Protein AF-A0A958BH22-F1 (afdb_monomer_lite)

Secondary structure (DSSP, 8-state):
---------------PPPP-S---EEPP--BTTTBTTSS-------GGGEES-SS-EE--HHHHHHHHHHHHHHHHH-SS---TTS----S-SS--S-SSSS---TT-GGGHHHHHHHHHHHTTTT--TT-S-BS--HHHHHHHHHHHHHHTT-TTTS-EEEEES--HHHHHHHHHTT-EEEEEEEEEEEETTEEEEEEEEEEEEEEEETTEEEEE-SS--TTTTTSSEEEESS-GGG--TTT-TTGGGSTT-EEEEEEEEEE-TTSTT-PEEETTSS-TTTGGGGGGSBTBS--GGGGGGB----S--EEEEEEEEEEE---------PPP-PPPP----------------------PPPP-----------------------------------------

Radius of gyration: 30.07 Å; chains: 1; bounding box: 60×133×98 Å

Structure (mmCIF, N/CA/C/O backbone):
data_AF-A0A958BH22-F1
#
_entry.id   AF-A0A958BH22-F1
#
loop_
_atom_site.group_PDB
_atom_site.id
_atom_site.type_symbol
_atom_site.label_atom_id
_atom_site.label_alt_id
_atom_site.label_comp_id
_atom_site.label_asym_id
_atom_site.label_entity_id
_atom_site.label_seq_id
_atom_site.pdbx_PDB_ins_code
_atom_site.Cartn_x
_atom_site.Cartn_y
_atom_site.Cartn_z
_atom_site.occupancy
_atom_site.B_iso_or_equiv
_atom_site.auth_seq_id
_atom_site.auth_comp_id
_atom_site.auth_asym_id
_atom_site.auth_atom_id
_atom_site.pdbx_PDB_model_num
ATOM 1 N N . MET A 1 1 ? -14.453 -75.753 -13.504 1.00 43.22 1 MET A N 1
ATOM 2 C CA . MET A 1 1 ? -15.040 -74.906 -12.445 1.00 43.22 1 MET A CA 1
ATOM 3 C C . MET A 1 1 ? -14.023 -73.824 -12.138 1.00 43.22 1 MET A C 1
ATOM 5 O O . MET A 1 1 ? -12.905 -74.157 -11.769 1.00 43.22 1 MET A O 1
ATOM 9 N N . LEU A 1 2 ? -14.353 -72.583 -12.502 1.00 34.62 2 LEU A N 1
ATOM 10 C CA . LEU A 1 2 ? -13.425 -71.456 -12.595 1.00 34.62 2 LEU A CA 1
ATOM 11 C C . LEU A 1 2 ? -12.975 -70.961 -11.215 1.00 34.62 2 LEU A C 1
ATOM 13 O O . LEU A 1 2 ? -13.791 -70.761 -10.320 1.00 34.62 2 LEU A O 1
ATOM 17 N N . SER A 1 3 ? -11.670 -70.726 -11.115 1.00 36.88 3 SER A N 1
ATOM 18 C CA . SER A 1 3 ? -10.984 -70.019 -10.038 1.00 36.88 3 SER A CA 1
ATOM 19 C C . SER A 1 3 ? -11.121 -68.509 -10.263 1.00 36.88 3 SER A C 1
ATOM 21 O O . SER A 1 3 ? -10.808 -68.032 -11.354 1.00 36.88 3 SER A O 1
ATOM 23 N N . VAL A 1 4 ? -11.586 -67.763 -9.259 1.00 36.75 4 VAL A N 1
ATOM 24 C CA . VAL A 1 4 ? -11.560 -66.292 -9.248 1.00 36.75 4 VAL A CA 1
ATOM 25 C C . VAL A 1 4 ? -10.730 -65.861 -8.045 1.00 36.75 4 VAL A C 1
ATOM 27 O O . VAL A 1 4 ? -11.168 -65.954 -6.901 1.00 36.75 4 VAL A O 1
ATOM 30 N N . ALA A 1 5 ? -9.505 -65.425 -8.327 1.00 35.91 5 ALA A N 1
ATOM 31 C CA . ALA A 1 5 ? -8.635 -64.747 -7.382 1.00 35.91 5 ALA A CA 1
ATOM 32 C C . ALA A 1 5 ? -9.084 -63.284 -7.255 1.00 35.91 5 ALA A C 1
ATOM 34 O O . ALA A 1 5 ? -9.133 -62.554 -8.245 1.00 35.91 5 ALA A O 1
ATOM 35 N N . ALA A 1 6 ? -9.409 -62.859 -6.035 1.00 37.91 6 ALA A N 1
ATOM 36 C CA . ALA A 1 6 ? -9.609 -61.458 -5.701 1.00 37.91 6 ALA A CA 1
ATOM 37 C C . ALA A 1 6 ? -8.236 -60.780 -5.569 1.00 37.91 6 ALA A C 1
ATOM 39 O O . ALA A 1 6 ? -7.486 -61.049 -4.631 1.00 37.91 6 ALA A O 1
ATOM 40 N N . ALA A 1 7 ? -7.897 -59.917 -6.526 1.00 35.44 7 ALA A N 1
ATOM 41 C CA . ALA A 1 7 ? -6.764 -59.011 -6.421 1.00 35.44 7 ALA A CA 1
ATOM 42 C C . ALA A 1 7 ? -7.138 -57.860 -5.475 1.00 35.44 7 ALA A C 1
ATOM 44 O O . ALA A 1 7 ? -7.923 -56.980 -5.826 1.00 35.44 7 ALA A O 1
ATOM 45 N N . LEU A 1 8 ? -6.588 -57.882 -4.263 1.00 35.00 8 LEU A N 1
ATOM 46 C CA . LEU A 1 8 ? -6.628 -56.756 -3.338 1.00 35.00 8 LEU A CA 1
ATOM 47 C C . LEU A 1 8 ? -5.551 -55.754 -3.789 1.00 35.00 8 LEU A C 1
ATOM 49 O O . LEU A 1 8 ? -4.363 -55.954 -3.537 1.00 35.00 8 LEU A O 1
ATOM 53 N N . LEU A 1 9 ? -5.945 -54.703 -4.511 1.00 36.47 9 LEU A N 1
ATOM 54 C CA . LEU A 1 9 ? -5.068 -53.561 -4.769 1.00 36.47 9 LEU A CA 1
ATOM 55 C C . LEU A 1 9 ? -4.902 -52.763 -3.469 1.00 36.47 9 LEU A C 1
ATOM 57 O O . LEU A 1 9 ? -5.744 -51.938 -3.122 1.00 36.47 9 LEU A O 1
ATOM 61 N N . CYS A 1 10 ? -3.792 -52.978 -2.766 1.00 34.53 10 CYS A N 1
ATOM 62 C CA . CYS A 1 10 ? -3.263 -51.985 -1.838 1.00 34.53 10 CYS A CA 1
ATOM 63 C C . CYS A 1 10 ? -2.669 -50.841 -2.669 1.00 34.53 10 CYS A C 1
ATOM 65 O O . CYS A 1 10 ? -1.521 -50.910 -3.104 1.00 34.53 10 CYS A O 1
ATOM 67 N N . ALA A 1 11 ? -3.461 -49.798 -2.917 1.00 39.06 11 ALA A N 1
ATOM 68 C CA . ALA A 1 11 ? -2.930 -48.523 -3.372 1.00 39.06 11 ALA A CA 1
ATOM 69 C C . ALA A 1 11 ? -2.056 -47.958 -2.243 1.00 39.06 11 ALA A C 1
ATOM 71 O O . ALA A 1 11 ? -2.560 -47.524 -1.207 1.00 39.06 11 ALA A O 1
ATOM 72 N N . GLY A 1 12 ? -0.737 -48.035 -2.419 1.00 33.28 12 GLY A N 1
ATOM 73 C CA . GLY A 1 12 ? 0.215 -47.364 -1.549 1.00 33.28 12 GLY A CA 1
ATOM 74 C C . GLY A 1 12 ? -0.052 -45.868 -1.607 1.00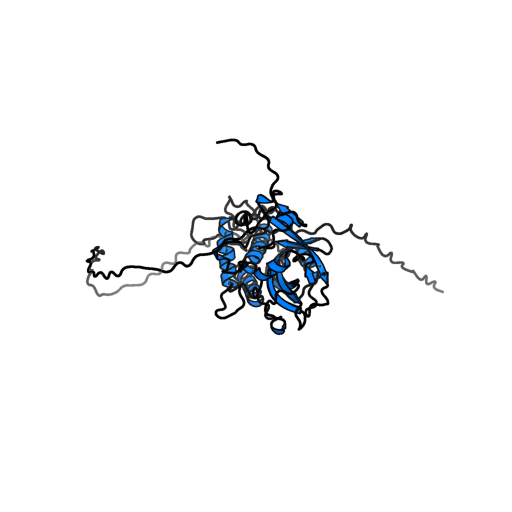 33.28 12 GLY A C 1
ATOM 75 O O . GLY A 1 12 ? 0.212 -45.236 -2.628 1.00 33.28 12 GLY A O 1
ATOM 76 N N . ALA A 1 13 ? -0.594 -45.314 -0.523 1.00 37.00 13 ALA A N 1
ATOM 77 C CA . ALA A 1 13 ? -0.604 -43.881 -0.309 1.00 37.00 13 ALA A CA 1
ATOM 78 C C . ALA A 1 13 ? 0.851 -43.418 -0.388 1.00 37.00 13 ALA A C 1
ATOM 80 O O . ALA A 1 13 ? 1.674 -43.742 0.471 1.00 37.00 13 ALA A O 1
ATOM 81 N N . THR A 1 14 ? 1.187 -42.727 -1.472 1.00 35.28 14 THR A N 1
ATOM 82 C CA . THR A 1 14 ? 2.455 -42.028 -1.575 1.00 35.28 14 THR A CA 1
ATOM 83 C C . THR A 1 14 ? 2.409 -40.971 -0.486 1.00 35.28 14 THR A C 1
ATOM 85 O O . THR A 1 14 ? 1.648 -40.010 -0.575 1.00 35.28 14 THR A O 1
ATOM 88 N N . VAL A 1 15 ? 3.163 -41.192 0.589 1.00 37.59 15 VAL A N 1
ATOM 89 C CA . VAL A 1 15 ? 3.476 -40.136 1.542 1.00 37.59 15 VAL A CA 1
ATOM 90 C C . VAL A 1 15 ? 4.281 -39.122 0.744 1.00 37.59 15 VAL A C 1
ATOM 92 O O . VAL A 1 15 ? 5.476 -39.300 0.518 1.00 37.59 15 VAL A O 1
ATOM 95 N N . VAL A 1 16 ? 3.591 -38.105 0.230 1.00 39.50 16 VAL A N 1
ATOM 96 C CA . VAL A 1 16 ? 4.231 -36.886 -0.252 1.00 39.50 16 VAL A CA 1
ATOM 97 C C . VAL A 1 16 ? 5.014 -36.364 0.950 1.00 39.50 16 VAL A C 1
ATOM 99 O O . VAL A 1 16 ? 4.402 -36.142 2.000 1.00 39.50 16 VAL A O 1
ATOM 102 N N . PRO A 1 17 ? 6.349 -36.246 0.875 1.00 36.44 17 PRO A N 1
ATOM 103 C CA . PRO A 1 17 ? 7.101 -35.694 1.984 1.00 36.44 17 PRO A CA 1
ATOM 104 C C . PRO A 1 17 ? 6.571 -34.283 2.228 1.00 36.44 17 PRO A C 1
ATOM 106 O O . PRO A 1 17 ? 6.526 -33.467 1.306 1.00 36.44 17 PRO A O 1
ATOM 109 N N . LEU A 1 18 ? 6.122 -34.022 3.459 1.00 40.19 18 LEU A N 1
ATOM 110 C CA . LEU A 1 18 ? 5.809 -32.677 3.918 1.00 40.19 18 LEU A CA 1
ATOM 111 C C . LEU A 1 18 ? 7.031 -31.812 3.584 1.00 40.19 18 LEU A C 1
ATOM 113 O O . LEU A 1 18 ? 8.136 -32.091 4.057 1.00 40.19 18 LEU A O 1
ATOM 117 N N . ARG A 1 19 ? 6.843 -30.825 2.705 1.00 41.19 19 ARG A N 1
ATOM 118 C CA . ARG A 1 19 ? 7.869 -29.836 2.366 1.00 41.19 19 ARG A CA 1
ATOM 119 C C . ARG A 1 19 ? 8.382 -29.237 3.684 1.00 41.19 19 ARG A C 1
ATOM 121 O O . ARG A 1 19 ? 7.592 -29.043 4.610 1.00 41.19 19 ARG A O 1
ATOM 128 N N . ALA A 1 20 ? 9.695 -29.017 3.772 1.00 41.31 20 ALA A N 1
ATOM 129 C CA . ALA A 1 20 ? 10.341 -28.344 4.897 1.00 41.31 20 ALA A CA 1
ATOM 130 C C . ALA A 1 20 ? 9.547 -27.084 5.302 1.00 41.31 20 ALA A C 1
ATOM 132 O O . ALA A 1 20 ? 8.911 -26.474 4.442 1.00 41.31 20 ALA A O 1
ATOM 133 N N . GLY A 1 21 ? 9.538 -26.747 6.600 1.00 45.78 21 GLY A N 1
ATOM 134 C CA . GLY A 1 21 ? 8.774 -25.620 7.162 1.00 45.78 21 GLY A CA 1
ATOM 135 C C . GLY A 1 21 ? 8.930 -24.327 6.349 1.00 45.78 21 GLY A C 1
ATOM 136 O O . GLY A 1 21 ? 9.928 -24.190 5.645 1.00 45.78 21 GLY A O 1
ATOM 137 N N . PRO A 1 22 ? 7.942 -23.417 6.387 1.00 52.38 22 PRO A N 1
ATOM 138 C CA . PRO A 1 22 ? 7.754 -22.440 5.325 1.00 52.38 22 PRO A CA 1
ATOM 139 C C . PRO A 1 22 ? 8.963 -21.512 5.229 1.00 52.38 22 PRO A C 1
ATOM 141 O O . PRO A 1 22 ? 9.192 -20.674 6.094 1.00 52.38 22 PRO A O 1
ATOM 144 N N . GLU A 1 23 ? 9.728 -21.696 4.161 1.00 72.94 23 GLU A N 1
ATOM 145 C CA . GLU A 1 23 ? 10.568 -20.661 3.584 1.00 72.94 23 GLU A CA 1
ATOM 146 C C . GLU A 1 23 ? 9.667 -19.449 3.321 1.00 72.94 23 GLU A C 1
ATOM 148 O O . GLU A 1 23 ? 8.554 -19.601 2.808 1.00 72.94 23 GLU A O 1
ATOM 153 N N . THR A 1 24 ? 10.100 -18.269 3.752 1.00 90.38 24 THR A N 1
ATOM 154 C CA . THR A 1 24 ? 9.379 -17.023 3.506 1.00 90.38 24 THR A CA 1
ATOM 155 C C . THR A 1 24 ? 9.150 -16.846 2.001 1.00 90.38 24 THR A C 1
ATOM 157 O O . THR A 1 24 ? 10.112 -16.821 1.233 1.00 90.38 24 THR A O 1
ATOM 160 N N . ASP A 1 25 ? 7.893 -16.716 1.573 1.00 94.94 25 ASP A N 1
ATOM 161 C CA . ASP A 1 25 ? 7.537 -16.506 0.167 1.00 94.94 25 ASP A CA 1
ATOM 162 C C . ASP A 1 25 ? 7.447 -15.007 -0.109 1.00 94.94 25 ASP A C 1
ATOM 164 O O . ASP A 1 25 ? 6.428 -14.360 0.143 1.00 94.94 25 ASP A O 1
ATOM 168 N N . TRP A 1 26 ? 8.561 -14.447 -0.566 1.00 96.19 26 TRP A N 1
ATOM 169 C CA . TRP A 1 26 ? 8.647 -13.065 -1.014 1.00 96.19 26 TRP A CA 1
ATOM 170 C C . TRP A 1 26 ? 8.121 -12.926 -2.441 1.00 96.19 26 TRP A C 1
ATOM 172 O O . TRP A 1 26 ? 8.377 -13.780 -3.298 1.00 96.19 26 TRP A O 1
ATOM 182 N N . LEU A 1 27 ? 7.485 -11.792 -2.738 1.00 96.75 27 LEU A N 1
ATOM 183 C CA . LEU A 1 27 ? 7.412 -11.331 -4.115 1.00 96.75 27 LEU A CA 1
ATOM 184 C C . LEU A 1 27 ? 8.850 -11.119 -4.627 1.00 96.75 27 LEU A C 1
ATOM 186 O O . LEU A 1 27 ? 9.642 -10.432 -3.972 1.00 96.75 27 LEU A O 1
ATOM 190 N N . PRO A 1 28 ? 9.227 -11.752 -5.752 1.00 95.06 28 PRO A N 1
ATOM 191 C CA . PRO A 1 28 ? 10.598 -11.749 -6.243 1.00 95.06 28 PRO A CA 1
ATOM 192 C C . PRO A 1 28 ? 11.061 -10.344 -6.623 1.00 95.06 28 PRO A C 1
ATOM 194 O O . PRO A 1 28 ? 10.256 -9.492 -6.994 1.00 95.06 28 PRO A O 1
ATOM 197 N N . GLY A 1 29 ? 12.371 -10.132 -6.533 1.00 95.12 29 GLY A N 1
ATOM 198 C CA . GLY A 1 29 ? 13.056 -8.936 -7.013 1.00 95.12 29 GLY A CA 1
ATOM 199 C C . GLY A 1 29 ? 13.974 -9.251 -8.186 1.00 95.12 29 GLY A C 1
ATOM 200 O O . GLY A 1 29 ? 13.658 -10.100 -9.016 1.00 95.12 29 GLY A O 1
ATOM 201 N N . ASP A 1 30 ? 15.129 -8.582 -8.211 1.00 95.38 30 ASP A N 1
ATOM 202 C CA . ASP A 1 30 ? 16.137 -8.679 -9.274 1.00 95.38 30 ASP A CA 1
ATOM 203 C C . ASP A 1 30 ? 15.609 -8.300 -10.672 1.00 95.38 30 ASP A C 1
ATOM 205 O O . ASP A 1 30 ? 16.191 -8.670 -11.694 1.00 95.38 30 ASP A O 1
ATOM 209 N N . TYR A 1 31 ? 14.523 -7.522 -10.728 1.00 96.12 31 TYR A N 1
ATOM 210 C CA . TYR A 1 31 ? 14.014 -6.968 -11.976 1.00 96.12 31 TYR A CA 1
ATOM 211 C C . TYR A 1 31 ? 14.853 -5.765 -12.399 1.00 96.12 31 TYR A C 1
ATOM 213 O O . TYR A 1 31 ? 14.969 -4.781 -11.664 1.00 96.12 31 TYR A O 1
ATOM 221 N N . VAL A 1 32 ? 15.454 -5.881 -13.587 1.00 93.50 32 VAL A N 1
ATOM 222 C CA . VAL A 1 32 ? 16.363 -4.882 -14.172 1.00 93.50 32 VAL A CA 1
ATOM 223 C C . VAL A 1 32 ? 15.641 -3.571 -14.469 1.00 93.50 32 VAL A C 1
ATOM 225 O O . VAL A 1 32 ? 16.226 -2.517 -14.245 1.00 93.50 32 VAL A O 1
ATOM 228 N N . ASP A 1 33 ? 14.364 -3.653 -14.841 1.00 89.94 33 ASP A N 1
ATOM 229 C CA . ASP A 1 33 ? 13.432 -2.535 -15.061 1.00 89.94 33 ASP A CA 1
ATOM 230 C C . ASP A 1 33 ? 12.992 -1.851 -13.744 1.00 89.94 33 ASP A C 1
ATOM 232 O O . ASP A 1 33 ? 11.924 -1.282 -13.602 1.00 89.94 33 ASP A O 1
ATOM 236 N N . TYR A 1 34 ? 13.860 -1.929 -12.735 1.00 94.75 34 TYR A N 1
ATOM 237 C CA . TYR A 1 34 ? 13.825 -1.219 -11.462 1.00 94.75 34 TYR A CA 1
ATOM 238 C C . TYR A 1 34 ? 12.831 -1.677 -10.391 1.00 94.75 34 TYR A C 1
ATOM 240 O O . TYR A 1 34 ? 12.213 -0.871 -9.695 1.00 94.75 34 TYR A O 1
ATOM 248 N N . ALA A 1 35 ? 12.829 -2.983 -10.129 1.00 96.75 35 ALA A N 1
ATOM 249 C CA . ALA A 1 35 ? 12.375 -3.546 -8.856 1.00 96.75 35 ALA A CA 1
ATOM 250 C C . ALA A 1 35 ? 13.427 -4.537 -8.306 1.00 96.75 35 ALA A C 1
ATOM 252 O O . ALA A 1 35 ? 13.198 -5.750 -8.220 1.00 96.75 35 ALA A O 1
ATOM 253 N N . PRO A 1 36 ? 14.636 -4.051 -7.953 1.00 96.62 36 PRO A N 1
ATOM 254 C CA . PRO A 1 36 ? 15.793 -4.911 -7.704 1.00 96.62 36 PRO A CA 1
ATOM 255 C C . PRO A 1 36 ? 15.714 -5.672 -6.375 1.00 96.62 36 PRO A C 1
ATOM 257 O O . PRO A 1 36 ? 16.446 -6.637 -6.177 1.00 96.62 36 PRO A O 1
ATOM 260 N N . ALA A 1 37 ? 14.862 -5.253 -5.436 1.00 95.62 37 ALA A N 1
ATOM 261 C CA . ALA A 1 37 ? 14.762 -5.860 -4.108 1.00 95.62 37 ALA A CA 1
ATOM 262 C C . ALA A 1 37 ? 13.437 -6.597 -3.849 1.00 95.62 37 ALA A C 1
ATOM 264 O O . ALA A 1 37 ? 13.294 -7.215 -2.793 1.00 95.62 37 ALA A O 1
ATOM 265 N N . GLY A 1 38 ? 12.515 -6.595 -4.811 1.00 96.62 38 GLY A N 1
ATOM 266 C CA . GLY A 1 38 ? 11.152 -7.092 -4.653 1.00 96.62 38 GLY A CA 1
ATOM 267 C C . GLY A 1 38 ? 10.155 -5.969 -4.880 1.00 96.62 38 GLY A C 1
ATOM 268 O O . GLY A 1 38 ? 10.449 -5.024 -5.611 1.00 96.62 38 GLY A O 1
ATOM 269 N N . LEU A 1 39 ? 8.993 -6.076 -4.241 1.00 98.31 39 LEU A N 1
ATOM 270 C CA . LEU A 1 39 ? 8.013 -4.998 -4.203 1.00 98.31 39 LEU A CA 1
ATOM 271 C C . LEU A 1 39 ? 8.665 -3.707 -3.650 1.00 98.31 39 LEU A C 1
ATOM 273 O O . LEU A 1 39 ? 9.314 -3.797 -2.605 1.00 98.31 39 LEU A O 1
ATOM 277 N N . PRO A 1 40 ? 8.527 -2.543 -4.310 1.00 98.31 40 PRO A N 1
ATOM 278 C CA . PRO A 1 40 ? 8.938 -1.259 -3.748 1.00 98.31 40 PRO A CA 1
ATOM 279 C C . PRO A 1 40 ? 8.221 -0.953 -2.429 1.00 98.31 40 PRO A C 1
ATOM 281 O O . PRO A 1 40 ? 7.252 -1.618 -2.064 1.00 98.31 40 PRO A O 1
ATOM 284 N N . ASP A 1 41 ? 8.734 0.034 -1.708 1.00 97.50 41 ASP A N 1
ATOM 285 C CA . ASP A 1 41 ? 8.186 0.484 -0.431 1.00 97.50 41 ASP A CA 1
ATOM 286 C C . ASP A 1 41 ? 8.157 2.011 -0.404 1.00 97.50 41 ASP A C 1
ATOM 288 O O . ASP A 1 41 ? 8.897 2.669 0.327 1.00 97.50 41 ASP A O 1
ATOM 292 N N . PHE A 1 42 ? 7.387 2.594 -1.317 1.00 97.62 42 PHE A N 1
ATOM 293 C CA . PHE A 1 42 ? 7.375 4.033 -1.499 1.00 97.62 42 PHE A CA 1
ATOM 294 C C . PHE A 1 42 ? 6.764 4.752 -0.290 1.00 97.62 42 PHE A C 1
ATOM 296 O O . PHE A 1 42 ? 5.748 4.342 0.268 1.00 97.62 42 PHE A O 1
ATOM 303 N N . SER A 1 43 ? 7.341 5.893 0.100 1.00 95.38 43 SER A N 1
ATOM 304 C CA . SER A 1 43 ? 6.869 6.630 1.278 1.00 95.38 43 SER A CA 1
ATOM 305 C C . SER A 1 43 ? 5.739 7.609 0.955 1.00 95.38 43 SER A C 1
ATOM 307 O O . SER A 1 43 ? 5.824 8.413 0.022 1.00 95.38 43 SER A O 1
ATOM 309 N N . GLN A 1 44 ? 4.707 7.648 1.806 1.00 95.12 44 GLN A N 1
ATOM 310 C CA . GLN A 1 44 ? 3.680 8.694 1.751 1.00 95.12 44 GLN A CA 1
ATOM 311 C C . GLN A 1 44 ? 4.082 10.004 2.457 1.00 95.12 44 GLN A C 1
ATOM 313 O O . GLN A 1 44 ? 3.314 10.973 2.420 1.00 95.12 44 GLN A O 1
ATOM 318 N N . CYS A 1 45 ? 5.244 10.069 3.116 1.00 92.56 45 CYS A N 1
ATOM 319 C CA . CYS A 1 45 ? 5.632 11.208 3.950 1.00 92.56 45 CYS A CA 1
ATOM 320 C C . CYS A 1 45 ? 6.178 12.409 3.163 1.00 92.56 45 CYS A C 1
ATOM 322 O O . CYS A 1 45 ? 7.326 12.829 3.314 1.00 92.56 45 CYS A O 1
ATOM 324 N N . ARG A 1 46 ? 5.323 13.032 2.347 1.00 88.88 46 ARG A N 1
ATOM 325 C CA . ARG A 1 46 ? 5.648 14.248 1.583 1.00 88.88 46 ARG A CA 1
ATOM 326 C C . ARG A 1 46 ? 4.742 15.404 1.964 1.00 88.88 46 ARG A C 1
ATOM 328 O O . ARG A 1 46 ? 3.536 15.222 2.052 1.00 88.88 46 ARG A O 1
ATOM 335 N N . GLY A 1 47 ? 5.291 16.605 2.155 1.00 83.00 47 GLY A N 1
ATOM 336 C CA . GLY A 1 47 ? 4.564 17.742 2.748 1.00 83.00 47 GLY A CA 1
ATOM 337 C C . GLY A 1 47 ? 3.137 17.958 2.215 1.00 83.00 47 GLY A C 1
ATOM 338 O O . GLY A 1 47 ? 2.202 18.081 3.006 1.00 83.00 47 GLY A O 1
ATOM 339 N N . GLU A 1 48 ? 2.951 17.910 0.894 1.00 87.94 48 GLU A N 1
ATOM 340 C CA . GLU A 1 48 ? 1.656 18.107 0.216 1.00 87.94 48 GLU A CA 1
ATOM 341 C C . GLU A 1 48 ? 0.668 16.933 0.367 1.00 87.94 48 GLU A C 1
ATOM 343 O O . GLU A 1 48 ? -0.526 17.081 0.113 1.00 87.94 48 GLU A O 1
ATOM 348 N N . TRP A 1 49 ? 1.142 15.765 0.800 1.00 92.75 49 TRP A N 1
ATOM 349 C CA . TRP A 1 49 ? 0.353 14.544 0.996 1.00 92.75 49 TRP A CA 1
ATOM 350 C C . TRP A 1 49 ? -0.176 14.396 2.427 1.00 92.75 49 TRP A C 1
ATOM 352 O O . TRP A 1 49 ? -0.946 13.473 2.734 1.00 92.75 49 TRP A O 1
ATOM 362 N N . SER A 1 50 ? 0.197 15.341 3.292 1.00 91.50 50 SER A N 1
ATOM 363 C CA . SER A 1 50 ? -0.295 15.464 4.658 1.00 91.50 50 SER A CA 1
ATOM 364 C C . SER A 1 50 ? -1.423 16.483 4.785 1.00 91.50 50 SER A C 1
ATOM 366 O O . SER A 1 50 ? -1.582 17.404 3.986 1.00 91.50 50 SER A O 1
ATOM 368 N N . GLN A 1 51 ? -2.206 16.329 5.844 1.00 85.62 51 GLN A N 1
ATOM 369 C CA . GLN A 1 51 ? -3.161 17.322 6.307 1.00 85.62 51 GLN A CA 1
ATOM 370 C C . GLN A 1 51 ? -2.777 17.784 7.718 1.00 85.62 51 GLN A C 1
ATOM 372 O O . GLN A 1 51 ? -2.271 16.976 8.510 1.00 85.62 51 GLN A O 1
ATOM 377 N N . PRO A 1 52 ? -3.038 19.060 8.068 1.00 81.69 52 PRO A N 1
ATOM 378 C CA . PRO A 1 52 ? -2.774 19.564 9.407 1.00 81.69 52 PRO A CA 1
ATOM 379 C C . PRO A 1 52 ? -3.476 18.720 10.475 1.00 81.69 52 PRO A C 1
ATOM 381 O O . PRO A 1 52 ? -4.665 18.419 10.375 1.00 81.69 52 PRO A O 1
ATOM 384 N N . GLY A 1 53 ? -2.744 18.372 11.528 1.00 75.06 53 GLY A N 1
ATOM 385 C CA . GLY A 1 53 ? -3.243 17.557 12.625 1.00 75.06 53 GLY A CA 1
ATOM 386 C C . GLY A 1 53 ? -2.180 17.357 13.696 1.00 75.06 53 GLY A C 1
ATOM 387 O O . GLY A 1 53 ? -1.005 17.649 13.488 1.00 75.06 53 GLY A O 1
ATOM 388 N N . GLN A 1 54 ? -2.606 16.869 14.858 1.00 78.06 54 GLN A N 1
ATOM 389 C CA . GLN A 1 54 ? -1.718 16.356 15.899 1.00 78.06 54 GLN A CA 1
ATOM 390 C C . GLN A 1 54 ? -2.148 14.913 16.223 1.00 78.06 54 GLN A C 1
ATOM 392 O O . GLN A 1 54 ? -3.245 14.727 16.769 1.00 78.06 54 GLN A O 1
ATOM 397 N N . PRO A 1 55 ? -1.368 13.891 15.825 1.00 84.88 55 PRO A N 1
ATOM 398 C CA . PRO A 1 55 ? -0.265 13.962 14.849 1.00 84.88 55 PRO A CA 1
ATOM 399 C C . PRO A 1 55 ? -0.755 14.376 13.437 1.00 84.88 55 PRO A C 1
ATOM 401 O O . PRO A 1 55 ? -1.970 14.353 13.192 1.00 84.88 55 PRO A O 1
ATOM 404 N N . PRO A 1 56 ? 0.148 14.788 12.521 1.00 86.88 56 PRO A N 1
ATOM 405 C CA . PRO A 1 56 ? -0.186 14.999 11.111 1.00 86.88 56 PRO A CA 1
ATOM 406 C C . PRO A 1 56 ? -0.860 13.767 10.505 1.00 86.88 56 PRO A C 1
ATOM 408 O O . PRO A 1 56 ? -0.548 12.639 10.883 1.00 86.88 56 PRO A O 1
ATOM 411 N N . GLN A 1 57 ? -1.783 13.984 9.568 1.00 91.81 57 GLN A N 1
ATOM 412 C CA . GLN A 1 57 ? -2.484 12.890 8.897 1.00 91.81 57 GLN A CA 1
ATOM 413 C C . GLN A 1 57 ? -1.983 12.751 7.468 1.00 91.81 57 GLN A C 1
ATOM 415 O O . GLN A 1 57 ? -2.220 13.633 6.642 1.00 91.81 57 GLN A O 1
ATOM 420 N N . TRP A 1 58 ? -1.312 11.646 7.172 1.00 94.69 58 TRP A N 1
ATOM 421 C CA . TRP A 1 58 ? -0.889 11.304 5.820 1.00 94.69 58 TRP A CA 1
ATOM 422 C C . TRP A 1 58 ? -2.043 10.644 5.076 1.00 94.69 58 TRP A C 1
ATOM 424 O O . TRP A 1 58 ? -2.652 9.700 5.567 1.00 94.69 58 TRP A O 1
ATOM 434 N N . THR A 1 59 ? -2.397 11.184 3.914 1.00 95.81 59 THR A N 1
ATOM 435 C CA . THR A 1 59 ? -3.660 10.836 3.234 1.00 95.81 59 THR A CA 1
ATOM 436 C C . THR A 1 59 ? -3.472 10.027 1.955 1.00 95.81 59 THR A C 1
ATOM 438 O O . THR A 1 59 ? -4.461 9.653 1.331 1.00 95.81 59 THR A O 1
ATOM 441 N N . HIS A 1 60 ? -2.225 9.756 1.563 1.00 97.44 60 HIS A N 1
ATOM 442 C CA . HIS A 1 60 ? -1.882 9.183 0.258 1.00 97.44 60 HIS A CA 1
ATOM 443 C C . HIS A 1 60 ? -1.501 7.697 0.309 1.00 97.44 60 HIS A C 1
ATOM 445 O O . HIS A 1 60 ? -1.100 7.152 -0.711 1.00 97.44 60 HIS A O 1
ATOM 451 N N . ALA A 1 61 ? -1.698 7.019 1.443 1.00 98.00 61 ALA A N 1
ATOM 452 C CA . ALA A 1 61 ? -1.379 5.601 1.607 1.00 98.00 61 ALA A CA 1
ATOM 453 C C . ALA A 1 61 ? -1.954 4.722 0.492 1.00 98.00 61 ALA A C 1
ATOM 455 O O . ALA A 1 61 ? -1.255 3.874 -0.040 1.00 98.00 61 ALA A O 1
ATOM 456 N N . GLY A 1 62 ? -3.217 4.956 0.109 1.00 98.38 62 GLY A N 1
ATOM 457 C CA . GLY A 1 62 ? -3.860 4.230 -0.988 1.00 98.38 62 GLY A CA 1
ATOM 458 C C . GLY A 1 62 ? -3.091 4.396 -2.301 1.00 98.38 62 GLY A C 1
ATOM 459 O O . GLY A 1 62 ? -2.542 3.417 -2.791 1.00 98.38 62 GLY A O 1
ATOM 460 N N . PRO A 1 63 ? -3.006 5.615 -2.859 1.00 98.62 63 PRO A N 1
ATOM 461 C CA . PRO A 1 63 ? -2.242 5.884 -4.077 1.00 98.62 63 PRO A CA 1
ATOM 462 C C . PRO A 1 63 ? -0.787 5.402 -4.062 1.00 98.62 63 PRO A C 1
ATOM 464 O O . PRO A 1 63 ? -0.308 4.933 -5.089 1.00 98.62 63 PRO A O 1
ATOM 467 N N . VAL A 1 64 ? -0.096 5.502 -2.925 1.00 98.62 64 VAL A N 1
ATOM 468 C CA . VAL A 1 64 ? 1.301 5.064 -2.799 1.00 98.62 64 VAL A CA 1
ATOM 469 C C . VAL A 1 64 ? 1.407 3.539 -2.834 1.00 98.62 64 VAL A C 1
ATOM 471 O O . VAL A 1 64 ? 2.095 3.017 -3.702 1.00 98.62 64 VAL A O 1
ATOM 474 N N . ALA A 1 65 ? 0.617 2.825 -2.028 1.00 98.81 65 ALA A N 1
ATOM 475 C CA . ALA A 1 65 ? 0.586 1.361 -2.058 1.00 98.81 65 ALA A CA 1
ATOM 476 C C . ALA A 1 65 ? 0.140 0.812 -3.427 1.00 98.81 65 ALA A C 1
ATOM 478 O O . ALA A 1 65 ? 0.571 -0.250 -3.861 1.00 98.81 65 ALA A O 1
ATOM 479 N N . MET A 1 66 ? -0.725 1.532 -4.150 1.00 98.88 66 MET A N 1
ATOM 480 C CA . MET A 1 66 ? -1.056 1.196 -5.538 1.00 98.88 66 MET A CA 1
ATOM 481 C C . MET A 1 66 ? 0.138 1.366 -6.481 1.00 98.88 66 MET A C 1
ATOM 483 O O . MET A 1 66 ? 0.309 0.544 -7.380 1.00 98.88 66 MET A O 1
ATOM 487 N N . ALA A 1 67 ? 0.935 2.421 -6.297 1.00 98.69 67 ALA A N 1
ATOM 488 C CA . ALA A 1 67 ? 2.131 2.665 -7.091 1.00 98.69 67 ALA A CA 1
ATOM 489 C C . ALA A 1 67 ? 3.172 1.557 -6.882 1.00 98.69 67 ALA A C 1
ATOM 491 O O . ALA A 1 67 ? 3.691 1.071 -7.880 1.00 98.69 67 ALA A O 1
ATOM 492 N N . ASP A 1 68 ? 3.390 1.087 -5.645 1.00 98.81 68 ASP A N 1
ATOM 493 C CA . ASP A 1 68 ? 4.287 -0.049 -5.360 1.00 98.81 68 ASP A CA 1
ATOM 494 C C . ASP A 1 68 ? 3.923 -1.278 -6.206 1.00 98.81 68 ASP A C 1
ATOM 496 O O . ASP A 1 68 ? 4.768 -1.879 -6.873 1.00 98.81 68 ASP A O 1
ATOM 500 N N . LEU A 1 69 ? 2.631 -1.630 -6.223 1.00 98.81 69 LEU A N 1
ATOM 501 C CA . LEU A 1 69 ? 2.128 -2.790 -6.961 1.00 98.81 69 LEU A CA 1
ATOM 502 C C . LEU A 1 69 ? 2.286 -2.634 -8.472 1.00 98.81 69 LEU A C 1
ATOM 504 O O . LEU A 1 69 ? 2.693 -3.579 -9.144 1.00 98.81 69 LEU A O 1
ATOM 508 N N . LEU A 1 70 ? 1.909 -1.472 -9.010 1.00 98.56 70 LEU A N 1
ATOM 509 C CA . LEU A 1 70 ? 1.954 -1.214 -10.448 1.00 98.56 70 LEU A CA 1
ATOM 510 C C . LEU A 1 70 ? 3.394 -1.197 -10.955 1.00 98.56 70 LEU A C 1
ATOM 512 O O . LEU A 1 70 ? 3.666 -1.835 -11.963 1.00 98.56 70 LEU A O 1
ATOM 516 N N . TRP A 1 71 ? 4.291 -0.542 -10.218 1.00 98.38 71 TRP A N 1
ATOM 517 C CA . TRP A 1 71 ? 5.724 -0.496 -10.495 1.00 98.38 71 TRP A CA 1
ATOM 518 C C . TRP A 1 71 ? 6.318 -1.901 -10.533 1.00 98.38 71 TRP A C 1
ATOM 520 O O . TRP A 1 71 ? 6.856 -2.326 -11.545 1.00 98.38 71 TRP A O 1
ATOM 530 N N . TRP A 1 72 ? 6.109 -2.695 -9.483 1.00 98.56 72 TRP A N 1
ATOM 531 C CA . TRP A 1 72 ? 6.631 -4.060 -9.432 1.00 98.56 72 TRP A CA 1
ATOM 532 C C . TRP A 1 72 ? 6.085 -4.979 -10.536 1.00 98.56 72 TRP A C 1
ATOM 534 O O . TRP A 1 72 ? 6.829 -5.772 -11.120 1.00 98.56 72 TRP A O 1
ATOM 544 N N . LEU A 1 73 ? 4.780 -4.900 -10.824 1.00 97.94 73 LEU A N 1
ATOM 545 C CA . LEU A 1 73 ? 4.153 -5.716 -11.867 1.00 97.94 73 LEU A CA 1
ATOM 546 C C . LEU A 1 73 ? 4.619 -5.333 -13.274 1.00 97.94 73 LEU A C 1
ATOM 548 O O . LEU A 1 73 ? 4.635 -6.213 -14.138 1.00 97.94 73 LEU A O 1
ATOM 552 N N . ASP A 1 74 ? 4.950 -4.061 -13.495 1.00 96.94 74 ASP A N 1
ATOM 553 C CA . ASP A 1 74 ? 5.498 -3.564 -14.754 1.00 96.94 74 ASP A CA 1
ATOM 554 C C . ASP A 1 74 ? 6.935 -4.042 -14.933 1.00 96.94 74 ASP A C 1
ATOM 556 O O . ASP A 1 74 ? 7.193 -4.794 -15.876 1.00 96.94 74 ASP A O 1
ATOM 560 N N . SER A 1 75 ? 7.802 -3.803 -13.937 1.00 96.56 75 SER A N 1
ATOM 561 C CA . SER A 1 75 ? 9.202 -4.237 -14.000 1.00 96.56 75 SER A CA 1
ATOM 562 C C . SER A 1 75 ? 9.354 -5.745 -14.212 1.00 96.56 75 SER A C 1
ATOM 564 O O . SER A 1 75 ? 10.280 -6.220 -14.871 1.00 96.56 75 SER A O 1
ATOM 566 N N . ARG A 1 76 ? 8.446 -6.538 -13.625 1.00 95.12 76 ARG A N 1
ATOM 567 C CA . ARG A 1 76 ? 8.419 -7.996 -13.797 1.00 95.12 76 ARG A CA 1
ATOM 568 C C . ARG A 1 76 ? 8.087 -8.415 -15.229 1.00 95.12 76 ARG A C 1
ATOM 570 O O . ARG A 1 76 ? 8.545 -9.468 -15.678 1.00 95.12 76 ARG A O 1
ATOM 577 N N . ALA A 1 77 ? 7.179 -7.695 -15.873 1.00 95.00 77 ALA A N 1
ATOM 578 C CA . ALA A 1 77 ? 6.590 -8.092 -17.143 1.00 95.00 77 ALA A CA 1
ATOM 579 C C . ALA A 1 77 ? 7.300 -7.469 -18.356 1.00 95.00 77 ALA A C 1
ATOM 581 O O . ALA A 1 77 ? 6.971 -7.823 -19.494 1.00 95.00 77 ALA A O 1
ATOM 582 N N . GLU A 1 78 ? 8.288 -6.610 -18.110 1.00 93.88 78 GLU A N 1
ATOM 583 C CA . GLU A 1 78 ? 9.100 -5.957 -19.125 1.00 93.88 78 GLU A CA 1
ATOM 584 C C . GLU A 1 78 ? 9.826 -6.975 -20.041 1.00 93.88 78 GLU A C 1
ATOM 586 O O . GLU A 1 78 ? 10.610 -7.806 -19.566 1.00 93.88 78 GLU A O 1
ATOM 591 N N . PRO A 1 79 ? 9.559 -6.976 -21.366 1.00 91.50 79 PRO A N 1
ATOM 592 C CA . PRO A 1 79 ? 10.078 -7.992 -22.286 1.00 91.50 79 PRO A CA 1
ATOM 593 C C . PRO A 1 79 ? 11.565 -7.862 -22.664 1.00 91.50 79 PRO A C 1
ATOM 595 O O . PRO A 1 79 ? 12.167 -8.881 -23.012 1.00 91.50 79 PRO A O 1
ATOM 598 N N . ASP A 1 80 ? 12.148 -6.658 -22.646 1.00 91.12 80 ASP A N 1
ATOM 599 C CA . ASP A 1 80 ? 13.588 -6.402 -22.876 1.00 91.12 80 ASP A CA 1
ATOM 600 C C . ASP A 1 80 ? 14.104 -5.457 -21.779 1.00 91.12 80 ASP A C 1
ATOM 602 O O . ASP A 1 80 ? 14.385 -4.292 -22.053 1.00 91.12 80 ASP A O 1
ATOM 606 N N . PRO A 1 81 ? 14.170 -5.926 -20.518 1.00 90.56 81 PRO A N 1
ATOM 607 C CA . PRO A 1 81 ? 14.304 -5.042 -19.373 1.00 90.56 81 PRO A CA 1
ATOM 608 C C . PRO A 1 81 ? 15.651 -4.329 -19.370 1.00 90.56 81 PRO A C 1
ATOM 610 O O . PRO A 1 81 ? 16.713 -4.951 -19.515 1.00 90.56 81 PRO A O 1
ATOM 613 N N . ARG A 1 82 ? 15.601 -3.010 -19.174 1.00 91.81 82 ARG A N 1
ATOM 614 C CA . ARG A 1 82 ? 16.772 -2.135 -19.112 1.00 91.81 82 ARG A CA 1
ATOM 615 C C . ARG A 1 82 ? 16.764 -1.352 -17.810 1.00 91.81 82 ARG A C 1
ATOM 617 O O . ARG A 1 82 ? 15.709 -1.124 -17.243 1.00 91.81 82 ARG A O 1
ATOM 624 N N . PRO A 1 83 ? 17.939 -0.979 -17.293 1.00 90.06 83 PRO A N 1
ATOM 625 C CA . PRO A 1 83 ? 17.975 -0.123 -16.123 1.00 90.06 83 PRO A CA 1
ATOM 626 C C . PRO A 1 83 ? 17.497 1.298 -16.499 1.00 90.06 83 PRO A C 1
ATOM 628 O O . PRO A 1 83 ? 17.724 1.709 -17.644 1.00 90.06 83 PRO A O 1
ATOM 631 N N . PRO A 1 84 ? 16.916 2.079 -15.564 1.00 86.50 84 PRO A N 1
ATOM 632 C CA . PRO A 1 84 ? 16.225 3.340 -15.878 1.00 86.50 84 PRO A CA 1
ATOM 633 C C . PRO A 1 84 ? 17.050 4.432 -16.568 1.00 86.50 84 PRO A C 1
ATOM 635 O O . PRO A 1 84 ? 16.506 5.394 -17.115 1.00 86.50 84 PRO A O 1
ATOM 638 N N . GLU A 1 85 ? 18.383 4.340 -16.557 1.00 86.38 85 GLU A N 1
ATOM 639 C CA . GLU A 1 85 ? 19.241 5.213 -17.363 1.00 86.38 85 GLU A CA 1
ATOM 640 C C . GLU A 1 85 ? 19.094 4.996 -18.883 1.00 86.38 85 GLU A C 1
ATOM 642 O O . GLU A 1 85 ? 19.560 5.824 -19.673 1.00 86.38 85 GLU A O 1
ATOM 647 N N . GLN A 1 86 ? 18.458 3.901 -19.305 1.00 86.06 86 GLN A N 1
ATOM 648 C CA . GLN A 1 86 ? 18.209 3.532 -20.694 1.00 86.06 86 GLN A CA 1
ATOM 649 C C . GLN A 1 86 ? 16.706 3.462 -20.965 1.00 86.06 86 GLN A C 1
ATOM 651 O O . GLN A 1 86 ? 16.121 2.401 -20.817 1.00 86.06 86 GLN A O 1
ATOM 656 N N . VAL A 1 87 ? 16.131 4.562 -21.460 1.00 86.06 87 VAL A N 1
ATOM 657 C CA . VAL A 1 87 ? 14.694 4.676 -21.781 1.00 86.06 87 VAL A CA 1
ATOM 658 C C . VAL A 1 87 ? 14.174 3.457 -22.555 1.00 86.06 87 VAL A C 1
ATOM 660 O O . VAL A 1 87 ? 14.521 3.295 -23.735 1.00 86.06 87 VAL 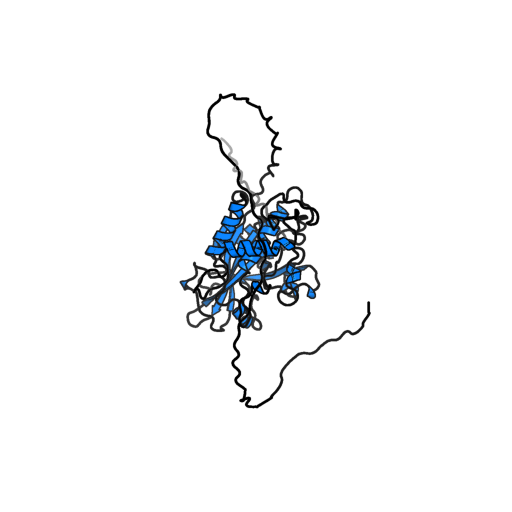A O 1
ATOM 663 N N . HIS A 1 88 ? 13.344 2.635 -21.905 1.00 85.31 88 HIS A N 1
ATOM 664 C CA . HIS A 1 88 ? 12.752 1.443 -22.504 1.00 85.31 88 HIS A CA 1
ATOM 665 C C . HIS A 1 88 ? 11.410 1.040 -21.856 1.00 85.31 88 HIS A C 1
ATOM 667 O O . HIS A 1 88 ? 11.376 0.256 -20.922 1.00 85.31 88 HIS A O 1
ATOM 673 N N . ASP A 1 89 ? 10.298 1.477 -22.453 1.00 85.75 89 ASP A N 1
ATOM 674 C CA . ASP A 1 89 ? 8.954 1.319 -21.870 1.00 85.75 89 ASP A CA 1
ATOM 675 C C . ASP A 1 89 ? 8.142 0.221 -22.611 1.00 85.75 89 ASP A C 1
ATOM 677 O O . ASP A 1 89 ? 7.369 0.512 -23.538 1.00 85.75 89 ASP A O 1
ATOM 681 N N . GLY A 1 90 ? 8.355 -1.063 -22.301 1.00 86.69 90 GLY A N 1
ATOM 682 C CA . GLY A 1 90 ? 7.856 -2.189 -23.106 1.00 86.69 90 GLY A CA 1
ATOM 683 C C . GLY A 1 90 ? 6.537 -2.822 -22.647 1.00 86.69 90 GLY A C 1
ATOM 684 O O . GLY A 1 90 ? 5.761 -3.283 -23.499 1.00 86.69 90 GLY A O 1
ATOM 685 N N . HIS A 1 91 ? 6.252 -2.868 -21.342 1.00 91.00 91 HIS A N 1
ATOM 686 C CA . HIS A 1 91 ? 5.036 -3.496 -20.800 1.00 91.00 91 HIS A CA 1
ATOM 687 C C . HIS A 1 91 ? 3.879 -2.513 -20.557 1.00 91.00 91 HIS A C 1
ATOM 689 O O . HIS A 1 91 ? 2.712 -2.848 -20.802 1.00 91.00 91 HIS A O 1
ATOM 695 N N . GLY A 1 92 ? 4.189 -1.264 -20.212 1.00 91.50 92 GLY A N 1
ATOM 696 C CA . GLY A 1 92 ? 3.253 -0.145 -20.244 1.00 91.50 92 GLY A CA 1
ATOM 697 C C . GLY A 1 92 ? 2.175 -0.176 -19.161 1.00 91.50 92 GLY A C 1
ATOM 698 O O . GLY A 1 92 ? 1.120 0.433 -19.355 1.00 91.50 92 GLY A O 1
ATOM 699 N N . LEU A 1 93 ? 2.384 -0.857 -18.036 1.00 94.12 93 LEU A N 1
ATOM 700 C CA . LEU A 1 93 ? 1.547 -0.725 -16.844 1.00 94.12 93 LEU A CA 1
ATOM 701 C C . LEU A 1 93 ? 1.914 0.546 -16.061 1.00 94.12 93 LEU A C 1
ATOM 703 O O . LEU A 1 93 ? 1.002 1.262 -15.634 1.00 94.12 93 LEU A O 1
ATOM 707 N N . VAL A 1 94 ? 3.197 0.896 -15.956 1.00 94.31 94 VAL A N 1
ATOM 708 C CA . VAL A 1 94 ? 3.656 2.247 -15.612 1.00 94.31 94 VAL A CA 1
ATOM 709 C C . VAL A 1 94 ? 3.841 3.041 -16.909 1.00 94.31 94 VAL A C 1
ATOM 711 O O . VAL A 1 94 ? 3.680 2.546 -18.027 1.00 94.31 94 VAL A O 1
ATOM 714 N N . THR A 1 95 ? 3.967 4.356 -16.782 1.00 87.69 95 THR A N 1
ATOM 715 C CA . THR A 1 95 ? 4.170 5.249 -17.917 1.00 87.69 95 THR A CA 1
ATOM 716 C C . THR A 1 95 ? 5.196 6.298 -17.547 1.00 87.69 95 THR A C 1
ATOM 718 O O . THR A 1 95 ? 5.211 6.796 -16.422 1.00 87.69 95 THR A O 1
ATOM 721 N N . ALA A 1 96 ? 5.992 6.709 -18.526 1.00 85.56 96 ALA A N 1
ATOM 722 C CA . ALA A 1 96 ? 6.863 7.856 -18.373 1.00 85.56 96 ALA A CA 1
ATOM 723 C C . ALA A 1 96 ? 6.060 9.151 -18.149 1.00 85.56 96 ALA A C 1
ATOM 725 O O . ALA A 1 96 ? 5.089 9.435 -18.863 1.00 85.56 96 ALA A O 1
ATOM 726 N N . TYR A 1 97 ? 6.493 9.970 -17.183 1.00 80.12 97 TYR A N 1
ATOM 727 C CA . TYR A 1 97 ? 5.938 11.298 -16.917 1.00 80.12 97 TYR A CA 1
ATOM 728 C C . TYR A 1 97 ? 7.007 12.395 -17.098 1.00 80.12 97 TYR A C 1
ATOM 730 O O . TYR A 1 97 ? 8.151 12.231 -16.665 1.00 80.12 97 TYR A O 1
ATOM 738 N N . PRO A 1 98 ? 6.651 13.581 -17.632 1.00 69.56 98 PRO A N 1
ATOM 739 C CA . PRO A 1 98 ? 5.394 13.926 -18.302 1.00 69.56 98 PRO A CA 1
ATOM 740 C C . PRO A 1 98 ? 5.301 13.319 -19.711 1.00 69.56 98 PRO A C 1
ATOM 742 O O . PRO A 1 98 ? 6.310 13.136 -20.380 1.00 69.56 98 PRO A O 1
ATOM 745 N N . VAL A 1 99 ? 4.074 13.149 -20.218 1.00 61.91 99 VAL A N 1
ATOM 746 C CA . VAL A 1 99 ? 3.800 12.733 -21.615 1.00 61.91 99 VAL A CA 1
ATOM 747 C C . VAL A 1 99 ? 4.463 13.670 -22.652 1.00 61.91 99 VAL A C 1
ATOM 749 O O . VAL A 1 99 ? 4.647 13.300 -23.808 1.00 61.91 99 VAL A O 1
ATOM 752 N N . PHE A 1 100 ? 4.845 14.887 -22.243 1.00 52.72 100 PHE A N 1
ATOM 753 C CA . PHE A 1 100 ? 5.522 15.885 -23.071 1.00 52.72 100 PHE A CA 1
ATOM 754 C C . PHE A 1 100 ? 6.869 16.288 -22.464 1.00 52.72 100 PHE A C 1
ATOM 756 O O . PHE A 1 100 ? 6.915 16.982 -21.451 1.00 52.72 100 PHE A O 1
ATOM 763 N N . GLY A 1 101 ? 7.969 15.915 -23.110 1.00 58.84 101 GLY A N 1
ATOM 764 C CA . GLY A 1 101 ? 9.321 16.219 -22.647 1.00 58.84 101 GLY A CA 1
ATOM 765 C C . GLY A 1 101 ? 10.363 15.350 -23.351 1.00 58.84 101 GLY A C 1
ATOM 766 O O . GLY A 1 101 ? 10.005 14.599 -24.261 1.00 58.84 101 GLY A O 1
ATOM 767 N N . PRO A 1 102 ? 11.653 15.457 -22.980 1.00 64.62 102 PRO A N 1
ATOM 768 C CA . PRO A 1 102 ? 12.635 14.465 -23.402 1.00 64.62 102 PRO A CA 1
ATOM 769 C C . PRO A 1 102 ? 12.181 13.067 -22.949 1.00 64.62 102 PRO A C 1
ATOM 771 O O . PRO A 1 102 ? 11.632 12.962 -21.847 1.00 64.62 102 PRO A O 1
ATOM 774 N N . PRO A 1 103 ? 12.399 12.018 -23.768 1.00 72.81 103 PRO A N 1
ATOM 775 C CA . PRO A 1 103 ? 12.083 10.651 -23.379 1.00 72.81 103 PRO A CA 1
ATOM 776 C C . PRO A 1 103 ? 12.719 10.331 -22.030 1.00 72.81 103 PRO A C 1
ATOM 778 O O . PRO A 1 103 ? 13.891 10.639 -21.796 1.00 72.81 103 PRO A O 1
ATOM 781 N N . ARG A 1 104 ? 11.919 9.753 -21.147 1.00 84.38 104 ARG A N 1
ATOM 782 C CA . ARG A 1 104 ? 12.322 9.285 -19.831 1.00 84.38 104 ARG A CA 1
ATOM 783 C C . ARG A 1 104 ? 11.782 7.876 -19.703 1.00 84.38 104 ARG A C 1
ATOM 785 O O . ARG A 1 104 ? 10.692 7.625 -20.188 1.00 84.38 104 ARG A O 1
ATOM 792 N N . ASP A 1 105 ? 12.559 7.028 -19.063 1.00 90.81 105 ASP A N 1
ATOM 793 C CA . ASP A 1 105 ? 12.157 5.682 -18.696 1.00 90.81 105 ASP A CA 1
ATOM 794 C C . ASP A 1 105 ? 10.943 5.706 -17.757 1.00 90.81 105 ASP A C 1
ATOM 796 O O . ASP A 1 105 ? 10.865 6.586 -16.888 1.00 90.81 105 ASP A O 1
ATOM 800 N N . ASP A 1 106 ? 9.983 4.803 -17.928 1.00 90.31 106 ASP A N 1
ATOM 801 C CA . ASP A 1 106 ? 8.784 4.716 -17.087 1.00 90.31 106 ASP A CA 1
ATOM 802 C C . ASP A 1 106 ? 9.088 4.381 -15.615 1.00 90.31 106 ASP A C 1
ATOM 804 O O . ASP A 1 106 ? 8.378 4.883 -14.733 1.00 90.31 106 ASP A O 1
ATOM 808 N N . HIS A 1 107 ? 10.228 3.747 -15.334 1.00 94.31 107 HIS A N 1
ATOM 809 C CA . HIS A 1 107 ? 10.733 3.456 -13.990 1.00 94.31 107 HIS A CA 1
ATOM 810 C C . HIS A 1 107 ? 11.813 4.432 -13.498 1.00 94.31 107 HIS A C 1
ATOM 812 O O . HIS A 1 107 ? 12.484 4.218 -12.482 1.00 94.31 107 HIS A O 1
ATOM 818 N N . ALA A 1 108 ? 11.960 5.588 -14.144 1.00 92.62 108 ALA A N 1
ATOM 819 C CA . ALA A 1 108 ? 12.748 6.671 -13.572 1.00 92.62 108 ALA A CA 1
ATOM 820 C C . ALA A 1 108 ? 12.108 7.183 -12.267 1.00 92.62 108 ALA A C 1
ATOM 822 O O . ALA A 1 108 ? 10.941 7.571 -12.249 1.00 92.62 108 ALA A O 1
ATOM 823 N N . GLN A 1 109 ? 12.901 7.324 -11.198 1.00 92.25 109 GLN A N 1
ATOM 824 C CA . GLN A 1 109 ? 12.473 7.820 -9.873 1.00 92.25 109 GLN A CA 1
ATOM 825 C C . GLN A 1 109 ? 11.582 9.080 -9.925 1.00 92.25 109 GLN A C 1
ATOM 827 O O . GLN A 1 109 ? 10.640 9.244 -9.151 1.00 92.25 109 GLN A O 1
ATOM 832 N N . ALA A 1 110 ? 11.837 9.980 -10.879 1.00 90.00 110 ALA A N 1
ATOM 833 C CA . ALA A 1 110 ? 11.061 11.206 -11.062 1.00 90.00 110 ALA A CA 1
ATOM 834 C C . ALA A 1 110 ? 9.589 10.982 -11.487 1.00 90.00 110 ALA A C 1
ATOM 836 O O . ALA A 1 110 ? 8.799 11.926 -11.420 1.00 90.00 110 ALA A O 1
ATOM 837 N N . ASN A 1 111 ? 9.213 9.775 -11.920 1.00 91.88 111 ASN A N 1
ATOM 838 C CA . ASN A 1 111 ? 7.845 9.408 -12.296 1.00 91.88 111 ASN A CA 1
ATOM 839 C C . ASN A 1 111 ? 6.974 9.021 -11.101 1.00 91.88 111 ASN A C 1
ATOM 841 O O . ASN A 1 111 ? 5.753 9.124 -11.200 1.00 91.88 111 ASN A O 1
ATOM 845 N N . LEU A 1 112 ? 7.576 8.652 -9.965 1.00 94.00 112 LEU A N 1
ATOM 846 C CA . LEU A 1 112 ? 6.841 8.217 -8.779 1.00 94.00 112 LEU A CA 1
ATOM 847 C C . LEU A 1 112 ? 5.833 9.270 -8.304 1.00 94.00 112 LEU A C 1
ATOM 849 O O . LEU A 1 112 ? 4.656 8.977 -8.120 1.00 94.00 112 LEU A O 1
ATOM 853 N N . GLY A 1 113 ? 6.276 10.521 -8.143 1.00 94.06 113 GLY A N 1
ATOM 854 C CA . GLY A 1 113 ? 5.395 11.617 -7.723 1.00 94.06 113 GLY A CA 1
ATOM 855 C C . GLY A 1 113 ? 4.181 11.787 -8.652 1.00 94.06 113 GLY A C 1
ATOM 856 O O . GLY A 1 113 ? 3.048 11.727 -8.176 1.00 94.06 113 GLY A O 1
ATOM 857 N N . PRO A 1 114 ? 4.385 11.972 -9.969 1.00 94.19 114 PRO A N 1
ATOM 858 C CA . PRO A 1 114 ? 3.302 12.015 -10.952 1.00 94.19 114 PRO A CA 1
ATOM 859 C C . PRO A 1 114 ? 2.376 10.789 -10.961 1.00 94.19 114 PRO A C 1
ATOM 861 O O . PRO A 1 114 ? 1.161 10.974 -11.029 1.00 94.19 114 PRO A O 1
ATOM 864 N N . LEU A 1 115 ? 2.916 9.570 -10.850 1.00 95.75 115 LEU A N 1
ATOM 865 C CA . LEU A 1 115 ? 2.128 8.335 -10.772 1.00 95.75 115 LEU A CA 1
ATOM 866 C C . LEU A 1 115 ? 1.212 8.342 -9.541 1.00 95.75 115 LEU A C 1
ATOM 868 O O . LEU A 1 115 ? 0.002 8.148 -9.663 1.00 95.75 115 LEU A O 1
ATOM 872 N N . VAL A 1 116 ? 1.765 8.647 -8.363 1.00 97.31 116 VAL A N 1
ATOM 873 C CA . VAL A 1 116 ? 0.997 8.747 -7.112 1.00 97.31 116 VAL A CA 1
ATOM 874 C C . VAL A 1 116 ? -0.085 9.821 -7.218 1.00 97.31 116 VAL A C 1
ATOM 876 O O . VAL A 1 116 ? -1.206 9.605 -6.760 1.00 97.31 116 VAL A O 1
ATOM 879 N N . LEU A 1 117 ? 0.199 10.963 -7.849 1.00 95.75 117 LEU A N 1
ATOM 880 C CA . LEU A 1 117 ? -0.791 12.027 -8.039 1.00 95.75 117 LEU A CA 1
ATOM 881 C C . LEU A 1 117 ? -1.914 11.630 -9.013 1.00 95.75 117 LEU A C 1
ATOM 883 O O . LEU A 1 117 ? -3.075 11.940 -8.744 1.00 95.75 117 LEU A O 1
ATOM 887 N N . ASP A 1 118 ? -1.612 10.923 -10.107 1.00 95.88 118 ASP A N 1
ATOM 888 C CA . ASP A 1 118 ? -2.640 10.383 -11.012 1.00 95.88 118 ASP A CA 1
ATOM 889 C C . ASP A 1 118 ? -3.543 9.382 -10.273 1.00 95.88 118 ASP A C 1
ATOM 891 O O . ASP A 1 118 ? -4.775 9.499 -10.276 1.00 95.88 118 ASP A O 1
ATOM 895 N N . LEU A 1 119 ? -2.939 8.452 -9.529 1.00 97.88 119 LEU A N 1
ATOM 896 C CA . LEU A 1 119 ? -3.666 7.493 -8.698 1.00 97.88 119 LEU A CA 1
ATOM 897 C C . LEU A 1 119 ? -4.487 8.194 -7.606 1.00 97.88 119 LEU A C 1
ATOM 899 O O . LEU A 1 119 ? -5.625 7.793 -7.357 1.00 97.88 119 LEU A O 1
ATOM 903 N N . ALA A 1 120 ? -3.986 9.274 -7.001 1.00 97.69 120 ALA A N 1
ATOM 904 C CA . ALA A 1 120 ? -4.709 10.088 -6.021 1.00 97.69 120 ALA A CA 1
ATOM 905 C C . ALA A 1 120 ? -5.951 10.761 -6.623 1.00 97.69 120 ALA A C 1
ATOM 907 O O . ALA A 1 120 ? -7.025 10.738 -6.014 1.00 97.69 120 ALA A O 1
ATOM 908 N N . VAL A 1 121 ? -5.847 11.301 -7.841 1.00 96.75 121 VAL A N 1
ATOM 909 C CA . VAL A 1 121 ? -6.990 11.877 -8.567 1.00 96.75 121 VAL A CA 1
ATOM 910 C C . VAL A 1 121 ? -8.026 10.798 -8.886 1.00 96.75 121 VAL A C 1
ATOM 912 O O . VAL A 1 121 ? -9.216 10.979 -8.612 1.00 96.75 121 VAL A O 1
ATOM 915 N N . ARG A 1 122 ? -7.588 9.648 -9.410 1.00 97.50 122 ARG A N 1
ATOM 916 C CA . ARG A 1 122 ? -8.465 8.521 -9.781 1.00 97.50 122 ARG A CA 1
ATOM 917 C C . ARG A 1 122 ? -9.180 7.914 -8.576 1.00 97.50 122 ARG A C 1
ATOM 919 O O . ARG A 1 122 ? -10.370 7.614 -8.662 1.00 97.50 122 ARG A O 1
ATOM 926 N N . SER A 1 123 ? -8.469 7.778 -7.458 1.00 97.88 123 SER A N 1
ATOM 927 C CA . SER A 1 123 ? -8.979 7.288 -6.166 1.00 97.88 123 SER A CA 1
ATOM 928 C C . SER A 1 123 ? -9.731 8.347 -5.368 1.00 97.88 123 SER A C 1
ATOM 930 O O . SER A 1 123 ? -10.211 8.066 -4.270 1.00 97.88 123 SER A O 1
ATOM 932 N N . ARG A 1 124 ? -9.871 9.562 -5.915 1.00 96.75 124 ARG A N 1
ATOM 933 C CA . ARG A 1 124 ? -10.583 10.670 -5.271 1.00 96.75 124 ARG A CA 1
ATOM 934 C C . ARG A 1 124 ? -10.040 10.966 -3.870 1.00 96.75 124 ARG A C 1
ATOM 936 O O . ARG A 1 124 ? -10.804 11.334 -2.976 1.00 96.75 124 ARG A O 1
ATOM 943 N N . THR A 1 125 ? -8.727 10.830 -3.691 1.00 96.31 125 THR A N 1
ATOM 944 C CA . THR A 1 125 ? -8.040 11.097 -2.425 1.00 96.31 125 THR A CA 1
ATOM 945 C C . THR A 1 125 ? -8.380 12.505 -1.934 1.00 96.31 125 THR A C 1
ATOM 947 O O . THR A 1 125 ? -8.115 13.492 -2.617 1.00 96.31 125 THR A O 1
ATOM 950 N N . ASN A 1 126 ? -8.998 12.602 -0.752 1.00 93.31 126 ASN A N 1
ATOM 951 C CA . ASN A 1 126 ? -9.477 13.855 -0.144 1.00 93.31 126 ASN A CA 1
ATOM 952 C C . ASN A 1 126 ? -10.518 14.651 -0.966 1.00 93.31 126 ASN A C 1
ATOM 954 O O . ASN A 1 126 ? -10.771 15.816 -0.658 1.00 93.31 126 ASN A O 1
ATOM 958 N N . ALA A 1 127 ? -11.134 14.073 -2.001 1.00 85.88 127 ALA A N 1
ATOM 959 C CA . ALA A 1 127 ? -12.012 14.824 -2.905 1.00 85.88 127 ALA A CA 1
ATOM 960 C C . ALA A 1 127 ? -13.458 14.986 -2.390 1.00 85.88 127 ALA A C 1
ATOM 962 O O . ALA A 1 127 ? -14.252 15.717 -2.989 1.00 85.88 127 ALA A O 1
ATOM 963 N N . GLU A 1 128 ? -13.837 14.300 -1.311 1.00 78.31 128 GLU A N 1
ATOM 964 C CA . GLU A 1 128 ? -15.190 14.354 -0.750 1.00 78.31 128 GLU A CA 1
ATOM 965 C C . GLU A 1 128 ? -15.368 15.571 0.164 1.00 78.31 128 GLU A C 1
ATOM 967 O O . GLU A 1 128 ? -15.169 15.524 1.378 1.00 78.31 128 GLU A O 1
ATOM 972 N N . SER A 1 129 ? -15.761 16.693 -0.443 1.00 67.69 129 SER A N 1
ATOM 973 C CA . SER A 1 129 ? -16.091 17.917 0.290 1.00 67.69 129 SER A CA 1
ATOM 974 C C . SER A 1 129 ? -17.191 17.668 1.330 1.00 67.69 129 SER A C 1
ATOM 976 O O . SER A 1 129 ? -18.214 17.054 1.033 1.00 67.69 129 SER A O 1
ATOM 978 N N . GLY A 1 130 ? -16.982 18.154 2.555 1.00 67.88 130 GLY A N 1
ATOM 979 C CA . GLY A 1 130 ? -17.928 18.002 3.664 1.00 67.88 130 GLY A CA 1
ATOM 980 C C . GLY A 1 130 ? -17.891 16.639 4.365 1.00 67.88 130 GLY A C 1
ATOM 981 O O . GLY A 1 130 ? -18.526 16.497 5.409 1.00 67.88 130 GLY A O 1
ATOM 982 N N . SER A 1 131 ? -17.129 15.666 3.854 1.00 76.75 131 SER A N 1
ATOM 983 C CA . SER A 1 131 ? -16.867 14.419 4.570 1.00 76.75 131 SER A CA 1
ATOM 984 C C . SER A 1 131 ? -15.906 14.670 5.730 1.00 76.75 131 SER A C 1
ATOM 986 O O . SER A 1 131 ? -14.919 15.399 5.607 1.00 76.75 131 SER A O 1
ATOM 988 N N . THR A 1 132 ? -16.175 14.051 6.879 1.00 82.50 132 THR A N 1
ATOM 989 C CA . THR A 1 132 ? -15.191 13.981 7.967 1.00 82.50 132 THR A CA 1
ATOM 990 C C . THR A 1 132 ? -14.096 12.961 7.674 1.00 82.50 132 THR A C 1
ATOM 992 O O . THR A 1 132 ? -13.080 12.965 8.367 1.00 82.50 132 THR A O 1
ATOM 995 N N . TRP A 1 133 ? -14.309 12.091 6.680 1.00 88.44 133 TRP A N 1
ATOM 996 C CA . TRP A 1 133 ? -13.336 11.105 6.242 1.00 88.44 133 TRP A CA 1
ATOM 997 C C . TRP A 1 133 ? -12.425 11.669 5.151 1.00 88.44 133 TRP A C 1
ATOM 999 O O . TRP A 1 133 ? -12.860 12.413 4.275 1.00 88.44 133 TRP A O 1
ATOM 1009 N N . ARG A 1 134 ? -11.145 11.312 5.223 1.00 93.44 134 ARG A N 1
ATOM 1010 C CA . ARG A 1 134 ? -10.080 11.751 4.312 1.00 93.44 134 ARG A CA 1
ATOM 1011 C C . ARG A 1 134 ? -9.344 10.545 3.724 1.00 93.44 134 ARG A C 1
ATOM 1013 O O . ARG A 1 134 ? -9.606 9.407 4.108 1.00 93.44 134 ARG A O 1
ATOM 1020 N N . GLY A 1 135 ? -8.414 10.787 2.807 1.00 95.75 135 GLY A N 1
ATOM 1021 C CA . GLY A 1 135 ? -7.735 9.731 2.056 1.00 95.75 135 GLY A CA 1
ATOM 1022 C C . GLY A 1 135 ? -8.619 9.134 0.960 1.00 95.75 135 GLY A C 1
ATOM 1023 O O . GLY A 1 135 ? -9.472 9.834 0.408 1.00 95.75 135 GLY A O 1
ATOM 1024 N N . SER A 1 136 ? -8.402 7.858 0.643 1.00 97.06 136 SER A N 1
ATOM 1025 C CA . SER A 1 136 ? -9.152 7.106 -0.373 1.00 97.06 136 SER A CA 1
ATOM 1026 C C . SER A 1 136 ? -10.126 6.128 0.276 1.00 97.06 136 SER A C 1
ATOM 1028 O O . SER A 1 136 ? -9.705 5.205 0.975 1.00 97.06 136 SER A O 1
ATOM 1030 N N . SER A 1 137 ? -11.431 6.275 0.034 1.00 97.00 137 SER A N 1
ATOM 1031 C CA . SER A 1 137 ? -12.376 5.223 0.432 1.00 97.00 137 SER A CA 1
ATOM 1032 C C . SER A 1 137 ? -12.107 3.926 -0.338 1.00 97.00 137 SER A C 1
ATOM 1034 O O . SER A 1 137 ? -11.588 3.964 -1.456 1.00 97.00 137 SER A O 1
ATOM 1036 N N . TRP A 1 138 ? -12.485 2.782 0.238 1.00 97.88 138 TRP A N 1
ATOM 1037 C CA . TRP A 1 138 ? -12.318 1.469 -0.396 1.00 97.88 138 TRP A CA 1
ATOM 1038 C C . TRP A 1 138 ? -12.920 1.416 -1.800 1.00 97.88 138 TRP A C 1
ATOM 1040 O O . TRP A 1 138 ? -12.256 1.010 -2.751 1.00 97.88 138 TRP A O 1
ATOM 1050 N N . ALA A 1 139 ? -14.169 1.871 -1.945 1.00 97.19 139 ALA A N 1
ATOM 1051 C CA . ALA A 1 139 ? -14.860 1.835 -3.226 1.00 97.19 139 ALA A CA 1
ATOM 1052 C C . ALA A 1 139 ? -14.150 2.695 -4.280 1.00 97.19 139 ALA A C 1
ATOM 1054 O O . ALA A 1 139 ? -14.020 2.279 -5.432 1.00 97.19 139 ALA A O 1
ATOM 1055 N N . ASN A 1 140 ? -13.650 3.875 -3.895 1.00 97.94 140 ASN A N 1
ATOM 1056 C CA . ASN A 1 140 ? -12.902 4.725 -4.814 1.00 97.94 140 ASN A CA 1
ATOM 1057 C C . ASN A 1 140 ? -11.539 4.113 -5.168 1.00 97.94 140 ASN A C 1
ATOM 1059 O O . ASN A 1 140 ? -11.141 4.173 -6.330 1.00 97.94 140 ASN A O 1
ATOM 1063 N N . ALA A 1 141 ? -10.848 3.492 -4.209 1.00 98.25 141 ALA A N 1
ATOM 1064 C CA . ALA A 1 141 ? -9.576 2.817 -4.438 1.00 98.25 141 ALA A CA 1
ATOM 1065 C C . ALA A 1 141 ? -9.714 1.634 -5.416 1.00 98.25 141 ALA A C 1
ATOM 1067 O O . ALA A 1 141 ? -8.960 1.528 -6.385 1.00 98.25 141 ALA A O 1
ATOM 1068 N N . GLU A 1 142 ? -10.729 0.791 -5.222 1.00 98.38 142 GLU A N 1
ATOM 1069 C CA . GLU A 1 142 ? -11.022 -0.336 -6.109 1.00 98.38 142 GLU A CA 1
ATOM 1070 C C . GLU A 1 142 ? -11.383 0.124 -7.530 1.00 98.38 142 GLU A C 1
ATOM 1072 O O . GLU A 1 142 ? -10.853 -0.398 -8.517 1.00 98.38 142 GLU A O 1
ATOM 1077 N N . VAL A 1 143 ? -12.248 1.136 -7.655 1.00 98.25 143 VAL A N 1
ATOM 1078 C CA . VAL A 1 143 ? -12.609 1.712 -8.958 1.00 98.25 143 VAL A CA 1
ATOM 1079 C C . VAL A 1 143 ? -11.392 2.331 -9.646 1.00 98.25 143 VAL A C 1
ATOM 1081 O O . VAL A 1 143 ? -11.238 2.166 -10.857 1.00 98.25 143 VAL A O 1
ATOM 1084 N N . ALA A 1 144 ? -10.530 3.025 -8.900 1.00 98.38 144 ALA A N 1
ATOM 1085 C CA . ALA A 1 144 ? -9.331 3.657 -9.435 1.00 98.38 144 ALA A CA 1
ATOM 1086 C C . ALA A 1 144 ? -8.368 2.635 -10.032 1.00 98.38 144 ALA A C 1
ATOM 1088 O O . ALA A 1 144 ? -7.982 2.794 -11.189 1.00 98.38 144 ALA A O 1
ATOM 1089 N N . MET A 1 145 ? -8.051 1.568 -9.294 1.00 98.44 145 MET A N 1
ATOM 1090 C CA . MET A 1 145 ? -7.130 0.534 -9.764 1.00 98.44 145 MET A CA 1
ATOM 1091 C C . MET A 1 145 ? -7.669 -0.176 -11.014 1.00 98.44 145 MET A C 1
ATOM 1093 O O . MET A 1 145 ? -6.969 -0.300 -12.019 1.00 98.44 145 MET A O 1
ATOM 1097 N N . ARG A 1 146 ? -8.954 -0.562 -11.010 1.00 98.56 146 ARG A N 1
ATOM 1098 C CA . ARG A 1 146 ? -9.604 -1.184 -12.180 1.00 98.56 146 ARG A CA 1
ATOM 1099 C C . ARG A 1 146 ? -9.586 -0.274 -13.405 1.00 98.56 146 ARG A C 1
ATOM 1101 O O . ARG A 1 146 ? -9.300 -0.741 -14.504 1.00 98.56 146 ARG A O 1
ATOM 1108 N N . ARG A 1 147 ? -9.886 1.017 -13.229 1.00 98.06 147 ARG A N 1
ATOM 1109 C CA . ARG A 1 147 ? -9.852 1.996 -14.325 1.00 98.06 147 ARG A CA 1
ATOM 1110 C C . ARG A 1 147 ? -8.441 2.247 -14.824 1.00 98.06 147 ARG A C 1
ATOM 1112 O O . ARG A 1 147 ? -8.258 2.285 -16.028 1.00 98.06 147 ARG A O 1
ATOM 1119 N N . TYR A 1 148 ? -7.465 2.380 -13.929 1.00 98.06 148 TYR A N 1
ATOM 1120 C CA . TYR A 1 148 ? -6.070 2.579 -14.308 1.00 98.06 148 TYR A CA 1
ATOM 1121 C C . TYR A 1 148 ? -5.592 1.437 -15.215 1.00 98.06 148 TYR A C 1
ATOM 1123 O O . TYR A 1 148 ? -5.225 1.677 -16.360 1.00 98.06 148 TYR A O 1
ATOM 1131 N N . VAL A 1 149 ? -5.727 0.183 -14.769 1.00 98.06 149 VAL A N 1
ATOM 1132 C CA . VAL A 1 149 ? -5.334 -0.998 -15.560 1.00 98.06 149 VAL A CA 1
ATOM 1133 C C . VAL A 1 149 ? -6.104 -1.087 -16.889 1.00 98.06 149 VAL A C 1
ATOM 1135 O O . VAL A 1 149 ? -5.535 -1.453 -17.921 1.00 98.06 149 VAL A O 1
ATOM 1138 N N . ALA A 1 150 ? -7.395 -0.738 -16.898 1.00 97.62 150 ALA A N 1
ATOM 1139 C CA . ALA A 1 150 ? -8.200 -0.714 -18.119 1.00 97.62 150 ALA A CA 1
ATOM 1140 C C . ALA A 1 150 ? -7.764 0.379 -19.108 1.00 97.62 150 ALA A C 1
ATOM 1142 O O . ALA A 1 150 ? -7.683 0.103 -20.304 1.00 97.62 150 ALA A O 1
ATOM 1143 N N . ASP A 1 151 ? -7.436 1.577 -18.626 1.00 96.38 151 ASP A N 1
ATOM 1144 C CA . ASP A 1 151 ? -6.959 2.697 -19.446 1.00 96.38 151 ASP A CA 1
ATOM 1145 C C . ASP A 1 151 ? -5.589 2.399 -20.074 1.00 96.38 151 ASP A C 1
ATOM 1147 O O . ASP A 1 151 ? -5.283 2.899 -21.156 1.00 96.38 151 ASP A O 1
ATOM 1151 N N . ARG A 1 152 ? -4.787 1.530 -19.443 1.00 94.62 152 ARG A N 1
ATOM 1152 C CA . ARG A 1 152 ? -3.552 0.976 -20.025 1.00 94.62 152 ARG A CA 1
ATOM 1153 C C . ARG A 1 152 ? -3.804 -0.139 -21.048 1.00 94.62 152 ARG A C 1
ATOM 1155 O O . ARG A 1 152 ? -2.869 -0.647 -21.651 1.00 94.62 152 ARG A O 1
ATOM 1162 N N . GLY A 1 153 ? -5.058 -0.542 -21.265 1.00 95.94 153 GLY A N 1
ATOM 1163 C CA . GLY A 1 153 ? -5.409 -1.644 -22.165 1.00 95.94 153 GLY A CA 1
ATOM 1164 C C . GLY A 1 153 ? -5.014 -3.025 -21.628 1.00 95.94 153 GLY A C 1
ATOM 1165 O O . GLY A 1 153 ? -4.958 -3.989 -22.391 1.00 95.94 153 GLY A O 1
ATOM 1166 N N . LEU A 1 154 ? -4.752 -3.136 -20.322 1.00 96.19 154 LEU A N 1
ATOM 1167 C CA . LEU A 1 154 ? -4.170 -4.322 -19.689 1.00 96.19 154 LEU A CA 1
ATOM 1168 C C . LEU A 1 154 ? -5.166 -5.114 -18.826 1.00 96.19 154 LEU A C 1
ATOM 1170 O O . LEU A 1 154 ? -4.786 -6.099 -18.197 1.00 96.19 154 LEU A O 1
ATOM 1174 N N . ALA A 1 155 ? -6.456 -4.760 -18.838 1.00 96.69 155 ALA A N 1
ATOM 1175 C CA . ALA A 1 155 ? -7.487 -5.422 -18.027 1.00 96.69 155 ALA A CA 1
ATOM 1176 C C . ALA A 1 155 ? -7.583 -6.944 -18.251 1.00 96.69 155 ALA A C 1
ATOM 1178 O O . ALA A 1 155 ? -7.892 -7.684 -17.323 1.00 96.69 155 ALA A O 1
ATOM 1179 N N . SER A 1 156 ? -7.298 -7.435 -19.464 1.00 95.50 156 SER A N 1
ATOM 1180 C CA . SER A 1 156 ? -7.282 -8.877 -19.748 1.00 95.50 156 SER A CA 1
ATOM 1181 C C . SER A 1 156 ? -5.982 -9.576 -19.344 1.00 95.50 156 SER A C 1
ATOM 1183 O O . SER A 1 156 ? -5.936 -10.799 -19.380 1.00 95.50 156 SER A O 1
ATOM 1185 N N . ARG A 1 157 ? -4.914 -8.827 -19.039 1.00 95.88 157 ARG A N 1
ATOM 1186 C CA . ARG A 1 157 ? -3.638 -9.363 -18.533 1.00 95.88 157 ARG A CA 1
ATOM 1187 C C . ARG A 1 157 ? -3.557 -9.324 -17.012 1.00 95.88 157 ARG A C 1
ATOM 1189 O O . ARG A 1 157 ? -2.854 -10.146 -16.441 1.00 95.88 157 ARG A O 1
ATOM 1196 N N . TYR A 1 158 ? -4.304 -8.415 -16.391 1.00 97.25 158 TYR A N 1
ATOM 1197 C CA . TYR A 1 158 ? -4.409 -8.275 -14.944 1.00 97.25 158 TYR A CA 1
ATOM 1198 C C . TYR A 1 158 ? -5.874 -8.272 -14.503 1.00 97.25 158 TYR A C 1
ATOM 1200 O O . TYR A 1 158 ? -6.406 -7.214 -14.151 1.00 97.25 158 TYR A O 1
ATOM 1208 N N . PRO A 1 159 ? -6.569 -9.426 -14.531 1.00 97.06 159 PRO A N 1
ATOM 1209 C CA . PRO A 1 159 ? -7.804 -9.580 -13.782 1.00 97.06 159 PRO A CA 1
ATOM 1210 C C . PRO A 1 159 ? -7.636 -9.085 -12.348 1.00 97.06 159 PRO A C 1
ATOM 1212 O O . PRO A 1 159 ? -6.630 -9.357 -11.695 1.00 97.06 159 PRO A O 1
ATOM 1215 N N . ILE A 1 160 ? -8.636 -8.349 -11.871 1.00 98.00 160 ILE A N 1
ATOM 1216 C CA . ILE A 1 160 ? -8.628 -7.795 -10.523 1.00 98.00 160 ILE A CA 1
ATOM 1217 C C . ILE A 1 160 ? -9.741 -8.441 -9.712 1.00 98.00 160 ILE A C 1
ATOM 1219 O O . ILE A 1 160 ? -10.920 -8.329 -10.066 1.00 98.00 160 ILE A O 1
ATOM 1223 N N . GLU A 1 161 ? -9.376 -9.052 -8.596 1.00 97.81 161 GLU A N 1
ATOM 1224 C CA . GLU A 1 161 ? -10.306 -9.641 -7.637 1.00 97.81 161 GLU A CA 1
ATOM 1225 C C . GLU A 1 161 ? -10.268 -8.863 -6.326 1.00 97.81 161 GLU A C 1
ATOM 1227 O O . GLU A 1 161 ? -9.210 -8.408 -5.900 1.00 97.81 161 GLU A O 1
ATOM 1232 N N . SER A 1 162 ? -11.422 -8.688 -5.687 1.00 97.56 162 SER A N 1
ATOM 1233 C CA . SER A 1 162 ? -11.524 -8.057 -4.373 1.00 97.56 162 SER A CA 1
ATOM 1234 C C . SER A 1 162 ? -12.169 -9.009 -3.377 1.00 97.56 162 SER A C 1
ATOM 1236 O O . SER A 1 162 ? -13.056 -9.796 -3.718 1.00 97.56 162 SER A O 1
ATOM 1238 N N . ARG A 1 163 ? -11.709 -8.949 -2.127 1.00 97.31 163 ARG A N 1
ATOM 1239 C CA . ARG A 1 163 ? -12.210 -9.788 -1.042 1.00 97.31 163 ARG A CA 1
ATOM 1240 C C . ARG A 1 163 ? -12.319 -8.978 0.239 1.00 97.31 163 ARG A C 1
ATOM 1242 O O . ARG A 1 163 ? -11.363 -8.331 0.652 1.00 97.31 163 ARG A O 1
ATOM 1249 N N . ILE A 1 164 ? -13.489 -9.021 0.865 1.00 96.50 164 ILE A N 1
ATOM 1250 C CA . ILE A 1 164 ? -13.705 -8.466 2.204 1.00 96.50 164 ILE A CA 1
ATOM 1251 C C . ILE A 1 164 ? -13.249 -9.499 3.229 1.00 96.50 164 ILE A C 1
ATOM 1253 O O . ILE A 1 164 ? -13.562 -10.678 3.065 1.00 96.50 164 ILE A O 1
ATOM 1257 N N . ALA A 1 165 ? -12.529 -9.047 4.257 1.00 94.62 165 ALA A N 1
ATOM 1258 C CA . ALA A 1 165 ? -11.940 -9.877 5.307 1.00 94.62 165 ALA A CA 1
ATOM 1259 C C . ALA A 1 165 ? -11.244 -11.137 4.739 1.00 94.62 165 ALA A C 1
ATOM 1261 O O . ALA A 1 165 ? -11.660 -12.259 5.040 1.00 94.62 165 ALA A O 1
ATOM 1262 N N . PRO A 1 166 ? -10.234 -10.975 3.859 1.00 96.31 166 PRO A N 1
ATOM 1263 C CA . PRO A 1 166 ? -9.497 -12.112 3.321 1.00 96.31 166 PRO A CA 1
ATOM 1264 C C . PRO A 1 166 ? -8.812 -12.890 4.449 1.00 96.31 166 PRO A C 1
ATOM 1266 O O . PRO A 1 166 ? -8.329 -12.313 5.425 1.00 96.31 166 PRO A O 1
ATOM 1269 N N . ASP A 1 167 ? -8.751 -14.208 4.292 1.00 93.75 167 ASP A N 1
ATOM 1270 C CA . ASP A 1 167 ? -7.956 -15.065 5.162 1.00 93.75 167 ASP A CA 1
ATOM 1271 C C . ASP A 1 167 ? -6.504 -15.170 4.664 1.00 93.75 167 ASP A C 1
ATOM 1273 O O . ASP A 1 167 ? -6.139 -14.721 3.572 1.00 93.75 167 ASP A O 1
ATOM 1277 N N . ARG A 1 168 ? -5.657 -15.776 5.498 1.00 94.50 168 ARG A N 1
ATOM 1278 C CA . ARG A 1 168 ? -4.239 -15.993 5.201 1.00 94.50 168 ARG A CA 1
ATOM 1279 C C . ARG A 1 168 ? -4.027 -16.844 3.950 1.00 94.50 168 ARG A C 1
ATOM 1281 O O . ARG A 1 168 ? -3.045 -16.633 3.244 1.00 94.50 168 ARG A O 1
ATOM 1288 N N . ASP A 1 169 ? -4.899 -17.813 3.695 1.00 94.88 169 ASP A N 1
ATOM 1289 C CA . ASP A 1 169 ? -4.717 -18.756 2.593 1.00 94.88 169 ASP A CA 1
ATOM 1290 C C . ASP A 1 169 ? -4.968 -18.083 1.247 1.00 94.88 169 ASP A C 1
ATOM 1292 O O . ASP A 1 169 ? -4.169 -18.259 0.333 1.00 94.88 169 ASP A O 1
ATOM 1296 N N . TRP A 1 170 ? -5.982 -17.221 1.152 1.00 96.69 170 TRP A N 1
ATOM 1297 C CA . TRP A 1 170 ? -6.212 -16.403 -0.037 1.00 96.69 170 TRP A CA 1
ATOM 1298 C C . TRP A 1 170 ? -5.051 -15.441 -0.317 1.00 96.69 170 TRP A C 1
ATOM 1300 O O . TRP A 1 170 ? -4.632 -15.290 -1.462 1.00 96.69 170 TRP A O 1
ATOM 1310 N N . LEU A 1 171 ? -4.492 -14.817 0.727 1.00 97.94 171 LEU A N 1
ATOM 1311 C CA . LEU A 1 171 ? -3.328 -13.936 0.585 1.00 97.94 171 LEU A CA 1
ATOM 1312 C C . LEU A 1 171 ? -2.090 -14.713 0.118 1.00 97.94 171 LEU A C 1
ATOM 1314 O O . LEU A 1 171 ? -1.384 -14.269 -0.785 1.00 97.94 171 LEU A O 1
ATOM 1318 N N . ALA A 1 172 ? -1.848 -15.892 0.694 1.00 96.88 172 ALA A N 1
ATOM 1319 C CA . ALA A 1 172 ? -0.730 -16.748 0.312 1.00 96.88 172 ALA A CA 1
ATOM 1320 C C . ALA A 1 172 ? -0.869 -17.319 -1.099 1.00 96.88 172 ALA A C 1
ATOM 1322 O O . ALA A 1 172 ? 0.120 -17.382 -1.821 1.00 96.88 172 ALA A O 1
ATOM 1323 N N . GLU A 1 173 ? -2.079 -17.690 -1.515 1.00 96.25 173 GLU A N 1
ATOM 1324 C CA . GLU A 1 173 ? -2.353 -18.080 -2.896 1.00 96.25 173 GLU A CA 1
ATOM 1325 C C . GLU A 1 173 ? -2.068 -16.922 -3.861 1.00 96.25 173 GLU A C 1
ATOM 1327 O O . GLU A 1 173 ? -1.426 -17.124 -4.891 1.00 96.25 173 GLU A O 1
ATOM 1332 N N . GLY A 1 174 ? -2.469 -15.696 -3.512 1.00 96.69 174 GLY A N 1
ATOM 1333 C CA . GLY A 1 174 ? -2.152 -14.507 -4.300 1.00 96.69 174 GLY A CA 1
ATOM 1334 C C . GLY A 1 174 ? -0.643 -14.279 -4.450 1.00 96.69 174 GLY A C 1
ATOM 1335 O O . GLY A 1 174 ? -0.164 -14.110 -5.571 1.00 96.69 174 GLY A O 1
ATOM 1336 N N . VAL A 1 175 ? 0.121 -14.344 -3.353 1.00 97.56 175 VAL A N 1
ATOM 1337 C CA . VAL A 1 175 ? 1.592 -14.201 -3.382 1.00 97.56 175 VAL A CA 1
ATOM 1338 C C . VAL A 1 175 ? 2.252 -15.319 -4.197 1.00 97.56 175 VAL A C 1
ATOM 1340 O O . VAL A 1 175 ? 3.105 -15.035 -5.043 1.00 97.56 175 VAL A O 1
ATOM 1343 N N . ALA A 1 176 ? 1.805 -16.567 -4.030 1.00 95.44 176 ALA A N 1
ATOM 1344 C CA . ALA A 1 176 ? 2.297 -17.708 -4.802 1.00 95.44 176 ALA A CA 1
ATOM 1345 C C . ALA A 1 176 ? 2.018 -17.553 -6.310 1.00 95.44 176 ALA A C 1
ATOM 1347 O O . ALA A 1 176 ? 2.854 -17.914 -7.139 1.00 95.44 176 ALA A O 1
ATOM 1348 N N . ASN A 1 177 ? 0.880 -16.948 -6.665 1.00 94.44 177 ASN A N 1
ATOM 1349 C CA . ASN A 1 177 ? 0.505 -16.596 -8.037 1.00 94.44 177 ASN A CA 1
ATOM 1350 C C . ASN A 1 177 ? 1.114 -15.270 -8.519 1.00 94.44 177 ASN A C 1
ATOM 1352 O O . ASN A 1 177 ? 0.768 -14.782 -9.596 1.00 94.44 177 ASN A O 1
ATOM 1356 N N . ARG A 1 178 ? 2.032 -14.679 -7.742 1.00 96.50 178 ARG A N 1
ATOM 1357 C CA . ARG A 1 178 ? 2.722 -13.426 -8.074 1.00 96.50 178 ARG A CA 1
ATOM 1358 C C . ARG A 1 178 ? 1.749 -12.270 -8.337 1.00 96.50 178 ARG A C 1
ATOM 1360 O O . ARG A 1 178 ? 2.018 -11.424 -9.188 1.00 96.50 178 ARG A O 1
ATOM 1367 N N . ALA A 1 179 ? 0.616 -12.257 -7.638 1.00 97.88 179 ALA A N 1
ATOM 1368 C CA . ALA A 1 179 ? -0.353 -11.176 -7.695 1.00 97.88 179 ALA A CA 1
ATOM 1369 C C . ALA A 1 179 ? 0.148 -9.951 -6.923 1.00 97.88 179 ALA A C 1
ATOM 1371 O O . ALA A 1 179 ? 0.743 -10.082 -5.854 1.00 97.88 179 ALA A O 1
ATOM 1372 N N . GLY A 1 180 ? -0.145 -8.757 -7.438 1.00 98.44 180 GLY A N 1
ATOM 1373 C CA . GLY A 1 180 ? 0.004 -7.530 -6.662 1.00 98.44 180 GLY A CA 1
ATOM 1374 C C . GLY A 1 180 ? -1.202 -7.362 -5.741 1.00 98.44 180 GLY A C 1
ATOM 1375 O O . GLY A 1 180 ? -2.319 -7.241 -6.240 1.00 98.44 180 GLY A O 1
ATOM 1376 N N . ILE A 1 181 ? -1.012 -7.375 -4.420 1.00 98.88 181 ILE A N 1
ATOM 1377 C CA . ILE A 1 181 ? -2.119 -7.339 -3.450 1.00 98.88 181 ILE A CA 1
ATOM 1378 C C . ILE A 1 181 ? -2.092 -6.030 -2.660 1.00 98.88 181 ILE A C 1
ATOM 1380 O O . ILE A 1 181 ? -1.176 -5.784 -1.879 1.00 98.88 181 ILE A O 1
ATOM 1384 N N . LEU A 1 182 ? -3.139 -5.225 -2.831 1.00 98.94 182 LEU A N 1
ATOM 1385 C CA . LEU A 1 182 ? -3.421 -4.034 -2.035 1.00 98.94 182 LEU A CA 1
ATOM 1386 C C . LEU A 1 182 ? -4.294 -4.426 -0.845 1.00 98.94 182 LEU A C 1
ATOM 1388 O O . LEU A 1 182 ? -5.338 -5.052 -1.035 1.00 98.94 182 LEU A O 1
ATOM 1392 N N . LEU A 1 183 ? -3.924 -4.008 0.362 1.00 98.88 183 LEU A N 1
ATOM 1393 C CA . LEU A 1 183 ? -4.732 -4.187 1.564 1.00 98.88 183 LEU A CA 1
ATOM 1394 C C . LEU A 1 183 ? -5.368 -2.873 1.991 1.00 98.88 183 LEU A C 1
ATOM 1396 O O . LEU A 1 183 ? -4.692 -1.851 2.073 1.00 98.88 183 LEU A O 1
ATOM 1400 N N . LEU A 1 184 ? -6.649 -2.926 2.352 1.00 98.81 184 LEU A N 1
ATOM 1401 C CA . LEU A 1 184 ? -7.244 -1.943 3.243 1.00 98.81 184 LEU A CA 1
ATOM 1402 C C . LEU A 1 184 ? -7.088 -2.433 4.676 1.00 98.81 184 LEU A C 1
ATOM 1404 O O . LEU A 1 184 ? -7.670 -3.448 5.069 1.00 98.81 184 LEU A O 1
ATOM 1408 N N . LEU A 1 185 ? -6.343 -1.668 5.459 1.00 98.69 185 LEU A N 1
ATOM 1409 C CA . LEU A 1 185 ? -6.163 -1.902 6.877 1.00 98.69 185 LEU A CA 1
ATOM 1410 C C . LEU A 1 185 ? -7.124 -1.008 7.671 1.00 98.69 185 LEU A C 1
ATOM 1412 O O . LEU A 1 185 ? -7.268 0.185 7.396 1.00 98.69 185 LEU A O 1
ATOM 1416 N N . GLY A 1 186 ? -7.808 -1.588 8.647 1.00 98.00 186 GLY A N 1
ATOM 1417 C CA . GLY A 1 186 ? -8.727 -0.915 9.550 1.00 98.00 186 GLY A CA 1
ATOM 1418 C C . GLY A 1 186 ? -8.095 -0.676 10.906 1.00 98.00 186 GLY A C 1
ATOM 1419 O O . GLY A 1 186 ? -7.569 -1.603 11.522 1.00 98.00 186 GLY A O 1
ATOM 1420 N N . VAL A 1 187 ? -8.229 0.549 11.411 1.00 97.62 187 VAL A N 1
ATOM 1421 C CA . VAL A 1 187 ? -7.943 0.852 12.815 1.00 97.62 187 VAL A CA 1
ATOM 1422 C C . VAL A 1 187 ? -9.225 0.634 13.605 1.00 97.62 187 VAL A C 1
ATOM 1424 O O . VAL A 1 187 ? -10.179 1.413 13.494 1.00 97.62 187 VAL A O 1
ATOM 1427 N N . TRP A 1 188 ? -9.251 -0.443 14.384 1.00 97.44 188 TRP A N 1
ATOM 1428 C CA . TRP A 1 188 ? -10.381 -0.829 15.221 1.00 97.44 188 TRP A CA 1
ATOM 1429 C C . TRP A 1 188 ? -10.103 -0.445 16.666 1.00 97.44 188 TRP A C 1
ATOM 1431 O O . TRP A 1 188 ? -9.077 -0.825 17.213 1.00 97.44 188 TRP A O 1
ATOM 1441 N N . GLU A 1 189 ? -11.015 0.295 17.289 1.00 96.31 189 GLU A N 1
ATOM 1442 C CA . GLU A 1 189 ? -10.925 0.754 18.674 1.00 96.31 189 GLU A CA 1
ATOM 1443 C C . GLU A 1 189 ? -11.976 0.053 19.536 1.00 96.31 189 GLU A C 1
ATOM 1445 O O . GLU A 1 189 ? -13.149 -0.038 19.162 1.00 96.31 189 GLU A O 1
ATOM 1450 N N . SER A 1 190 ? -11.562 -0.424 20.706 1.00 95.31 190 SER A N 1
ATOM 1451 C CA . SER A 1 190 ? -12.473 -0.965 21.708 1.00 95.31 190 SER A CA 1
ATOM 1452 C C . SER A 1 190 ? -13.214 0.183 22.393 1.00 95.31 190 SER A C 1
ATOM 1454 O O . SER A 1 190 ? -12.610 0.990 23.103 1.00 95.31 190 SER A O 1
ATOM 1456 N N . GLN A 1 191 ? -14.526 0.271 22.162 1.00 95.88 191 GLN A N 1
ATOM 1457 C CA . GLN A 1 191 ? -15.400 1.294 22.735 1.00 95.88 191 GLN A CA 1
ATOM 1458 C C . GLN A 1 191 ? -16.492 0.662 23.607 1.00 95.88 191 GLN A C 1
ATOM 1460 O O . GLN A 1 191 ? -16.733 -0.546 23.574 1.00 95.88 191 GLN A O 1
ATOM 1465 N N . ALA A 1 192 ? -17.216 1.488 24.370 1.00 94.69 192 ALA A N 1
ATOM 1466 C CA . ALA A 1 192 ? -18.308 1.022 25.232 1.00 94.69 192 ALA A CA 1
ATOM 1467 C C . ALA A 1 192 ? -19.415 0.275 24.458 1.00 94.69 192 ALA A C 1
ATOM 1469 O O . ALA A 1 192 ? -20.087 -0.591 25.010 1.00 94.69 192 ALA A O 1
ATOM 1470 N N . GLN A 1 193 ? -19.601 0.600 23.175 1.00 92.19 193 GLN A N 1
ATOM 1471 C CA . GLN A 1 193 ? -20.575 -0.024 22.276 1.00 92.19 193 GLN A CA 1
ATOM 1472 C C . GLN A 1 193 ? -19.996 -1.220 21.496 1.00 92.19 193 GLN A C 1
ATOM 1474 O O . GLN A 1 193 ? -20.602 -1.639 20.507 1.00 92.19 193 GLN A O 1
ATOM 1479 N N . GLY A 1 194 ? -18.829 -1.729 21.901 1.00 95.00 194 GLY A N 1
ATOM 1480 C CA . GLY A 1 194 ? -18.055 -2.747 21.191 1.00 95.00 194 GLY A CA 1
ATOM 1481 C C . GLY A 1 194 ? -16.976 -2.150 20.285 1.00 95.00 194 GLY A C 1
ATOM 1482 O O . GLY A 1 194 ? -16.719 -0.946 20.302 1.00 95.00 194 GLY A O 1
ATOM 1483 N N . TRP A 1 195 ? -16.340 -3.006 19.486 1.00 97.12 195 TRP A N 1
ATOM 1484 C CA . TRP A 1 195 ? -15.312 -2.593 18.533 1.00 97.12 195 TRP A CA 1
ATOM 1485 C C . TRP A 1 195 ? -15.884 -1.693 17.438 1.00 97.12 195 TRP A C 1
ATOM 1487 O O . TRP A 1 195 ? -16.886 -2.027 16.799 1.00 97.12 195 TRP A O 1
ATOM 1497 N N . ARG A 1 196 ? -15.224 -0.557 17.207 1.00 97.19 196 ARG A N 1
ATOM 1498 C CA . ARG A 1 196 ? -15.577 0.405 16.161 1.00 97.19 196 ARG A CA 1
ATOM 1499 C C . ARG A 1 196 ? -14.395 0.689 15.262 1.00 97.19 196 ARG A C 1
ATOM 1501 O O . ARG A 1 196 ? -13.278 0.868 15.735 1.00 97.19 196 ARG A O 1
ATOM 1508 N N . ARG A 1 197 ? -14.655 0.795 13.965 1.00 97.06 197 ARG A N 1
ATOM 1509 C CA . ARG A 1 197 ? -13.651 1.221 12.996 1.00 97.06 197 ARG A CA 1
ATOM 1510 C C . ARG A 1 197 ? -13.535 2.740 13.029 1.00 97.06 197 ARG A C 1
ATOM 1512 O O . ARG A 1 197 ? -14.460 3.444 12.628 1.00 97.06 197 ARG A O 1
ATOM 1519 N N . VAL A 1 198 ? -12.408 3.246 13.508 1.00 96.69 198 VAL A N 1
ATOM 1520 C CA . VAL A 1 198 ? -12.182 4.684 13.747 1.00 96.69 198 VAL A CA 1
ATOM 1521 C C . VAL A 1 198 ? -11.272 5.331 12.708 1.00 96.69 198 VAL A C 1
ATOM 1523 O O . VAL A 1 198 ? -11.120 6.550 12.694 1.00 96.69 198 VAL A O 1
ATOM 1526 N N . GLY A 1 199 ? -10.671 4.529 11.833 1.00 96.94 199 GLY A N 1
ATOM 1527 C CA . GLY A 1 199 ? -9.717 4.969 10.827 1.00 96.94 199 GLY A CA 1
ATOM 1528 C C . GLY A 1 199 ? -9.281 3.823 9.928 1.00 96.94 199 GLY A C 1
ATOM 1529 O O . GLY A 1 199 ? -9.789 2.704 10.045 1.00 96.94 199 GLY A O 1
ATOM 1530 N N . GLY A 1 200 ? -8.327 4.097 9.050 1.00 97.31 200 GLY A N 1
ATOM 1531 C CA . GLY A 1 200 ? -7.791 3.093 8.148 1.00 97.31 200 GLY A CA 1
ATOM 1532 C C . GLY A 1 200 ? -6.536 3.546 7.422 1.00 97.31 200 GLY A C 1
ATOM 1533 O O . GLY A 1 200 ? -6.184 4.726 7.410 1.00 97.31 200 GLY A O 1
ATOM 1534 N N . HIS A 1 201 ? -5.884 2.585 6.789 1.00 97.94 201 HIS A N 1
ATOM 1535 C CA . HIS A 1 201 ? -4.615 2.719 6.087 1.00 97.94 201 HIS A CA 1
ATOM 1536 C C . HIS A 1 201 ? -4.592 1.789 4.873 1.00 97.94 201 HIS A C 1
ATOM 1538 O O . HIS A 1 201 ? -5.452 0.916 4.754 1.00 97.94 201 HIS A O 1
ATOM 1544 N N . TYR A 1 202 ? -3.626 1.969 3.982 1.00 98.81 202 TYR A N 1
ATOM 1545 C CA . TYR A 1 202 ? -3.354 1.009 2.918 1.00 98.81 202 TYR A CA 1
ATOM 1546 C C . TYR A 1 202 ? -1.895 0.594 2.965 1.00 98.81 202 TYR A C 1
ATOM 1548 O O . TYR A 1 202 ? -1.032 1.418 3.244 1.00 98.81 202 TYR A O 1
ATOM 1556 N N . ALA A 1 203 ? -1.654 -0.669 2.650 1.00 98.81 203 ALA A N 1
ATOM 1557 C CA . ALA A 1 203 ? -0.327 -1.235 2.474 1.00 98.81 203 ALA A CA 1
ATOM 1558 C C . ALA A 1 203 ? -0.377 -2.259 1.339 1.00 98.81 203 ALA A C 1
ATOM 1560 O O . ALA A 1 203 ? -1.456 -2.757 0.988 1.00 98.81 203 ALA A O 1
ATOM 1561 N N . ALA A 1 204 ? 0.777 -2.582 0.774 1.00 98.88 204 ALA A N 1
ATOM 1562 C CA . ALA A 1 204 ? 0.913 -3.608 -0.245 1.00 98.88 204 ALA A CA 1
ATOM 1563 C C . ALA A 1 204 ? 1.591 -4.858 0.338 1.00 98.88 204 ALA A C 1
ATOM 1565 O O . ALA A 1 204 ? 2.429 -4.772 1.234 1.00 98.88 204 ALA A O 1
ATOM 1566 N N . VAL A 1 205 ? 1.205 -6.047 -0.131 1.00 98.81 205 VAL A N 1
ATOM 1567 C CA . VAL A 1 205 ? 1.768 -7.311 0.376 1.00 98.81 205 VAL A CA 1
ATOM 1568 C C . VAL A 1 205 ? 3.071 -7.630 -0.345 1.00 98.81 205 VAL A C 1
ATOM 1570 O O . VAL A 1 205 ? 3.055 -7.960 -1.527 1.00 98.81 205 VAL A O 1
ATOM 1573 N N . ALA A 1 206 ? 4.185 -7.597 0.382 1.00 98.69 206 ALA A N 1
ATOM 1574 C CA . ALA A 1 206 ? 5.506 -7.966 -0.119 1.00 98.69 206 ALA A CA 1
ATOM 1575 C C . ALA A 1 206 ? 5.780 -9.479 -0.041 1.00 98.69 206 ALA A C 1
ATOM 1577 O O . ALA A 1 206 ? 6.665 -9.985 -0.731 1.00 98.69 206 ALA A O 1
ATOM 1578 N N . GLY A 1 207 ? 5.041 -10.216 0.792 1.00 98.19 207 GLY A N 1
ATOM 1579 C CA . GLY A 1 207 ? 5.204 -11.660 0.933 1.00 98.19 207 GLY A CA 1
ATOM 1580 C C . GLY A 1 207 ? 4.458 -12.269 2.118 1.00 98.19 207 GLY A C 1
ATOM 1581 O O . GLY A 1 207 ? 3.756 -11.583 2.865 1.00 98.19 207 GLY A O 1
ATOM 1582 N N . ILE A 1 208 ? 4.631 -13.580 2.294 1.00 97.62 208 ILE A N 1
ATOM 1583 C CA . ILE A 1 208 ? 4.064 -14.360 3.400 1.00 97.62 208 ILE A CA 1
ATOM 1584 C C . ILE A 1 208 ? 5.163 -15.164 4.091 1.00 97.62 208 ILE A C 1
ATOM 1586 O O . ILE A 1 208 ? 5.909 -15.902 3.452 1.00 97.62 208 ILE A O 1
ATOM 1590 N N . ASP A 1 209 ? 5.214 -15.079 5.419 1.00 95.81 209 ASP A N 1
ATOM 1591 C CA . ASP A 1 209 ? 6.178 -15.800 6.248 1.00 95.81 209 ASP A CA 1
ATOM 1592 C C . ASP A 1 209 ? 5.468 -16.703 7.262 1.00 95.81 209 ASP A C 1
ATOM 1594 O O . ASP A 1 209 ? 5.130 -16.294 8.375 1.00 95.81 209 ASP A O 1
ATOM 1598 N N . GLY A 1 210 ? 5.175 -17.944 6.869 1.00 93.38 210 GLY A N 1
ATOM 1599 C CA . GLY A 1 210 ? 4.379 -18.854 7.692 1.00 93.38 210 GLY A CA 1
ATOM 1600 C C . GLY A 1 210 ? 3.003 -18.260 8.021 1.00 93.38 210 GLY A C 1
ATOM 1601 O O . GLY A 1 210 ? 2.159 -18.127 7.131 1.00 93.38 210 GLY A O 1
ATOM 1602 N N . SER A 1 211 ? 2.770 -17.924 9.293 1.00 93.94 211 SER A N 1
ATOM 1603 C CA . SER A 1 211 ? 1.548 -17.259 9.774 1.00 93.94 211 SER A CA 1
ATOM 1604 C C . SER A 1 211 ? 1.656 -15.731 9.835 1.00 93.94 211 SER A C 1
ATOM 1606 O O . SER A 1 211 ? 0.771 -15.091 10.391 1.00 93.94 211 SER A O 1
ATOM 1608 N N . ALA A 1 212 ? 2.738 -15.138 9.340 1.00 97.12 212 ALA A N 1
ATOM 1609 C CA . ALA A 1 212 ? 2.926 -13.696 9.269 1.00 97.12 212 ALA A CA 1
ATOM 1610 C C . ALA A 1 212 ? 2.776 -13.185 7.834 1.00 97.12 212 ALA A C 1
ATOM 1612 O O . ALA A 1 212 ? 2.945 -13.928 6.864 1.00 97.12 212 ALA A O 1
ATOM 1613 N N . ILE A 1 213 ? 2.446 -11.905 7.722 1.00 98.44 213 ILE A N 1
ATOM 1614 C CA . ILE A 1 213 ? 2.425 -11.152 6.472 1.00 98.44 213 ILE A CA 1
ATOM 1615 C C . ILE A 1 213 ? 3.591 -10.171 6.450 1.00 98.44 213 ILE A C 1
ATOM 1617 O O . ILE A 1 213 ? 4.022 -9.697 7.503 1.00 98.44 213 ILE A O 1
ATOM 1621 N N . LEU A 1 214 ? 4.099 -9.897 5.254 1.00 98.50 214 LEU A N 1
ATOM 1622 C CA . LEU A 1 214 ? 5.166 -8.939 4.999 1.00 98.50 214 LEU A CA 1
ATOM 1623 C C . LEU A 1 214 ? 4.561 -7.790 4.196 1.00 98.50 214 LEU A C 1
ATOM 1625 O O . LEU A 1 214 ? 3.949 -8.040 3.153 1.00 98.50 214 LEU A O 1
ATOM 1629 N N . LEU A 1 215 ? 4.689 -6.561 4.683 1.00 98.75 215 LEU A N 1
ATOM 1630 C CA . LEU A 1 215 ? 4.043 -5.385 4.105 1.00 98.75 215 LEU A CA 1
ATOM 1631 C C . LEU A 1 215 ? 5.075 -4.370 3.628 1.00 98.75 215 LEU A C 1
ATOM 1633 O O . LEU A 1 215 ? 5.982 -4.045 4.380 1.00 98.75 215 LEU A O 1
ATOM 1637 N N . ALA A 1 216 ? 4.891 -3.855 2.416 1.00 98.44 216 ALA A N 1
ATOM 1638 C CA . ALA A 1 216 ? 5.373 -2.528 2.051 1.00 98.44 216 ALA A CA 1
ATOM 1639 C C . ALA A 1 216 ? 4.320 -1.529 2.550 1.00 98.44 216 ALA A C 1
ATOM 1641 O O . ALA A 1 216 ? 3.182 -1.511 2.054 1.00 98.44 216 ALA A O 1
ATOM 1642 N N . ASP A 1 217 ? 4.640 -0.812 3.622 1.00 97.50 217 ASP A N 1
ATOM 1643 C CA . ASP A 1 217 ? 3.724 0.096 4.301 1.00 97.50 217 ASP A CA 1
ATOM 1644 C C . ASP A 1 217 ? 4.205 1.532 4.064 1.00 97.50 217 ASP A C 1
ATOM 1646 O O . ASP A 1 217 ? 5.220 1.932 4.620 1.00 97.50 217 ASP A O 1
ATOM 1650 N N . PRO A 1 218 ? 3.442 2.368 3.334 1.00 96.44 218 PRO A N 1
ATOM 1651 C CA . PRO A 1 218 ? 3.886 3.717 2.990 1.00 96.44 218 PRO A CA 1
ATOM 1652 C C . PRO A 1 218 ? 4.249 4.628 4.173 1.00 96.44 218 PRO A C 1
ATOM 1654 O O . PRO A 1 218 ? 4.778 5.725 3.963 1.00 96.44 218 PRO A O 1
ATOM 1657 N N . LEU A 1 219 ? 3.856 4.258 5.398 1.00 94.25 219 LEU A N 1
ATOM 1658 C CA . LEU A 1 219 ? 4.116 4.995 6.630 1.00 94.25 219 LEU A CA 1
ATOM 1659 C C . LEU A 1 219 ? 5.071 4.283 7.586 1.00 94.25 219 LEU A C 1
ATOM 1661 O O . LEU A 1 219 ? 5.844 4.960 8.268 1.00 94.25 219 LEU A O 1
ATOM 1665 N N . ALA A 1 220 ? 4.903 2.972 7.741 1.00 92.50 220 ALA A N 1
ATOM 1666 C CA . ALA A 1 220 ? 5.617 2.187 8.731 1.00 92.50 220 ALA A CA 1
ATOM 1667 C C . ALA A 1 220 ? 6.871 1.568 8.106 1.00 92.50 220 ALA A C 1
ATOM 1669 O O . ALA A 1 220 ? 6.778 0.761 7.196 1.00 92.50 220 ALA A O 1
ATOM 1670 N N . ASP A 1 221 ? 8.033 1.933 8.651 1.00 92.88 221 ASP A N 1
ATOM 1671 C CA . ASP A 1 221 ? 9.334 1.372 8.264 1.00 92.88 221 ASP A CA 1
ATOM 1672 C C . ASP A 1 221 ? 9.921 0.544 9.415 1.00 92.88 221 ASP A C 1
ATOM 1674 O O . ASP A 1 221 ? 11.087 0.698 9.803 1.00 92.88 221 ASP A O 1
ATOM 1678 N N . ARG A 1 222 ? 9.091 -0.272 10.076 1.00 92.56 222 ARG A N 1
ATOM 1679 C CA . ARG A 1 222 ? 9.466 -0.972 11.310 1.00 92.56 222 ARG A CA 1
ATOM 1680 C C . ARG A 1 222 ? 10.703 -1.845 11.108 1.00 92.56 222 ARG A C 1
ATOM 1682 O O . ARG A 1 222 ? 11.597 -1.818 11.958 1.00 92.56 222 ARG A O 1
ATOM 1689 N N . ALA A 1 223 ? 10.771 -2.617 10.027 1.00 94.62 223 ALA A N 1
ATOM 1690 C CA . ALA A 1 223 ? 11.930 -3.432 9.680 1.00 94.62 223 ALA A CA 1
ATOM 1691 C C . ALA A 1 223 ? 13.161 -2.543 9.458 1.00 94.62 223 ALA A C 1
ATOM 1693 O O . ALA A 1 223 ? 14.240 -2.824 9.990 1.00 94.62 223 ALA A O 1
ATOM 1694 N N . GLY A 1 224 ? 12.970 -1.426 8.759 1.00 91.50 224 GLY A N 1
ATOM 1695 C CA . GLY A 1 224 ? 13.911 -0.335 8.544 1.00 91.50 224 GLY A CA 1
ATOM 1696 C C . GLY A 1 224 ? 14.628 0.143 9.807 1.00 91.50 224 GLY A C 1
ATOM 1697 O O . GLY A 1 224 ? 15.857 0.238 9.839 1.00 91.50 224 GLY A O 1
ATOM 1698 N N . ILE A 1 225 ? 13.872 0.329 10.890 1.00 89.44 225 ILE A N 1
ATOM 1699 C CA . ILE A 1 225 ? 14.373 0.839 12.177 1.00 89.44 225 ILE A CA 1
ATOM 1700 C C . ILE A 1 225 ? 14.684 -0.250 13.220 1.00 89.44 225 ILE A C 1
ATOM 1702 O O . ILE A 1 225 ? 14.906 0.056 14.392 1.00 89.44 225 ILE A O 1
ATOM 1706 N N . GLY A 1 226 ? 14.759 -1.524 12.814 1.00 88.94 226 GLY A N 1
ATOM 1707 C CA . GLY A 1 226 ? 15.246 -2.623 13.664 1.00 88.94 226 GLY A CA 1
ATOM 1708 C C . GLY A 1 226 ? 14.203 -3.630 14.142 1.00 88.94 226 GLY A C 1
ATOM 1709 O O . GLY A 1 226 ? 14.556 -4.531 14.900 1.00 88.94 226 GLY A O 1
ATOM 1710 N N . GLY A 1 227 ? 12.947 -3.507 13.718 1.00 92.00 227 GLY A N 1
ATOM 1711 C CA . GLY A 1 227 ? 11.938 -4.537 13.937 1.00 92.00 227 GLY A CA 1
ATOM 1712 C C . GLY A 1 227 ? 12.052 -5.721 12.973 1.00 92.00 227 GLY A C 1
ATOM 1713 O O . GLY A 1 227 ? 12.991 -5.826 12.185 1.00 92.00 227 GLY A O 1
ATOM 1714 N N . GLU A 1 228 ? 11.097 -6.647 13.067 1.00 94.56 228 GLU A N 1
ATOM 1715 C CA . GLU A 1 228 ? 11.075 -7.845 12.227 1.00 94.56 228 GLU A CA 1
ATOM 1716 C C . GLU A 1 228 ? 10.692 -7.524 10.779 1.00 94.56 228 GLU A C 1
ATOM 1718 O O . GLU A 1 228 ? 9.807 -6.706 10.527 1.00 94.56 228 GLU A O 1
ATOM 1723 N N . GLY A 1 229 ? 11.310 -8.235 9.836 1.00 95.44 229 GLY A N 1
ATOM 1724 C CA . GLY A 1 229 ? 11.052 -8.082 8.410 1.00 95.44 229 GLY A CA 1
ATOM 1725 C C . GLY A 1 229 ? 12.337 -8.052 7.597 1.00 95.44 229 GLY A C 1
ATOM 1726 O O . GLY A 1 229 ? 13.354 -8.627 7.995 1.00 95.44 229 GLY A O 1
ATOM 1727 N N . ARG A 1 230 ? 12.284 -7.385 6.446 1.00 95.19 230 ARG A N 1
ATOM 1728 C CA . ARG A 1 230 ? 13.420 -7.217 5.536 1.00 95.19 230 ARG A CA 1
ATOM 1729 C C . ARG A 1 230 ? 13.610 -5.742 5.238 1.00 95.19 230 ARG A C 1
ATOM 1731 O O . ARG A 1 230 ? 12.647 -5.057 4.941 1.00 95.19 230 ARG A O 1
ATOM 1738 N N . ARG A 1 231 ? 14.857 -5.278 5.229 1.00 95.19 231 ARG A N 1
ATOM 1739 C CA . ARG A 1 231 ? 15.191 -3.933 4.761 1.00 95.19 231 ARG A CA 1
ATOM 1740 C C . ARG A 1 231 ? 16.379 -3.931 3.816 1.00 95.19 231 ARG A C 1
ATOM 1742 O O . ARG A 1 231 ? 17.240 -4.811 3.895 1.00 95.19 231 ARG A O 1
ATOM 1749 N N . ARG A 1 232 ? 16.436 -2.936 2.941 1.00 95.62 232 ARG A N 1
ATOM 1750 C CA . ARG A 1 232 ? 17.585 -2.653 2.078 1.00 95.62 232 ARG A CA 1
ATOM 1751 C C . ARG A 1 232 ? 17.630 -1.150 1.802 1.00 95.62 232 ARG A C 1
ATOM 1753 O O . ARG A 1 232 ? 16.598 -0.630 1.417 1.00 95.62 232 ARG A O 1
ATOM 1760 N N . PRO A 1 233 ? 18.773 -0.458 1.953 1.00 95.31 233 PRO A N 1
ATOM 1761 C CA . PRO A 1 233 ? 20.034 -0.931 2.540 1.00 95.31 233 PRO A CA 1
ATOM 1762 C C . PRO A 1 233 ? 19.884 -1.327 4.022 1.00 95.31 233 PRO A C 1
ATOM 1764 O O . PRO A 1 233 ? 18.835 -1.139 4.617 1.00 95.31 233 PRO A O 1
ATOM 1767 N N . GLU A 1 234 ? 20.908 -1.913 4.645 1.00 91.69 234 GLU A N 1
ATOM 1768 C CA . GLU A 1 234 ? 20.816 -2.321 6.063 1.00 91.69 234 GLU A CA 1
ATOM 1769 C C . GLU A 1 234 ? 20.879 -1.150 7.054 1.00 91.69 234 GLU A C 1
ATOM 1771 O O . GLU A 1 234 ? 20.488 -1.310 8.214 1.00 91.69 234 GLU A O 1
ATOM 1776 N N . ASP A 1 235 ? 21.393 0.000 6.620 1.00 92.06 235 ASP A N 1
ATOM 1777 C CA . ASP A 1 235 ? 21.565 1.192 7.446 1.00 92.06 235 ASP A CA 1
ATOM 1778 C C . ASP A 1 235 ? 20.201 1.850 7.752 1.00 92.06 235 ASP A C 1
ATOM 1780 O O . ASP A 1 235 ? 19.534 2.299 6.818 1.00 92.06 235 ASP A O 1
ATOM 1784 N N . PRO A 1 236 ? 19.789 1.946 9.035 1.00 89.44 236 PRO A N 1
ATOM 1785 C CA . PRO A 1 236 ? 18.527 2.570 9.436 1.00 89.44 236 PRO A CA 1
ATOM 1786 C C . PRO A 1 236 ? 18.382 4.038 9.024 1.00 89.44 236 PRO A C 1
ATOM 1788 O O . PRO A 1 236 ? 17.263 4.525 8.943 1.00 89.44 236 PRO A O 1
ATOM 1791 N N . GLY A 1 237 ? 19.478 4.753 8.738 1.00 90.50 237 GLY A N 1
ATOM 1792 C CA . GLY A 1 237 ? 19.425 6.156 8.307 1.00 90.50 237 GLY A CA 1
ATOM 1793 C C . GLY A 1 237 ? 18.720 6.383 6.964 1.00 90.50 237 GLY A C 1
ATOM 1794 O O . GLY A 1 237 ? 18.393 7.521 6.634 1.00 90.50 237 GLY A O 1
ATOM 1795 N N . TRP A 1 238 ? 18.477 5.313 6.203 1.00 91.94 238 TRP A N 1
ATOM 1796 C CA . TRP A 1 238 ? 17.704 5.337 4.958 1.00 91.94 238 TRP A CA 1
ATOM 1797 C C . TRP A 1 238 ? 16.222 5.051 5.167 1.00 91.94 238 TRP A C 1
ATOM 1799 O O . TRP A 1 238 ? 15.433 5.304 4.264 1.00 91.94 238 TRP A O 1
ATOM 1809 N N . HIS A 1 239 ? 15.862 4.541 6.345 1.00 91.50 239 HIS A N 1
ATOM 1810 C CA . HIS A 1 239 ? 14.539 4.013 6.632 1.00 91.50 239 HIS A CA 1
ATOM 1811 C C . HIS A 1 239 ? 13.857 4.878 7.663 1.00 91.50 239 HIS A C 1
ATOM 1813 O O . HIS A 1 239 ? 14.082 4.744 8.866 1.00 91.50 239 HIS A O 1
ATOM 1819 N N . SER A 1 240 ? 13.055 5.811 7.177 1.00 86.62 240 SER A N 1
ATOM 1820 C CA . SER A 1 240 ? 12.121 6.545 8.011 1.00 86.62 240 SER A CA 1
ATOM 1821 C C . SER A 1 240 ? 11.278 7.457 7.143 1.00 86.62 240 SER A C 1
ATOM 1823 O O . SER A 1 240 ? 11.777 8.424 6.566 1.00 86.62 240 SER A O 1
ATOM 1825 N N . CYS A 1 241 ? 9.971 7.277 7.211 1.00 84.50 241 CYS A N 1
ATOM 1826 C CA . CYS A 1 241 ? 8.991 8.212 6.692 1.00 84.50 241 CYS A CA 1
ATOM 1827 C C . CYS A 1 241 ? 9.203 9.622 7.291 1.00 84.50 241 CYS A C 1
ATOM 1829 O O . CYS A 1 241 ? 8.938 10.642 6.661 1.00 84.50 241 CYS A O 1
ATOM 1831 N N . ARG A 1 242 ? 9.743 9.732 8.512 1.00 79.50 242 ARG A N 1
ATOM 1832 C CA . ARG A 1 242 ? 9.975 11.028 9.164 1.00 79.50 242 ARG A CA 1
ATOM 1833 C C . ARG A 1 242 ? 11.344 11.634 8.865 1.00 79.50 242 ARG A C 1
ATOM 1835 O O . ARG A 1 242 ? 11.437 12.852 8.719 1.00 79.50 242 ARG A O 1
ATOM 1842 N N . GLU A 1 243 ? 12.389 10.817 8.855 1.00 85.44 243 GLU A N 1
ATOM 1843 C CA . GLU A 1 243 ? 13.779 11.288 8.798 1.00 85.44 243 GLU A CA 1
ATOM 1844 C C . GLU A 1 243 ? 14.375 11.209 7.388 1.00 85.44 243 GLU A C 1
ATOM 1846 O O . GLU A 1 243 ? 15.196 12.054 7.032 1.00 85.44 243 GLU A O 1
ATOM 1851 N N . ALA A 1 244 ? 13.917 10.262 6.567 1.00 87.62 244 ALA A N 1
ATOM 1852 C CA . ALA A 1 244 ? 14.430 9.994 5.228 1.00 87.62 244 ALA A CA 1
ATOM 1853 C C . ALA A 1 244 ? 13.326 9.681 4.185 1.00 87.62 244 ALA A C 1
ATOM 1855 O O . ALA A 1 244 ? 13.518 8.795 3.357 1.00 87.62 244 ALA A O 1
ATOM 1856 N N . PRO A 1 245 ? 12.190 10.411 4.129 1.00 85.50 245 PRO A N 1
ATOM 1857 C CA . PRO A 1 245 ? 11.081 10.047 3.238 1.00 85.50 245 PRO A CA 1
ATOM 1858 C C . PRO A 1 245 ? 11.454 10.007 1.752 1.00 85.50 245 PRO A C 1
ATOM 1860 O O . PRO A 1 245 ? 10.902 9.213 1.004 1.00 85.50 245 PRO A O 1
ATOM 1863 N N . ALA A 1 246 ? 12.402 10.846 1.321 1.00 90.75 246 ALA A N 1
ATOM 1864 C CA . ALA A 1 246 ? 12.864 10.882 -0.067 1.00 90.75 246 ALA A CA 1
ATOM 1865 C C . ALA A 1 246 ? 13.796 9.714 -0.436 1.00 90.75 246 ALA A C 1
ATOM 1867 O O . ALA A 1 246 ? 14.073 9.517 -1.616 1.00 90.75 246 ALA A O 1
ATOM 1868 N N . ALA A 1 247 ? 14.311 8.960 0.544 1.00 92.38 247 ALA A N 1
ATOM 1869 C CA . ALA A 1 247 ? 15.080 7.747 0.270 1.00 92.38 247 ALA A CA 1
ATOM 1870 C C . ALA A 1 247 ? 14.174 6.688 -0.368 1.00 92.38 247 ALA A C 1
ATOM 1872 O O . ALA A 1 247 ? 14.497 6.148 -1.418 1.00 92.38 247 ALA A O 1
ATOM 1873 N N . HIS A 1 248 ? 12.977 6.514 0.184 1.00 93.69 248 HIS A N 1
ATOM 1874 C CA . HIS A 1 248 ? 11.927 5.641 -0.336 1.00 93.69 248 HIS A CA 1
ATOM 1875 C C . HIS A 1 248 ? 11.255 6.187 -1.609 1.00 93.69 248 HIS A C 1
ATOM 1877 O O . HIS A 1 248 ? 10.143 5.802 -1.935 1.00 93.69 248 HIS A O 1
ATOM 1883 N N . ASP A 1 249 ? 11.886 7.104 -2.344 1.00 94.06 249 ASP A N 1
ATOM 1884 C CA . ASP A 1 249 ? 11.517 7.355 -3.739 1.00 94.06 249 ASP A CA 1
ATOM 1885 C C . ASP A 1 249 ? 12.258 6.387 -4.679 1.00 94.06 249 ASP A C 1
ATOM 1887 O O . ASP A 1 249 ? 11.863 6.198 -5.827 1.00 94.06 249 ASP A O 1
ATOM 1891 N N . ASP A 1 250 ? 13.347 5.789 -4.196 1.00 95.75 250 ASP A N 1
ATOM 1892 C CA . ASP A 1 250 ? 14.133 4.781 -4.890 1.00 95.75 250 ASP A CA 1
ATOM 1893 C C . ASP A 1 250 ? 13.565 3.378 -4.611 1.00 95.75 250 ASP A C 1
ATOM 1895 O O . ASP A 1 250 ? 13.611 2.902 -3.480 1.00 95.75 250 ASP A O 1
ATOM 1899 N N . ALA A 1 251 ? 13.088 2.680 -5.648 1.00 96.75 251 ALA A N 1
ATOM 1900 C CA . ALA A 1 251 ? 12.542 1.321 -5.546 1.00 96.75 251 ALA A CA 1
ATOM 1901 C C . ALA A 1 251 ? 13.554 0.257 -5.061 1.00 96.75 251 ALA A C 1
ATOM 1903 O O . ALA A 1 251 ? 13.172 -0.870 -4.736 1.00 96.75 251 ALA A O 1
ATOM 1904 N N . ALA A 1 252 ? 14.853 0.576 -5.016 1.00 96.50 252 ALA A N 1
ATOM 1905 C CA . ALA A 1 252 ? 15.866 -0.275 -4.396 1.00 96.50 252 ALA A CA 1
ATOM 1906 C C . ALA A 1 252 ? 15.891 -0.174 -2.861 1.00 96.50 252 ALA A C 1
ATOM 1908 O O . ALA A 1 252 ? 16.477 -1.051 -2.208 1.00 96.50 252 ALA A O 1
ATOM 1909 N N . ILE A 1 253 ? 15.284 0.880 -2.306 1.00 96.88 253 ILE A N 1
ATOM 1910 C CA . ILE A 1 253 ? 15.154 1.116 -0.874 1.00 96.88 253 ILE A CA 1
ATOM 1911 C C . ILE A 1 253 ? 13.818 0.541 -0.409 1.00 96.88 253 ILE A C 1
ATOM 1913 O O . ILE A 1 253 ? 12.760 0.961 -0.864 1.00 96.88 253 ILE A O 1
ATOM 1917 N N . ILE A 1 254 ? 13.887 -0.467 0.462 1.00 96.94 254 ILE A N 1
ATOM 1918 C CA . ILE A 1 254 ? 12.713 -1.176 0.976 1.00 96.94 254 ILE A CA 1
ATOM 1919 C C . ILE A 1 254 ? 12.778 -1.361 2.490 1.00 96.94 254 ILE A C 1
ATOM 1921 O O . ILE A 1 254 ? 13.847 -1.674 3.024 1.00 96.94 254 ILE A O 1
ATOM 1925 N N . SER A 1 255 ? 11.624 -1.283 3.149 1.00 97.25 255 SER A N 1
ATOM 1926 C CA . SER A 1 255 ? 11.348 -1.776 4.496 1.00 97.25 255 SER A CA 1
ATOM 1927 C C . SER A 1 255 ? 10.077 -2.630 4.474 1.00 97.25 255 SER A C 1
ATOM 1929 O O . SER A 1 255 ? 8.963 -2.159 4.655 1.00 97.25 255 SER A O 1
ATOM 1931 N N . HIS A 1 256 ? 10.230 -3.938 4.271 1.00 98.00 256 HIS A N 1
ATOM 1932 C CA . HIS A 1 256 ? 9.106 -4.866 4.340 1.00 98.00 256 HIS A CA 1
ATOM 1933 C C . HIS A 1 256 ? 8.872 -5.343 5.767 1.00 98.00 256 HIS A C 1
ATOM 1935 O O . HIS A 1 256 ? 9.584 -6.221 6.269 1.00 98.00 256 HIS A O 1
ATOM 1941 N N . ASP A 1 257 ? 7.845 -4.785 6.391 1.00 97.56 257 ASP A N 1
ATOM 1942 C CA . ASP A 1 257 ? 7.492 -4.992 7.787 1.00 97.56 257 ASP A CA 1
ATOM 1943 C C . ASP A 1 257 ? 6.764 -6.315 8.004 1.00 97.56 257 ASP A C 1
ATOM 1945 O O . ASP A 1 257 ? 5.797 -6.644 7.312 1.00 97.56 257 ASP A O 1
ATOM 1949 N N . ARG A 1 258 ? 7.207 -7.085 9.002 1.00 97.88 258 ARG A N 1
ATOM 1950 C CA . ARG A 1 258 ? 6.608 -8.378 9.337 1.00 97.88 258 ARG A CA 1
ATOM 1951 C C . ARG A 1 258 ? 5.597 -8.256 10.470 1.00 97.88 258 ARG A C 1
ATOM 1953 O O . ARG A 1 258 ? 5.939 -7.828 11.571 1.00 97.88 258 ARG A O 1
ATOM 1960 N N . TYR A 1 259 ? 4.389 -8.767 10.238 1.00 97.81 259 TYR A N 1
ATOM 1961 C CA . TYR A 1 259 ? 3.331 -8.829 11.246 1.00 97.81 259 TYR A CA 1
ATOM 1962 C C . TYR A 1 259 ? 2.721 -10.229 11.348 1.00 97.81 259 TYR A C 1
ATOM 1964 O O . TYR A 1 259 ? 2.213 -10.750 10.350 1.00 97.81 259 TYR A O 1
ATOM 1972 N N . PRO A 1 260 ? 2.703 -10.856 12.539 1.00 97.38 260 PRO A N 1
ATOM 1973 C CA . PRO A 1 260 ? 1.913 -12.059 12.762 1.00 97.38 260 PRO A CA 1
ATOM 1974 C C . PRO A 1 260 ? 0.429 -11.804 12.473 1.00 97.38 260 PRO A C 1
ATOM 1976 O O . PRO A 1 260 ? -0.164 -10.853 12.985 1.00 97.38 260 PRO A O 1
ATOM 1979 N N . MET A 1 261 ? -0.183 -12.677 11.676 1.00 97.31 261 MET A N 1
ATOM 1980 C CA . MET A 1 261 ? -1.618 -12.656 11.412 1.00 97.31 261 MET A CA 1
ATOM 1981 C C . MET A 1 261 ? -2.336 -13.518 12.440 1.00 97.31 261 MET A C 1
ATOM 1983 O O . MET A 1 261 ? -2.134 -14.733 12.498 1.00 97.31 261 MET A O 1
ATOM 1987 N N . LEU A 1 262 ? -3.199 -12.896 13.238 1.00 95.50 262 LEU A N 1
ATOM 1988 C CA . LEU A 1 262 ? -3.987 -13.594 14.247 1.00 95.50 262 LEU A CA 1
ATOM 1989 C C . LEU A 1 262 ? -5.482 -13.482 13.926 1.00 95.50 262 LEU A C 1
ATOM 1991 O O . LEU A 1 262 ? -5.947 -12.405 13.542 1.00 95.50 262 LEU A O 1
ATOM 1995 N N . PRO A 1 263 ? -6.268 -14.559 14.094 1.00 92.06 263 PRO A N 1
ATOM 1996 C CA . PRO A 1 263 ? -7.720 -14.454 14.042 1.00 92.06 263 PRO A CA 1
ATOM 1997 C C . PRO A 1 263 ? -8.213 -13.455 15.095 1.00 92.06 263 PRO A C 1
ATOM 1999 O O . PRO A 1 263 ? -7.820 -13.555 16.257 1.00 92.06 263 PRO A O 1
ATOM 2002 N N . ALA A 1 264 ? -9.088 -12.524 14.710 1.00 89.25 264 ALA A N 1
ATOM 2003 C CA . ALA A 1 264 ? -9.703 -11.574 15.634 1.00 89.25 264 ALA A CA 1
ATOM 2004 C C . ALA A 1 264 ? -11.220 -11.796 15.685 1.00 89.25 264 ALA A C 1
ATOM 2006 O O . ALA A 1 264 ? -12.016 -11.015 15.165 1.00 89.25 264 ALA A O 1
ATOM 2007 N N . SER A 1 265 ? -11.624 -12.908 16.306 1.00 86.81 265 SER A N 1
ATOM 2008 C CA . SER A 1 265 ? -13.038 -13.293 16.470 1.00 86.81 265 SER A CA 1
ATOM 2009 C C . SER A 1 265 ? -13.879 -12.268 17.244 1.00 86.81 265 SER A C 1
ATOM 2011 O O . SER A 1 265 ? -15.104 -12.282 17.173 1.00 86.81 265 SER A O 1
ATOM 2013 N N . GLU A 1 266 ? -13.220 -11.385 17.991 1.00 89.69 266 GLU A N 1
ATOM 2014 C CA . GLU A 1 266 ? -13.806 -10.255 18.698 1.00 89.69 266 GLU A CA 1
ATOM 2015 C C . GLU A 1 266 ? -14.241 -9.114 17.766 1.00 89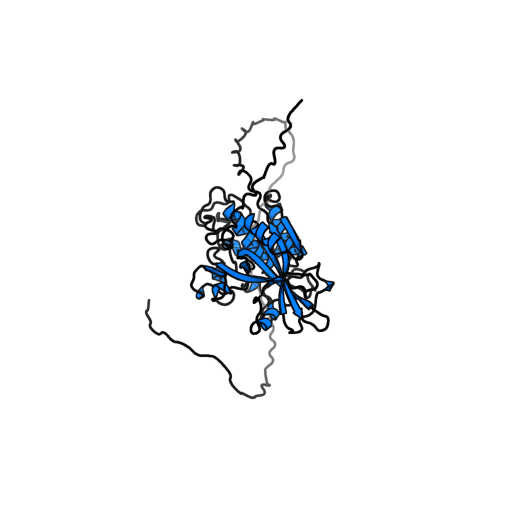.69 266 GLU A C 1
ATOM 2017 O O . GLU A 1 266 ? -15.113 -8.325 18.142 1.00 89.69 266 GLU A O 1
ATOM 2022 N N . LEU A 1 267 ? -13.660 -9.016 16.564 1.00 92.62 267 LEU A N 1
ATOM 2023 C CA . LEU A 1 267 ? -14.038 -8.005 15.585 1.00 92.62 267 LEU A CA 1
ATOM 2024 C C . LEU A 1 267 ? -15.326 -8.433 14.865 1.00 92.62 267 LEU A C 1
ATOM 2026 O O . LEU A 1 267 ? -15.433 -9.583 14.437 1.00 92.62 267 LEU A O 1
ATOM 2030 N N . PRO A 1 268 ? -16.296 -7.523 14.645 1.00 89.06 268 PRO A N 1
ATOM 2031 C CA . PRO A 1 268 ? -17.587 -7.877 14.046 1.00 89.06 268 PRO A CA 1
ATOM 2032 C C . PRO A 1 268 ? -17.498 -8.462 12.628 1.00 89.06 268 PRO A C 1
ATOM 2034 O O . PRO A 1 268 ? -18.449 -9.076 12.154 1.00 89.06 268 PRO A O 1
ATOM 2037 N N . THR A 1 269 ? -16.379 -8.242 11.941 1.00 88.38 269 THR A N 1
ATOM 2038 C CA . THR A 1 269 ? -16.105 -8.729 10.585 1.00 88.38 269 THR A CA 1
ATOM 2039 C C . THR A 1 269 ? -15.450 -10.108 10.557 1.00 88.38 269 THR A C 1
ATOM 2041 O O . THR A 1 269 ? -15.369 -10.702 9.487 1.00 88.38 269 THR A O 1
ATOM 2044 N N . GLY A 1 270 ? -14.951 -10.611 11.694 1.00 84.75 270 GLY A N 1
ATOM 2045 C CA . GLY A 1 270 ? -14.065 -11.778 11.726 1.00 84.75 270 GLY A CA 1
ATOM 2046 C C . GLY A 1 270 ? -12.718 -11.542 11.032 1.00 84.75 270 GLY A C 1
ATOM 2047 O O . GLY A 1 270 ? -12.068 -12.506 10.634 1.00 84.75 270 GLY A O 1
ATOM 2048 N N . ALA A 1 271 ? -12.319 -10.276 10.851 1.00 90.56 271 ALA A N 1
ATOM 2049 C CA . ALA A 1 271 ? -11.068 -9.906 10.201 1.00 90.56 271 ALA A CA 1
ATOM 2050 C C . ALA A 1 271 ? -9.835 -10.489 10.911 1.00 90.56 271 ALA A C 1
ATOM 2052 O O . ALA A 1 271 ? -9.846 -10.822 12.098 1.00 90.56 271 ALA A O 1
ATOM 2053 N N . VAL A 1 272 ? -8.738 -10.573 10.166 1.00 96.06 272 VAL A N 1
ATOM 2054 C CA . VAL A 1 272 ? -7.421 -10.942 10.688 1.00 96.06 272 VAL A CA 1
ATOM 2055 C C . VAL A 1 272 ? -6.756 -9.695 11.264 1.00 96.06 272 VAL A C 1
ATOM 2057 O O . VAL A 1 272 ? -6.648 -8.685 10.566 1.00 96.06 272 VAL A O 1
ATOM 2060 N N . ARG A 1 273 ? -6.289 -9.752 12.517 1.00 96.19 273 ARG A N 1
ATOM 2061 C CA . ARG A 1 273 ? -5.488 -8.673 13.115 1.00 96.19 273 ARG A CA 1
ATOM 2062 C C . ARG A 1 273 ? -4.003 -8.849 12.808 1.00 96.19 273 ARG A C 1
ATOM 2064 O O . ARG A 1 273 ? -3.503 -9.974 12.772 1.00 96.19 273 ARG A O 1
ATOM 2071 N N . LEU A 1 274 ? -3.315 -7.723 12.651 1.00 97.38 274 LEU A N 1
ATOM 2072 C CA . LEU A 1 274 ? -1.866 -7.633 12.513 1.00 97.38 274 LEU A CA 1
ATOM 2073 C C . LEU A 1 274 ? -1.261 -7.385 13.895 1.00 97.38 274 LEU A C 1
ATOM 2075 O O . LEU A 1 274 ? -1.337 -6.279 14.437 1.00 97.38 274 LEU A O 1
ATOM 2079 N N . ASP A 1 275 ? -0.729 -8.440 14.503 1.00 95.06 275 ASP A N 1
ATOM 2080 C CA . ASP A 1 275 ? -0.223 -8.377 15.871 1.00 95.06 275 ASP A CA 1
ATOM 2081 C C . ASP A 1 275 ? 1.028 -7.498 15.956 1.00 95.06 275 ASP A C 1
ATOM 2083 O O . ASP A 1 275 ? 1.918 -7.562 15.109 1.00 95.06 275 ASP A O 1
ATOM 2087 N N . GLY A 1 276 ? 1.078 -6.643 16.976 1.00 92.50 276 GLY A N 1
ATOM 2088 C CA . GLY A 1 276 ? 2.189 -5.721 17.181 1.00 92.50 276 GLY A CA 1
ATOM 2089 C C . GLY A 1 276 ? 2.244 -4.540 16.209 1.00 92.50 276 GLY A C 1
ATOM 2090 O O . GLY A 1 276 ? 3.222 -3.804 16.278 1.00 92.50 276 GLY A O 1
ATOM 2091 N N . TYR A 1 277 ? 1.248 -4.329 15.335 1.00 95.62 277 TYR A N 1
ATOM 2092 C CA . TYR A 1 277 ? 1.180 -3.109 14.513 1.00 95.62 277 TYR A CA 1
ATOM 2093 C C . TYR A 1 277 ? 1.079 -1.855 15.386 1.00 95.62 277 TYR A C 1
ATOM 2095 O O . TYR A 1 277 ? 1.831 -0.905 15.205 1.00 95.62 277 TYR A O 1
ATOM 2103 N N . PHE A 1 278 ? 0.190 -1.896 16.378 1.00 93.06 278 PHE A N 1
ATOM 2104 C CA . PHE A 1 278 ? 0.216 -0.984 17.514 1.00 93.06 278 PHE A CA 1
ATOM 2105 C C . PHE A 1 278 ? 0.575 -1.784 18.763 1.00 93.06 278 PHE A C 1
ATOM 2107 O O . PHE A 1 278 ? 0.076 -2.894 18.964 1.00 93.06 278 PHE A O 1
ATOM 2114 N N . ASP A 1 279 ? 1.408 -1.208 19.616 1.00 83.88 279 ASP A N 1
ATOM 2115 C CA . ASP A 1 279 ? 1.732 -1.724 20.938 1.00 83.88 279 ASP A CA 1
ATOM 2116 C C . ASP A 1 279 ? 1.286 -0.733 22.028 1.00 83.88 279 ASP A C 1
ATOM 2118 O O . ASP A 1 279 ? 0.647 0.293 21.769 1.00 83.88 279 ASP A O 1
ATOM 2122 N N . ALA A 1 280 ? 1.569 -1.072 23.287 1.00 79.00 280 ALA A N 1
ATOM 2123 C CA . ALA A 1 280 ? 1.172 -0.259 24.432 1.00 79.00 280 ALA A CA 1
ATOM 2124 C C . ALA A 1 280 ? 1.827 1.136 24.449 1.00 79.00 280 ALA A C 1
ATOM 2126 O O . ALA A 1 280 ? 1.323 2.029 25.133 1.00 79.00 280 ALA A O 1
ATOM 2127 N N . GLU A 1 281 ? 2.918 1.330 23.711 1.00 79.50 281 GLU A N 1
ATOM 2128 C CA . GLU A 1 281 ? 3.654 2.588 23.613 1.00 79.50 281 GLU A CA 1
ATOM 2129 C C . GLU A 1 281 ? 3.250 3.378 22.353 1.00 79.50 281 GLU A C 1
ATOM 2131 O O . GLU A 1 281 ? 3.224 4.609 22.395 1.00 79.50 281 GLU A O 1
ATOM 2136 N N . SER A 1 282 ? 2.834 2.696 21.277 1.00 82.12 282 SER A N 1
ATOM 2137 C CA . SER A 1 282 ? 2.476 3.298 19.982 1.00 82.12 282 SER A CA 1
ATOM 2138 C C . SER A 1 282 ? 0.974 3.443 19.708 1.00 82.12 282 SER A C 1
ATOM 2140 O O . SER A 1 282 ? 0.596 4.078 18.727 1.00 82.12 282 SER A O 1
ATOM 2142 N N . TYR A 1 283 ? 0.065 2.970 20.574 1.00 81.00 283 TYR A N 1
ATOM 2143 C CA . TYR A 1 283 ? -1.388 3.128 20.337 1.00 81.00 283 TYR A CA 1
ATOM 2144 C C . TYR A 1 283 ? -1.830 4.595 20.155 1.00 81.00 283 TYR A C 1
ATOM 2146 O O . TYR A 1 283 ? -2.829 4.870 19.490 1.00 81.00 283 TYR A O 1
ATOM 2154 N N . GLY A 1 284 ? -1.096 5.558 20.726 1.00 82.69 284 GLY A N 1
ATOM 2155 C CA . GLY A 1 284 ? -1.346 6.987 20.518 1.00 82.69 284 GLY A CA 1
ATOM 2156 C C . GLY A 1 284 ? -1.134 7.436 19.067 1.00 82.69 284 GLY A C 1
ATOM 2157 O O . GLY A 1 284 ? -1.779 8.386 18.618 1.00 82.69 284 GLY A O 1
ATOM 2158 N N . GLU A 1 285 ? -0.289 6.732 18.313 1.00 87.19 285 GLU A N 1
ATOM 2159 C CA . GLU A 1 285 ? -0.011 6.983 16.896 1.00 87.19 285 GLU A CA 1
ATOM 2160 C C . GLU A 1 285 ? -1.190 6.599 16.004 1.00 87.19 285 GLU A C 1
ATOM 2162 O O . GLU A 1 285 ? -1.380 7.200 14.946 1.00 87.19 285 GLU A O 1
ATOM 2167 N N . ALA A 1 286 ? -2.078 5.715 16.474 1.00 92.19 286 ALA A N 1
ATOM 2168 C CA . ALA A 1 286 ? -3.327 5.395 15.786 1.00 92.19 286 ALA A CA 1
ATOM 2169 C C . ALA A 1 286 ? -4.209 6.641 15.551 1.00 92.19 286 ALA A C 1
ATOM 2171 O O . ALA A 1 286 ? -5.005 6.695 14.609 1.00 92.19 286 ALA A O 1
ATOM 2172 N N . ALA A 1 287 ? -4.004 7.703 16.341 1.00 92.00 287 ALA A N 1
ATOM 2173 C CA . ALA A 1 287 ? -4.631 8.998 16.120 1.00 92.00 287 ALA A CA 1
ATOM 2174 C C . ALA A 1 287 ? -4.266 9.638 14.766 1.00 92.00 287 ALA A C 1
ATOM 2176 O O . ALA A 1 287 ? -5.019 10.505 14.319 1.00 92.00 287 ALA A O 1
ATOM 2177 N N . ALA A 1 288 ? -3.163 9.252 14.112 1.00 91.88 288 ALA A N 1
ATOM 2178 C CA . ALA A 1 288 ? -2.808 9.698 12.759 1.00 91.88 288 ALA A CA 1
ATOM 2179 C C . ALA A 1 288 ? -3.795 9.177 11.705 1.00 91.88 288 ALA A C 1
ATOM 2181 O O . ALA A 1 288 ? -4.117 9.887 10.753 1.00 91.88 288 ALA A O 1
ATOM 2182 N N . PHE A 1 289 ? -4.362 7.992 11.934 1.00 95.25 289 PHE A N 1
ATOM 2183 C CA . PHE A 1 289 ? -5.246 7.295 10.999 1.00 95.25 289 PHE A CA 1
ATOM 2184 C C . PHE A 1 289 ? -6.730 7.608 11.199 1.00 95.25 289 PHE A C 1
ATOM 2186 O O . PHE A 1 289 ? -7.569 7.151 10.420 1.00 95.25 289 PHE A O 1
ATOM 2193 N N . ARG A 1 290 ? -7.082 8.363 12.249 1.00 94.06 290 ARG A N 1
ATOM 2194 C CA . ARG A 1 290 ? -8.482 8.661 12.582 1.00 94.06 290 ARG A CA 1
ATOM 2195 C C . ARG A 1 290 ? -9.211 9.286 11.388 1.00 94.06 290 ARG A C 1
ATOM 2197 O O . ARG A 1 290 ? -8.716 10.231 10.771 1.00 94.06 290 ARG A O 1
ATOM 2204 N N . SER A 1 291 ? -10.394 8.767 11.085 1.00 94.75 291 SER A N 1
ATOM 2205 C CA . SER A 1 291 ? -11.211 9.188 9.945 1.00 94.75 291 SER A CA 1
ATOM 2206 C C . SER A 1 291 ? -10.463 9.168 8.601 1.00 94.75 291 SER A C 1
ATOM 2208 O O . SER A 1 291 ? -10.767 9.962 7.715 1.00 94.75 291 SER A O 1
ATOM 2210 N N . LEU A 1 292 ? -9.471 8.293 8.419 1.00 95.81 292 LEU A N 1
ATOM 2211 C CA . LEU A 1 292 ? -8.846 8.059 7.117 1.00 95.81 292 LEU A CA 1
ATOM 2212 C C . LEU A 1 292 ? -9.403 6.799 6.458 1.00 95.81 292 LEU A C 1
ATOM 2214 O O . LEU A 1 292 ? -9.755 5.839 7.138 1.00 95.81 292 LEU A O 1
ATOM 2218 N N . ASN A 1 293 ? -9.443 6.802 5.127 1.00 97.06 293 ASN A N 1
ATOM 2219 C CA . ASN A 1 293 ? -9.655 5.625 4.288 1.00 97.06 293 ASN A CA 1
ATOM 2220 C C . ASN A 1 293 ? -10.933 4.857 4.665 1.00 97.06 293 ASN A C 1
ATOM 2222 O O . ASN A 1 293 ? -10.899 3.755 5.224 1.00 97.06 293 ASN A O 1
ATOM 2226 N N . ALA A 1 294 ? -12.081 5.495 4.420 1.00 95.44 294 ALA A N 1
ATOM 2227 C CA . ALA A 1 294 ? -13.394 4.949 4.749 1.00 95.44 294 ALA A CA 1
ATOM 2228 C C . ALA A 1 294 ? -13.656 3.603 4.051 1.00 95.44 294 ALA A C 1
ATOM 2230 O O . ALA A 1 294 ? -13.276 3.392 2.901 1.00 95.44 294 ALA A O 1
ATOM 2231 N N . ALA A 1 295 ? -14.359 2.710 4.741 1.00 95.56 295 ALA A N 1
ATOM 2232 C CA . ALA A 1 295 ? -14.828 1.438 4.204 1.00 95.56 295 ALA A CA 1
ATOM 2233 C C . ALA A 1 295 ? -16.359 1.456 4.157 1.00 95.56 295 ALA A C 1
ATOM 2235 O O . ALA A 1 295 ? -17.006 1.329 5.199 1.00 95.56 295 ALA A O 1
ATOM 2236 N N . ASP A 1 296 ? -16.943 1.630 2.969 1.00 92.88 296 ASP A N 1
ATOM 2237 C CA . ASP A 1 296 ? -18.398 1.804 2.816 1.00 92.88 296 ASP A CA 1
ATOM 2238 C C . ASP A 1 296 ? -19.182 0.583 3.318 1.00 92.88 296 ASP A C 1
ATOM 2240 O O . ASP A 1 296 ? -20.216 0.713 3.971 1.00 92.88 296 ASP A O 1
ATOM 2244 N N . PHE A 1 297 ? -18.631 -0.618 3.114 1.00 95.69 297 PHE A N 1
ATOM 2245 C CA . PHE A 1 297 ? -19.195 -1.876 3.610 1.00 95.69 297 PHE A CA 1
ATOM 2246 C C . PHE A 1 297 ? -19.143 -2.018 5.145 1.00 95.69 297 PHE A C 1
ATOM 2248 O O . PHE A 1 297 ? -19.783 -2.910 5.695 1.00 95.69 297 PHE A O 1
ATOM 2255 N N . LEU A 1 298 ? -18.430 -1.127 5.848 1.00 96.50 298 LEU A N 1
ATOM 2256 C CA . LEU A 1 298 ? -18.339 -1.069 7.314 1.00 96.50 298 LEU A CA 1
ATOM 2257 C C . LEU A 1 298 ? -18.993 0.187 7.898 1.00 96.50 298 LEU A C 1
ATOM 2259 O O . LEU A 1 298 ? -18.776 0.489 9.070 1.00 96.50 298 LEU A O 1
ATOM 2263 N N . ALA A 1 299 ? -19.801 0.924 7.127 1.00 94.06 299 ALA A N 1
ATOM 2264 C CA . ALA A 1 299 ? -20.401 2.187 7.567 1.00 94.06 299 ALA A CA 1
ATOM 2265 C C . ALA A 1 299 ? -21.152 2.081 8.912 1.00 94.06 299 ALA A C 1
ATOM 2267 O O . ALA A 1 299 ? -21.083 2.987 9.737 1.00 94.06 299 ALA A O 1
ATOM 2268 N N . THR A 1 300 ? -21.812 0.951 9.185 1.00 95.56 300 THR A N 1
ATOM 2269 C CA . THR A 1 300 ? -22.551 0.704 10.441 1.00 95.56 300 THR A CA 1
ATOM 2270 C C . THR A 1 300 ? -21.652 0.425 11.653 1.00 95.56 300 THR A C 1
ATOM 2272 O O . THR A 1 300 ? -22.104 0.500 12.800 1.00 95.56 300 THR A O 1
ATOM 2275 N N . LEU A 1 301 ? -20.381 0.104 11.411 1.00 96.38 301 LEU A N 1
ATOM 2276 C CA . LEU A 1 301 ? -19.362 -0.193 12.417 1.00 96.38 301 LEU A CA 1
ATOM 2277 C C . LEU A 1 301 ? -18.387 0.969 12.620 1.00 96.38 301 LEU A C 1
ATOM 2279 O O . LEU A 1 301 ? -17.524 0.891 13.495 1.00 96.38 301 LEU A O 1
ATOM 2283 N N . GLN A 1 302 ? -18.535 2.052 11.855 1.00 95.44 302 GLN A N 1
ATOM 2284 C CA . GLN A 1 302 ? -17.738 3.257 12.035 1.00 95.44 302 GLN A CA 1
ATOM 2285 C C . GLN A 1 302 ? -17.966 3.863 13.423 1.00 95.44 302 GLN A C 1
ATOM 2287 O O . GLN A 1 302 ? -19.071 3.832 13.973 1.00 95.44 302 GLN A O 1
ATOM 2292 N N . GLY A 1 303 ? -16.903 4.424 13.988 1.00 94.25 303 GLY A N 1
ATOM 2293 C CA . GLY A 1 303 ? -16.951 5.177 15.232 1.00 94.25 303 GLY A CA 1
ATOM 2294 C C . GLY A 1 303 ? -16.055 6.401 15.174 1.00 94.25 303 GLY A C 1
ATOM 2295 O O . GLY A 1 303 ? -15.177 6.525 14.322 1.00 94.25 303 GLY A O 1
ATOM 2296 N N . THR A 1 304 ? -16.269 7.306 16.117 1.00 93.88 304 THR A N 1
ATOM 2297 C CA . THR A 1 304 ? -15.352 8.419 16.362 1.00 93.88 304 THR A CA 1
ATOM 2298 C C . THR A 1 304 ? -14.254 7.946 17.302 1.00 93.88 304 THR A C 1
ATOM 2300 O O . THR A 1 304 ? -14.561 7.269 18.279 1.00 93.88 304 THR A O 1
ATOM 2303 N N . TRP A 1 305 ? -13.010 8.335 17.030 1.00 92.81 305 TRP A N 1
ATOM 2304 C CA . TRP A 1 305 ? -11.855 8.097 17.900 1.00 92.81 305 TRP A CA 1
ATOM 2305 C C . TRP A 1 305 ? -12.103 8.561 19.346 1.00 92.81 305 TRP A C 1
ATOM 2307 O O . TRP A 1 305 ? -12.389 9.741 19.573 1.00 92.81 305 TRP A O 1
ATOM 2317 N N . GLN A 1 306 ? -11.957 7.656 20.318 1.00 93.81 306 GLN A N 1
ATOM 2318 C CA . GLN A 1 306 ? -12.168 7.908 21.751 1.00 93.81 306 GLN A CA 1
ATOM 2319 C C . GLN A 1 306 ? -10.906 7.718 22.610 1.00 93.81 306 GLN A C 1
ATOM 2321 O O . GLN A 1 306 ? -10.979 7.909 23.823 1.00 93.81 306 GLN A O 1
ATOM 2326 N N . ARG A 1 307 ? -9.744 7.437 21.998 1.00 90.81 307 ARG A N 1
ATOM 2327 C CA . ARG A 1 307 ? -8.465 7.133 22.676 1.00 90.81 307 ARG A CA 1
ATOM 2328 C C . ARG A 1 307 ? -8.514 5.840 23.502 1.00 90.81 307 ARG A C 1
ATOM 2330 O O . ARG A 1 307 ? -7.903 5.759 24.565 1.00 90.81 307 ARG A O 1
ATOM 2337 N N . GLY A 1 308 ? -9.266 4.855 23.027 1.00 89.75 308 GLY A N 1
ATOM 2338 C CA . GLY A 1 308 ? -9.293 3.498 23.559 1.00 89.75 308 GLY A CA 1
ATOM 2339 C C . GLY A 1 308 ? -8.138 2.641 23.039 1.00 89.75 308 GLY A C 1
ATOM 2340 O O . GLY A 1 308 ? -7.294 3.083 22.260 1.00 89.75 308 GLY A O 1
ATOM 2341 N N . THR A 1 309 ? -8.112 1.381 23.472 1.00 92.38 309 THR A N 1
ATOM 2342 C CA . THR A 1 309 ? -7.200 0.371 22.924 1.00 92.38 309 THR A CA 1
ATOM 2343 C C . THR A 1 309 ? -7.557 0.085 21.474 1.00 92.38 309 THR A C 1
ATOM 2345 O O . THR A 1 309 ? -8.735 -0.087 21.151 1.00 92.38 309 THR A O 1
ATOM 2348 N N . VAL A 1 310 ? -6.539 -0.014 20.623 1.00 95.06 310 VAL A N 1
ATOM 2349 C CA . VAL A 1 310 ? -6.703 -0.256 19.192 1.00 95.06 310 VAL A CA 1
ATOM 2350 C C . VAL A 1 310 ? -6.009 -1.522 18.727 1.00 95.06 310 VAL A C 1
ATOM 2352 O O . VAL A 1 310 ? -5.037 -1.967 19.331 1.00 95.06 310 VAL A O 1
ATOM 2355 N N . VAL A 1 311 ? -6.490 -2.051 17.608 1.00 95.56 311 VAL A N 1
ATOM 2356 C CA . VAL A 1 311 ? -5.799 -3.051 16.794 1.00 95.56 311 VAL A CA 1
ATOM 2357 C C . VAL A 1 311 ? -5.831 -2.624 15.328 1.00 95.56 311 VAL A C 1
ATOM 2359 O O . VAL A 1 311 ? -6.763 -1.939 14.896 1.00 95.56 311 VAL A O 1
ATOM 2362 N N . MET A 1 312 ? -4.820 -3.040 14.565 1.00 97.50 312 MET A N 1
ATOM 2363 C CA . MET A 1 312 ? -4.843 -2.974 13.104 1.00 97.50 312 MET A CA 1
ATOM 2364 C C . MET A 1 312 ? -5.354 -4.310 12.560 1.00 97.50 312 MET A C 1
ATOM 2366 O O . MET A 1 312 ? -4.885 -5.364 12.991 1.00 97.50 312 MET A O 1
ATOM 2370 N N . ALA A 1 313 ? -6.306 -4.286 11.630 1.00 97.94 313 ALA A N 1
ATOM 2371 C CA . ALA A 1 313 ? -6.856 -5.497 11.019 1.00 97.94 313 ALA A CA 1
ATOM 2372 C C . ALA A 1 313 ? -7.030 -5.356 9.506 1.00 97.94 313 ALA A C 1
ATOM 2374 O O . ALA A 1 313 ? -7.185 -4.250 9.000 1.00 97.94 313 ALA A O 1
ATOM 2375 N N . ILE A 1 314 ? -7.020 -6.472 8.780 1.00 98.44 314 ILE A N 1
ATOM 2376 C CA . ILE A 1 314 ? -7.236 -6.489 7.330 1.00 98.44 314 ILE A CA 1
ATOM 2377 C C . ILE A 1 314 ? -8.745 -6.464 7.060 1.00 98.44 314 ILE A C 1
ATOM 2379 O O . ILE A 1 314 ? -9.434 -7.470 7.237 1.00 98.44 314 ILE A O 1
ATOM 2383 N N . ASP A 1 315 ? -9.267 -5.317 6.626 1.00 98.44 315 ASP A N 1
ATOM 2384 C CA . ASP A 1 315 ? -10.695 -5.166 6.324 1.00 98.44 315 ASP A CA 1
ATOM 2385 C C . ASP A 1 315 ? -11.046 -5.715 4.940 1.00 98.44 315 ASP A C 1
ATOM 2387 O O . ASP A 1 315 ? -12.118 -6.291 4.749 1.00 98.44 315 ASP A O 1
ATOM 2391 N N . ALA A 1 316 ? -10.165 -5.500 3.962 1.00 98.50 316 ALA A N 1
ATOM 2392 C CA . ALA A 1 316 ? -10.344 -5.937 2.586 1.00 98.50 316 ALA A CA 1
ATOM 2393 C C . ALA A 1 316 ? -9.002 -6.040 1.857 1.00 98.50 316 ALA A C 1
ATOM 2395 O O . ALA A 1 316 ? -8.006 -5.448 2.271 1.00 98.50 316 ALA A O 1
ATOM 2396 N N . ALA A 1 317 ? -8.999 -6.763 0.744 1.00 98.69 317 ALA A N 1
ATOM 2397 C CA . ALA A 1 317 ? -7.879 -6.825 -0.176 1.00 98.69 317 ALA A CA 1
ATOM 2398 C C . ALA A 1 317 ? -8.341 -6.791 -1.630 1.00 98.69 317 ALA A C 1
ATOM 2400 O O . ALA A 1 317 ? -9.463 -7.183 -1.959 1.00 98.69 317 ALA A O 1
ATOM 2401 N N . LEU A 1 318 ? -7.454 -6.307 -2.492 1.00 98.50 318 LEU A N 1
ATOM 2402 C CA . LEU A 1 318 ? -7.617 -6.255 -3.934 1.00 98.50 318 LEU A CA 1
ATOM 2403 C C . LEU A 1 318 ? -6.356 -6.831 -4.578 1.00 98.50 318 LEU A C 1
ATOM 2405 O O . LEU A 1 318 ? -5.265 -6.322 -4.348 1.00 98.50 318 LEU A O 1
ATOM 2409 N N . ALA A 1 319 ? -6.509 -7.897 -5.356 1.00 98.69 319 ALA A N 1
ATOM 2410 C CA . ALA A 1 319 ? -5.421 -8.602 -6.019 1.00 98.69 319 ALA A CA 1
ATOM 2411 C C . ALA A 1 319 ? -5.451 -8.332 -7.526 1.00 98.69 319 ALA A C 1
ATOM 2413 O O . ALA A 1 319 ? -6.461 -8.588 -8.182 1.00 98.69 319 ALA A O 1
ATOM 2414 N N . LEU A 1 320 ? -4.341 -7.838 -8.072 1.00 98.44 320 LEU A N 1
ATOM 2415 C CA . LEU A 1 320 ? -4.055 -7.781 -9.500 1.00 98.44 320 LEU A CA 1
ATOM 2416 C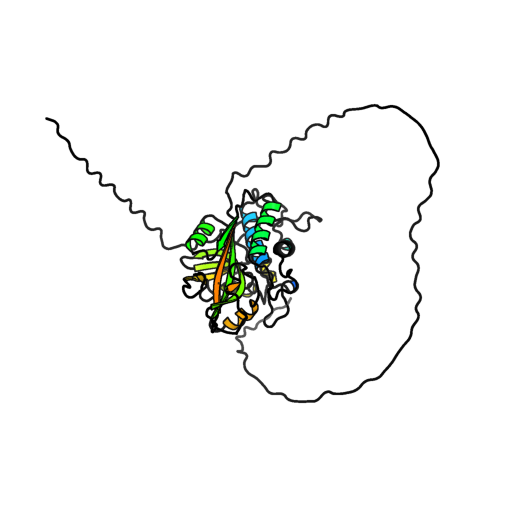 C . LEU A 1 320 ? -3.360 -9.085 -9.873 1.00 98.44 320 LEU A C 1
ATOM 2418 O O . LEU A 1 320 ? -2.210 -9.298 -9.491 1.00 98.44 320 LEU A O 1
ATOM 2422 N N . ILE A 1 321 ? -4.057 -9.959 -10.589 1.00 96.94 321 ILE A N 1
ATOM 2423 C CA . ILE A 1 321 ? -3.593 -11.313 -10.889 1.00 96.94 321 ILE A CA 1
ATOM 2424 C C . ILE A 1 321 ? -2.964 -11.306 -12.286 1.00 96.94 321 ILE A C 1
ATOM 2426 O O . ILE A 1 321 ? -3.697 -11.223 -13.267 1.00 96.94 321 ILE A O 1
ATOM 2430 N N . PRO A 1 322 ? -1.634 -11.373 -12.425 1.00 95.50 322 PRO A N 1
ATOM 2431 C CA . PRO A 1 322 ? -1.000 -11.436 -13.733 1.00 95.50 322 PRO A CA 1
ATOM 2432 C C . PRO A 1 322 ? -1.320 -12.765 -14.409 1.00 95.50 322 PRO A C 1
ATOM 2434 O O . PRO A 1 322 ? -1.067 -13.839 -13.865 1.00 95.50 322 PRO A O 1
ATOM 2437 N N . ILE A 1 323 ? -1.839 -12.694 -15.630 1.00 91.75 323 ILE A N 1
ATOM 2438 C CA . ILE A 1 323 ? -1.922 -13.848 -16.517 1.00 91.75 323 ILE A CA 1
ATOM 2439 C C . ILE A 1 323 ? -0.625 -13.891 -17.317 1.00 91.75 323 ILE A C 1
ATOM 2441 O O . ILE A 1 323 ? -0.430 -13.092 -18.236 1.00 91.75 323 ILE A O 1
ATOM 2445 N N . ASP A 1 324 ? 0.239 -14.852 -16.997 1.00 73.12 324 ASP A N 1
ATOM 2446 C CA . ASP A 1 324 ? 1.424 -15.150 -17.798 1.00 73.12 324 ASP A CA 1
ATOM 2447 C C . ASP A 1 324 ? 0.977 -15.692 -19.173 1.00 73.12 324 ASP A C 1
ATOM 2449 O O . ASP A 1 324 ? 0.706 -16.878 -19.363 1.00 73.12 324 ASP A O 1
ATOM 2453 N N . GLY A 1 325 ? 0.818 -14.793 -20.145 1.00 52.53 325 GLY A N 1
ATOM 2454 C CA . GLY A 1 325 ? 0.563 -15.115 -21.549 1.00 52.53 325 GLY A CA 1
ATOM 2455 C C . GLY A 1 325 ? 1.841 -14.982 -22.382 1.00 52.53 325 GLY A C 1
ATOM 2456 O O . GLY A 1 325 ? 2.715 -14.195 -22.020 1.00 52.53 325 GLY A O 1
ATOM 2457 N N . PRO A 1 326 ? 1.980 -15.692 -23.522 1.00 35.97 326 PRO A N 1
ATOM 2458 C CA . PRO A 1 326 ? 3.112 -15.469 -24.412 1.00 35.97 326 PRO A CA 1
ATOM 2459 C C . PRO A 1 326 ? 3.117 -13.998 -24.830 1.00 35.97 326 PRO A C 1
ATOM 2461 O O . PRO A 1 326 ? 2.119 -13.508 -25.371 1.00 35.97 326 PRO A O 1
ATOM 2464 N N . SER A 1 327 ? 4.230 -13.309 -24.559 1.00 39.50 327 SER A N 1
ATOM 2465 C CA . SER A 1 327 ? 4.497 -11.958 -25.043 1.00 39.50 327 SER A CA 1
ATOM 2466 C C . SER A 1 327 ? 4.194 -11.930 -26.537 1.00 39.50 327 SER A C 1
ATOM 2468 O O . SER A 1 327 ? 4.904 -12.522 -27.351 1.00 39.50 327 SER A O 1
ATOM 2470 N N . ARG A 1 328 ? 3.061 -11.332 -26.916 1.00 35.34 328 ARG A N 1
ATOM 2471 C CA . ARG A 1 328 ? 2.791 -11.063 -28.322 1.00 35.34 328 ARG A CA 1
ATOM 2472 C C . ARG A 1 328 ? 3.724 -9.931 -28.699 1.00 35.34 328 ARG A C 1
ATOM 2474 O O . ARG A 1 328 ? 3.378 -8.771 -28.504 1.00 35.34 328 ARG A O 1
ATOM 2481 N N . THR A 1 329 ? 4.891 -10.292 -29.223 1.00 33.19 329 THR A N 1
ATOM 2482 C CA . THR A 1 329 ? 5.742 -9.389 -29.990 1.00 33.19 329 THR A CA 1
ATOM 2483 C C . THR A 1 329 ? 4.830 -8.607 -30.939 1.00 33.19 329 THR A C 1
ATOM 2485 O O . THR A 1 329 ? 4.103 -9.246 -31.715 1.00 33.19 329 THR A O 1
ATOM 2488 N N . PRO A 1 330 ? 4.786 -7.265 -30.883 1.00 39.41 330 PRO A N 1
ATOM 2489 C CA . PRO A 1 330 ? 4.064 -6.515 -31.890 1.00 39.41 330 PRO A CA 1
ATOM 2490 C C . PRO A 1 330 ? 4.675 -6.892 -33.238 1.00 39.41 330 PRO A C 1
ATOM 2492 O O . PRO A 1 330 ? 5.871 -6.731 -33.476 1.00 39.41 330 PRO A O 1
ATOM 2495 N N . THR A 1 331 ? 3.858 -7.491 -34.104 1.00 32.38 331 THR A N 1
ATOM 2496 C CA . THR A 1 331 ? 4.256 -7.748 -35.486 1.00 32.38 331 THR A CA 1
ATOM 2497 C C . THR A 1 331 ? 4.629 -6.395 -36.087 1.00 32.38 331 THR A C 1
ATOM 2499 O O . THR A 1 331 ? 3.804 -5.482 -36.005 1.00 32.38 331 THR A O 1
ATOM 2502 N N . PRO A 1 332 ? 5.837 -6.219 -36.651 1.00 36.88 332 PRO A N 1
ATOM 2503 C CA . PRO A 1 332 ? 6.202 -4.958 -37.272 1.00 36.88 332 PRO A CA 1
ATOM 2504 C C . PRO A 1 332 ? 5.178 -4.650 -38.362 1.00 36.88 332 PRO A C 1
ATOM 2506 O O .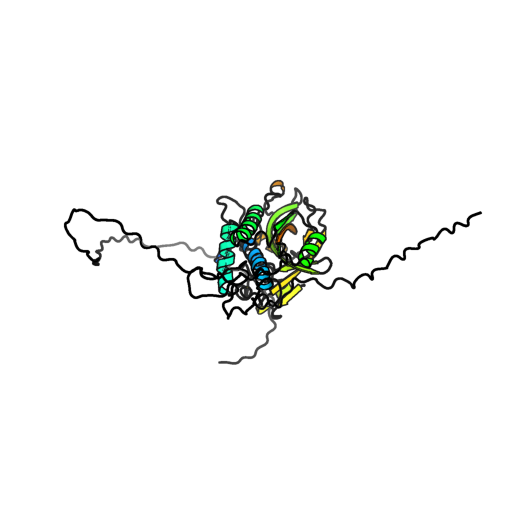 PRO A 1 332 ? 5.011 -5.417 -39.313 1.00 36.88 332 PRO A O 1
ATOM 2509 N N . THR A 1 333 ? 4.454 -3.545 -38.193 1.00 34.75 333 THR A N 1
ATOM 2510 C CA . THR A 1 333 ? 3.544 -3.023 -39.206 1.00 34.75 333 THR A CA 1
ATOM 2511 C C . THR A 1 333 ? 4.368 -2.722 -40.449 1.00 34.75 333 THR A C 1
ATOM 2513 O O . THR A 1 333 ? 5.112 -1.744 -40.500 1.00 34.75 333 THR A O 1
ATOM 2516 N N . VAL A 1 334 ? 4.258 -3.592 -41.451 1.00 38.75 334 VAL A N 1
ATOM 2517 C CA . VAL A 1 334 ? 4.771 -3.336 -42.795 1.00 38.75 334 VAL A CA 1
ATOM 2518 C C . VAL A 1 334 ? 4.082 -2.065 -43.306 1.00 38.75 334 VAL A C 1
ATOM 2520 O O . VAL A 1 334 ? 2.848 -2.023 -43.318 1.00 38.75 334 VAL A O 1
ATOM 2523 N N . PRO A 1 335 ? 4.821 -1.021 -43.718 1.00 36.91 335 PRO A N 1
ATOM 2524 C CA . PRO A 1 335 ? 4.205 0.159 -44.299 1.00 36.91 335 PRO A CA 1
ATOM 2525 C C . PRO A 1 335 ? 3.527 -0.232 -45.615 1.00 36.91 335 PRO A C 1
ATOM 2527 O O . PRO A 1 335 ? 4.168 -0.708 -46.553 1.00 36.91 335 PRO A O 1
ATOM 2530 N N . ILE A 1 336 ? 2.210 -0.045 -45.673 1.00 41.62 336 ILE A N 1
ATOM 2531 C CA . ILE A 1 336 ? 1.433 -0.175 -46.906 1.00 41.62 336 ILE A CA 1
ATOM 2532 C C . ILE A 1 336 ? 1.882 0.959 -47.846 1.00 41.62 336 ILE A C 1
ATOM 2534 O O . ILE A 1 336 ? 1.911 2.115 -47.415 1.00 41.62 336 ILE A O 1
ATOM 2538 N N . PRO A 1 337 ? 2.241 0.681 -49.112 1.00 35.66 337 PRO A N 1
ATOM 2539 C CA . PRO A 1 337 ? 2.639 1.725 -50.045 1.00 35.66 337 PRO A CA 1
ATOM 2540 C C . PRO A 1 337 ? 1.442 2.622 -50.376 1.00 35.66 337 PRO A C 1
ATOM 2542 O O . PRO A 1 337 ? 0.395 2.151 -50.821 1.00 35.66 337 PRO A O 1
ATOM 2545 N N . SER A 1 338 ? 1.617 3.928 -50.175 1.00 34.50 338 SER A N 1
ATOM 2546 C CA . SER A 1 338 ? 0.663 4.964 -50.562 1.00 34.50 338 SER A CA 1
ATOM 2547 C C . SER A 1 338 ? 0.412 4.925 -52.069 1.00 34.50 338 SER A C 1
ATOM 2549 O O . SER A 1 338 ? 1.259 5.334 -52.862 1.00 34.50 338 SER A O 1
ATOM 2551 N N . THR A 1 339 ? -0.767 4.468 -52.483 1.00 34.47 339 THR A N 1
ATOM 2552 C CA . THR A 1 339 ? -1.238 4.650 -53.856 1.00 34.47 339 THR A CA 1
ATOM 2553 C C . THR A 1 339 ? -1.748 6.075 -54.025 1.00 34.47 339 THR A C 1
ATOM 2555 O O . THR A 1 339 ? -2.808 6.440 -53.521 1.00 34.47 339 THR A O 1
ATOM 2558 N N . THR A 1 340 ? -0.978 6.884 -54.747 1.00 39.56 340 THR A N 1
ATOM 2559 C CA . THR A 1 340 ? -1.397 8.179 -55.281 1.00 39.56 340 THR A CA 1
ATOM 2560 C C . THR A 1 340 ? -2.545 7.977 -56.269 1.00 39.56 340 THR A C 1
ATOM 2562 O O . THR A 1 340 ? -2.342 7.428 -57.350 1.00 39.56 340 THR A O 1
ATOM 2565 N N . SER A 1 341 ? -3.746 8.442 -55.926 1.00 35.12 341 SER A N 1
ATOM 2566 C CA . SER A 1 341 ? -4.843 8.607 -56.881 1.00 35.12 341 SER A CA 1
ATOM 2567 C C . SER A 1 341 ? -5.057 10.090 -57.168 1.00 35.12 341 SER A C 1
ATOM 2569 O O . SER A 1 341 ? -5.614 10.833 -56.360 1.00 35.12 341 SER A O 1
ATOM 2571 N N . THR A 1 342 ? -4.591 10.496 -58.343 1.00 43.06 342 THR A N 1
ATOM 2572 C CA . THR A 1 342 ? -4.951 11.727 -59.045 1.00 43.06 342 THR A CA 1
ATOM 2573 C C . THR A 1 342 ? -6.463 11.760 -59.280 1.00 43.06 342 THR A C 1
ATOM 2575 O O . THR A 1 342 ? -7.007 10.827 -59.866 1.00 43.06 342 THR A O 1
ATOM 2578 N N . SER A 1 343 ? -7.137 12.836 -58.871 1.00 38.28 343 SER A N 1
ATOM 2579 C CA . SER A 1 343 ? -8.471 13.175 -59.374 1.00 38.28 343 SER A CA 1
ATOM 2580 C C . SER A 1 343 ? -8.541 14.662 -59.683 1.00 38.28 343 SER A C 1
ATOM 2582 O O . SER A 1 343 ? -8.439 15.525 -58.816 1.00 38.28 343 SER A O 1
ATOM 2584 N N . GLU A 1 344 ? -8.709 14.902 -60.970 1.00 41.38 344 GLU A N 1
ATOM 2585 C CA . GLU A 1 344 ? -8.952 16.145 -61.677 1.00 41.38 344 GLU A CA 1
ATOM 2586 C C . GLU A 1 344 ? -10.413 16.591 -61.474 1.00 41.38 344 GLU A C 1
ATOM 2588 O O . GLU A 1 344 ? -11.327 15.779 -61.603 1.00 41.38 344 GLU A O 1
ATOM 2593 N N . ALA A 1 345 ? -10.650 17.872 -61.165 1.00 37.03 345 ALA A N 1
ATOM 2594 C CA . ALA A 1 345 ? -11.961 18.504 -61.339 1.00 37.03 345 ALA A CA 1
ATOM 2595 C C . ALA A 1 345 ? -11.854 20.030 -61.563 1.00 37.03 345 ALA A C 1
ATOM 2597 O O . ALA A 1 345 ? -11.263 20.771 -60.780 1.00 37.03 345 ALA A O 1
ATOM 2598 N N . SER A 1 346 ? -12.453 20.449 -62.679 1.00 35.66 346 SER A N 1
ATOM 2599 C CA . SER A 1 346 ? -12.687 21.783 -63.254 1.00 35.66 346 SER A CA 1
ATOM 2600 C C . SER A 1 346 ? -13.072 22.961 -62.331 1.00 35.66 346 SER A C 1
ATOM 2602 O O . SER A 1 346 ? -14.055 22.895 -61.604 1.00 35.66 346 SER A O 1
ATOM 2604 N N . ARG A 1 347 ? -12.348 24.090 -62.495 1.00 38.72 347 ARG A N 1
ATOM 2605 C CA . ARG A 1 347 ? -12.776 25.450 -62.969 1.00 38.72 347 ARG A CA 1
ATOM 2606 C C . ARG A 1 347 ? -14.292 25.784 -62.954 1.00 38.72 347 ARG A C 1
ATOM 2608 O O . ARG A 1 347 ? -15.044 24.986 -63.495 1.00 38.72 347 ARG A O 1
ATOM 2615 N N . THR A 1 348 ? -14.862 26.952 -62.584 1.00 34.97 348 THR A N 1
ATOM 2616 C CA . THR A 1 348 ? -14.565 28.331 -62.041 1.00 34.97 348 THR A CA 1
ATOM 2617 C C . THR A 1 348 ? -15.985 29.022 -61.892 1.00 34.97 348 THR A C 1
ATOM 2619 O O . THR A 1 348 ? -16.948 28.344 -62.259 1.00 34.97 348 THR A O 1
ATOM 2622 N N . PRO A 1 349 ? -16.241 30.323 -61.536 1.00 56.62 349 PRO A N 1
ATOM 2623 C CA . PRO A 1 349 ? -15.381 31.405 -61.024 1.00 56.62 349 PRO A CA 1
ATOM 2624 C C . PRO A 1 349 ? -15.927 32.383 -59.934 1.00 56.62 349 PRO A C 1
ATOM 2626 O O . PRO A 1 349 ? -17.120 32.519 -59.699 1.00 56.62 349 PRO A O 1
ATOM 2629 N N . SER A 1 350 ? -14.960 33.170 -59.428 1.00 36.16 350 SER A N 1
ATOM 2630 C CA . SER A 1 350 ? -14.972 34.606 -59.056 1.00 36.16 350 SER A CA 1
ATOM 2631 C C . SER A 1 350 ? -15.788 35.144 -57.872 1.00 36.16 350 SER A C 1
ATOM 2633 O O . SER A 1 350 ? -16.993 35.326 -57.970 1.00 36.16 350 SER A O 1
ATOM 2635 N N . ALA A 1 351 ? -15.065 35.693 -56.885 1.00 36.66 351 ALA A N 1
ATOM 2636 C CA . ALA A 1 351 ? -15.001 37.147 -56.667 1.00 36.66 351 ALA A CA 1
ATOM 2637 C C . ALA A 1 351 ? -13.716 37.529 -55.898 1.00 36.66 351 ALA A C 1
ATOM 2639 O O . ALA A 1 351 ? -13.250 36.801 -55.027 1.00 36.66 351 ALA A O 1
ATOM 2640 N N . THR A 1 352 ? -13.125 38.657 -56.283 1.00 38.25 352 THR A N 1
ATOM 2641 C CA . THR A 1 352 ? -11.825 39.205 -55.852 1.00 38.25 352 THR A CA 1
ATOM 2642 C C . THR A 1 352 ? -12.020 40.332 -54.820 1.00 38.25 352 THR A C 1
ATOM 2644 O O . THR A 1 352 ? -13.099 40.920 -54.794 1.00 38.25 352 THR A O 1
ATOM 2647 N N . VAL A 1 353 ? -10.923 40.705 -54.123 1.00 39.38 353 VAL A N 1
ATOM 2648 C CA . VAL A 1 353 ? -10.561 42.029 -53.515 1.00 39.38 353 VAL A CA 1
ATOM 2649 C C . VAL A 1 353 ? -10.511 42.019 -51.956 1.00 39.38 353 VAL A C 1
ATOM 2651 O O . VAL A 1 353 ? -11.422 41.467 -51.352 1.00 39.38 353 VAL A O 1
ATOM 2654 N N . PRO A 1 354 ? -9.557 42.694 -51.253 1.00 46.81 354 PRO A N 1
ATOM 2655 C CA . PRO A 1 354 ? -8.077 42.629 -51.243 1.00 46.81 354 PRO A CA 1
ATOM 2656 C C . PRO A 1 354 ? -7.520 42.505 -49.770 1.00 46.81 354 PRO A C 1
ATOM 2658 O O . PRO A 1 354 ? -8.307 42.364 -48.834 1.00 46.81 354 PRO A O 1
ATOM 2661 N N . PRO A 1 355 ? -6.195 42.554 -49.483 1.00 50.59 355 PRO A N 1
ATOM 2662 C CA . PRO A 1 355 ? -5.665 42.239 -48.148 1.00 50.59 355 PRO A CA 1
ATOM 2663 C C . PRO A 1 355 ? -5.508 43.477 -47.249 1.00 50.59 355 PRO A C 1
ATOM 2665 O O . PRO A 1 355 ? -5.150 44.554 -47.724 1.00 50.59 355 PRO A O 1
ATOM 2668 N N . THR A 1 356 ? -5.700 43.323 -45.933 1.00 35.59 356 THR A N 1
ATOM 2669 C CA . THR A 1 356 ? -5.327 44.346 -44.938 1.00 35.59 356 THR A CA 1
ATOM 2670 C C . THR A 1 356 ? -4.504 43.733 -43.803 1.00 35.59 356 THR A C 1
ATOM 2672 O O . THR A 1 356 ? -4.742 42.612 -43.367 1.00 35.59 356 THR A O 1
ATOM 2675 N N . ARG A 1 357 ? -3.474 44.492 -43.424 1.00 35.34 357 ARG A N 1
ATOM 2676 C CA . ARG A 1 357 ? -2.298 44.177 -42.604 1.00 35.34 357 ARG A CA 1
ATOM 2677 C C . ARG A 1 357 ? -2.601 43.846 -41.136 1.00 35.34 357 ARG A C 1
ATOM 2679 O O . ARG A 1 357 ? -3.504 44.429 -40.544 1.00 35.34 357 ARG A O 1
ATOM 2686 N N . SER A 1 358 ? -1.725 43.031 -40.542 1.00 44.84 358 SER A N 1
ATOM 2687 C CA . SER A 1 358 ? -1.490 42.945 -39.093 1.00 44.84 358 SER A CA 1
ATOM 2688 C C . SER A 1 358 ? -1.071 44.287 -38.487 1.00 44.84 358 SER A C 1
ATOM 2690 O O . SER A 1 358 ? -0.349 45.052 -39.136 1.00 44.84 358 SER A O 1
ATOM 2692 N N . PRO A 1 359 ? -1.365 44.485 -37.193 1.00 45.69 359 PRO A N 1
ATOM 2693 C CA . PRO A 1 359 ? -0.404 45.128 -36.313 1.00 45.69 359 PRO A CA 1
ATOM 2694 C C . PRO A 1 359 ? -0.080 44.308 -35.054 1.00 45.69 359 PRO A C 1
ATOM 2696 O O . PRO A 1 359 ? -0.907 43.634 -34.448 1.00 45.69 359 PRO A O 1
ATOM 2699 N N . GLN A 1 360 ? 1.200 44.419 -34.726 1.00 38.69 360 GLN A N 1
ATOM 2700 C CA . GLN A 1 360 ? 1.950 44.070 -33.525 1.00 38.69 360 GLN A CA 1
ATOM 2701 C C . GLN A 1 360 ? 1.391 44.753 -32.255 1.00 38.69 360 GLN A C 1
ATOM 2703 O O . GLN A 1 360 ? 0.871 45.863 -32.366 1.00 38.69 360 GLN A O 1
ATOM 2708 N N . PRO A 1 361 ? 1.520 44.163 -31.049 1.00 46.59 361 PRO A N 1
ATOM 2709 C CA . PRO A 1 361 ? 1.167 44.849 -29.808 1.00 46.59 361 PRO A CA 1
ATOM 2710 C C . PRO A 1 361 ? 2.326 45.727 -29.303 1.00 46.59 361 PRO A C 1
ATOM 2712 O O . PRO A 1 361 ? 3.449 45.255 -29.118 1.00 46.59 361 PRO A O 1
ATOM 2715 N N . GLU A 1 362 ? 2.032 47.007 -29.068 1.00 33.97 362 GLU A N 1
ATOM 2716 C CA . GLU A 1 362 ? 2.883 47.952 -28.338 1.00 33.97 362 GLU A CA 1
ATOM 2717 C C . GLU A 1 362 ? 2.569 47.933 -26.837 1.00 33.97 362 GLU A C 1
ATOM 2719 O O . GLU A 1 362 ? 1.419 47.836 -26.407 1.00 33.97 362 GLU A O 1
ATOM 2724 N N . ALA A 1 363 ? 3.633 48.060 -26.048 1.00 41.28 363 ALA A N 1
ATOM 2725 C CA . ALA A 1 363 ? 3.609 48.299 -24.616 1.00 41.28 363 ALA A CA 1
ATOM 2726 C C . ALA A 1 363 ? 3.186 49.744 -24.298 1.00 41.28 363 ALA A C 1
ATOM 2728 O O . ALA A 1 363 ? 3.592 50.680 -24.987 1.00 41.28 363 ALA A O 1
ATOM 2729 N N . SER A 1 364 ? 2.476 49.957 -23.187 1.00 35.69 364 SER A N 1
ATOM 2730 C CA . SER A 1 364 ? 2.546 51.241 -22.483 1.00 35.69 364 SER A CA 1
ATOM 2731 C C . SER A 1 364 ? 2.127 51.171 -21.020 1.00 35.69 364 SER A C 1
ATOM 2733 O O . SER A 1 364 ? 1.350 50.318 -20.603 1.00 35.69 364 SER A O 1
ATOM 2735 N N . ALA A 1 365 ? 2.743 52.075 -20.266 1.00 34.03 365 ALA A N 1
ATOM 2736 C CA . ALA A 1 365 ? 2.918 52.100 -18.826 1.00 34.03 365 ALA A CA 1
ATOM 2737 C C . ALA A 1 365 ? 1.764 52.756 -18.034 1.00 34.03 365 ALA A C 1
ATOM 2739 O O . ALA A 1 365 ? 0.844 53.343 -18.597 1.00 34.03 365 ALA A O 1
ATOM 2740 N N . SER A 1 366 ? 1.890 52.652 -16.703 1.00 38.28 366 SER A N 1
ATOM 2741 C CA . SER A 1 366 ? 1.083 53.220 -15.605 1.00 38.28 366 SER A CA 1
ATOM 2742 C C . SER A 1 366 ? 0.691 54.705 -15.728 1.00 38.28 366 SER A C 1
ATOM 2744 O O . SER A 1 366 ? 1.307 55.459 -16.482 1.00 38.28 366 SER A O 1
ATOM 2746 N N . PRO A 1 367 ? -0.236 55.176 -14.864 1.00 51.31 367 PRO A N 1
ATOM 2747 C CA . PRO A 1 367 ? 0.238 55.892 -13.666 1.00 51.31 367 PRO A CA 1
ATOM 2748 C C . PRO A 1 367 ? -0.543 55.648 -12.352 1.00 51.31 367 PRO A C 1
ATOM 2750 O O . PRO A 1 367 ? -1.695 55.224 -12.334 1.00 51.31 367 PRO A O 1
ATOM 2753 N N . SER A 1 368 ? 0.149 55.970 -11.252 1.00 36.06 368 SER A N 1
ATOM 2754 C CA . SER A 1 368 ? -0.263 55.992 -9.839 1.00 36.06 368 SER A CA 1
ATOM 2755 C C . SER A 1 368 ? -1.331 57.032 -9.473 1.00 36.06 368 SER A C 1
ATOM 2757 O O . SER A 1 368 ? -1.321 58.135 -10.016 1.00 36.06 368 SER A O 1
ATOM 2759 N N . ALA A 1 369 ? -2.096 56.752 -8.406 1.00 34.28 369 ALA A N 1
ATOM 2760 C CA . ALA A 1 369 ? -2.546 57.743 -7.414 1.00 34.28 369 ALA A CA 1
ATOM 2761 C C . ALA A 1 369 ? -2.896 57.081 -6.053 1.00 34.28 369 ALA A C 1
ATOM 2763 O O . ALA A 1 369 ? -3.541 56.038 -6.003 1.00 34.28 369 ALA A O 1
ATOM 2764 N N . THR A 1 370 ? -2.425 57.714 -4.975 1.00 36.09 370 THR A N 1
ATOM 2765 C CA . THR A 1 370 ? -2.490 57.419 -3.519 1.00 36.09 370 THR A CA 1
ATOM 2766 C C . THR A 1 370 ? -3.904 57.665 -2.914 1.00 36.09 370 THR A C 1
ATOM 2768 O O . THR A 1 370 ? -4.729 58.232 -3.632 1.00 36.09 370 THR A O 1
ATOM 2771 N N . PRO A 1 371 ? -4.243 57.325 -1.634 1.00 50.22 371 PRO A N 1
ATOM 2772 C CA . PRO A 1 371 ? -3.669 57.985 -0.442 1.00 50.22 371 PRO A CA 1
ATOM 2773 C C . PRO A 1 371 ? -3.445 57.128 0.830 1.00 50.22 371 PRO A C 1
ATOM 2775 O O . PRO A 1 371 ? -4.073 56.101 1.076 1.00 50.22 371 PRO A O 1
ATOM 2778 N N . ASP A 1 372 ? -2.547 57.667 1.660 1.00 35.06 372 ASP A N 1
ATOM 2779 C CA . ASP A 1 372 ? -2.202 57.326 3.042 1.00 35.06 372 ASP A CA 1
ATOM 2780 C C . ASP A 1 372 ? -3.383 57.270 4.029 1.00 35.06 372 ASP A C 1
ATOM 2782 O O . ASP A 1 372 ? -4.250 58.147 4.042 1.00 35.06 372 ASP A O 1
ATOM 2786 N N . ARG A 1 373 ? -3.292 56.355 5.008 1.00 34.09 373 ARG A N 1
ATOM 2787 C CA . ARG A 1 373 ? -3.832 56.580 6.360 1.00 34.09 373 ARG A CA 1
ATOM 2788 C C . ARG A 1 373 ? -2.982 55.877 7.427 1.00 34.09 373 ARG A C 1
ATOM 2790 O O . ARG A 1 373 ? -3.038 54.664 7.589 1.00 34.09 373 ARG A O 1
ATOM 2797 N N . ARG A 1 374 ? -2.230 56.680 8.188 1.00 35.94 374 ARG A N 1
ATOM 2798 C CA . ARG A 1 374 ? -1.626 56.340 9.492 1.00 35.94 374 ARG A CA 1
ATOM 2799 C C . ARG A 1 374 ? -2.701 56.059 10.544 1.00 35.94 374 ARG A C 1
ATOM 2801 O O . ARG A 1 374 ? -3.683 56.794 10.579 1.00 35.94 374 ARG A O 1
ATOM 2808 N N . LEU A 1 375 ? -2.412 55.146 11.478 1.00 33.06 375 LEU A N 1
ATOM 2809 C CA . LEU A 1 375 ? -2.654 55.303 12.922 1.00 33.06 375 LEU A CA 1
ATOM 2810 C C . LEU A 1 375 ? -1.721 54.369 13.729 1.00 33.06 375 LEU A C 1
ATOM 2812 O O . LEU A 1 375 ? -1.400 53.267 13.297 1.00 33.06 375 LEU A O 1
ATOM 2816 N N . SER A 1 376 ? -1.248 54.906 14.853 1.00 34.22 376 SER A N 1
ATOM 2817 C CA . SER A 1 376 ? -0.177 54.467 15.769 1.00 34.22 376 SER A CA 1
ATOM 2818 C C . SER A 1 376 ? -0.574 53.338 16.760 1.00 34.22 376 SER A C 1
ATOM 2820 O O . SER A 1 376 ? -1.742 52.956 16.775 1.00 34.22 376 SER A O 1
ATOM 2822 N N . PRO A 1 377 ? 0.373 52.810 17.581 1.00 49.09 377 PRO A N 1
ATOM 2823 C CA . PRO A 1 377 ? 0.269 51.526 18.295 1.00 49.09 377 PRO A CA 1
ATOM 2824 C C . PRO A 1 377 ? 0.006 51.630 19.820 1.00 49.09 377 PRO A C 1
ATOM 2826 O O . PRO A 1 377 ? -0.047 52.736 20.349 1.00 49.09 377 PRO A O 1
ATOM 2829 N N . GLU A 1 378 ? -0.050 50.443 20.465 1.00 36.41 378 GLU A N 1
ATOM 2830 C CA . GLU A 1 378 ? 0.078 50.072 21.908 1.00 36.41 378 GLU A CA 1
ATOM 2831 C C . GLU A 1 378 ? -1.190 49.517 22.612 1.00 36.41 378 GLU A C 1
ATOM 2833 O O . GLU A 1 378 ? -2.301 49.811 22.178 1.00 36.41 378 GLU A O 1
ATOM 2838 N N . PRO A 1 379 ? -1.080 48.821 23.775 1.00 48.94 379 PRO A N 1
ATOM 2839 C CA . PRO A 1 379 ? -0.158 47.730 24.153 1.00 48.94 379 PRO A CA 1
ATOM 2840 C C . PRO A 1 379 ? -0.898 46.572 24.887 1.00 48.94 379 PRO A C 1
ATOM 2842 O O . PRO A 1 379 ? -2.055 46.704 25.279 1.00 48.94 379 PRO A O 1
ATOM 2845 N N . GLY A 1 380 ? -0.232 45.439 25.158 1.00 30.50 380 GLY A N 1
ATOM 2846 C CA . GLY A 1 380 ? -0.798 44.432 26.074 1.00 30.50 380 GLY A CA 1
ATOM 2847 C C . GLY A 1 380 ? -0.123 43.062 26.072 1.00 30.50 380 GLY A C 1
ATOM 2848 O O . GLY A 1 380 ? -0.735 42.084 25.661 1.00 30.50 380 GLY A O 1
ATOM 2849 N N . ALA A 1 381 ? 1.121 42.973 26.550 1.00 30.84 381 ALA A N 1
ATOM 2850 C CA . ALA A 1 381 ? 1.750 41.697 26.889 1.00 30.84 381 ALA A CA 1
ATOM 2851 C C . ALA A 1 381 ? 1.764 41.530 28.415 1.00 30.84 381 ALA A C 1
ATOM 2853 O O . ALA A 1 381 ? 2.509 42.211 29.123 1.00 30.84 381 ALA A O 1
ATOM 2854 N N . THR A 1 382 ? 0.919 40.635 28.923 1.00 35.66 382 THR A N 1
ATOM 2855 C CA . THR A 1 382 ? 0.947 40.182 30.318 1.00 35.66 382 THR A CA 1
ATOM 2856 C C . THR A 1 382 ? 1.930 39.019 30.454 1.00 35.66 382 THR A C 1
ATOM 2858 O O . THR A 1 382 ? 2.034 38.157 29.586 1.00 35.66 382 THR A O 1
ATOM 2861 N N . ARG A 1 383 ? 2.690 39.042 31.546 1.00 30.08 383 ARG A N 1
ATOM 2862 C CA . ARG A 1 383 ? 3.841 38.190 31.856 1.00 30.08 383 ARG A CA 1
ATOM 2863 C C . ARG A 1 383 ? 3.433 37.010 32.759 1.00 30.08 383 ARG A C 1
ATOM 2865 O O . ARG A 1 383 ? 2.615 37.218 33.650 1.00 30.08 383 ARG A O 1
ATOM 2872 N N . MET A 1 384 ? 4.174 35.899 32.610 1.00 29.94 384 MET A N 1
ATOM 2873 C CA . MET A 1 384 ? 4.522 34.816 33.573 1.00 29.94 384 MET A CA 1
ATOM 2874 C C . MET A 1 384 ? 3.718 33.493 33.588 1.00 29.94 384 MET A C 1
ATOM 2876 O O . MET A 1 384 ? 2.520 33.537 33.325 1.00 29.94 384 MET A O 1
ATOM 2880 N N . PRO A 1 385 ? 4.319 32.350 34.035 1.00 47.81 385 PRO A N 1
ATOM 2881 C CA . PRO A 1 385 ? 5.748 32.056 34.306 1.00 47.81 385 PRO A CA 1
ATOM 2882 C C . PRO A 1 385 ? 6.314 30.754 33.676 1.00 47.81 385 PRO A C 1
ATOM 2884 O O . PRO A 1 385 ? 5.588 29.885 33.202 1.00 47.81 385 PRO A O 1
ATOM 2887 N N . ASP A 1 386 ? 7.646 30.643 33.759 1.00 33.84 386 ASP A N 1
ATOM 2888 C CA . ASP A 1 386 ? 8.474 29.432 33.637 1.00 33.84 386 ASP A CA 1
ATOM 2889 C C . ASP A 1 386 ? 8.170 28.361 34.704 1.00 33.84 386 ASP A C 1
ATOM 2891 O O . ASP A 1 386 ? 8.029 28.693 35.882 1.00 33.84 386 ASP A O 1
ATOM 2895 N N . ALA A 1 387 ? 8.202 27.085 34.290 1.00 30.94 387 ALA A N 1
ATOM 2896 C CA . ALA A 1 387 ? 8.723 25.901 35.007 1.00 30.94 387 ALA A CA 1
ATOM 2897 C C . ALA A 1 387 ? 8.516 24.665 34.091 1.00 30.94 387 ALA A C 1
ATOM 2899 O O . ALA A 1 387 ? 7.386 24.324 33.771 1.00 30.94 387 ALA A O 1
ATOM 2900 N N . ALA A 1 388 ? 9.543 24.101 33.448 1.00 29.95 388 ALA A N 1
ATOM 2901 C CA . ALA A 1 388 ? 10.546 23.159 33.970 1.00 29.95 388 ALA A CA 1
ATOM 2902 C C . ALA A 1 388 ? 10.232 21.673 33.652 1.00 29.95 388 ALA A C 1
ATOM 2904 O O . ALA A 1 388 ? 9.389 21.061 34.291 1.00 29.95 388 ALA A O 1
ATOM 2905 N N . HIS A 1 389 ? 11.051 21.125 32.739 1.00 30.95 389 HIS A N 1
ATOM 2906 C CA . HIS A 1 389 ? 11.693 19.796 32.738 1.00 30.95 389 HIS A CA 1
ATOM 2907 C C . HIS A 1 389 ? 10.892 18.478 32.639 1.00 30.95 389 HIS A C 1
ATOM 2909 O O . HIS A 1 389 ? 9.758 18.373 33.080 1.00 30.95 389 HIS A O 1
ATOM 2915 N N . LEU A 1 390 ? 11.639 17.454 32.163 1.00 28.94 390 LEU A N 1
ATOM 2916 C CA . LEU A 1 390 ? 11.406 15.992 32.059 1.00 28.94 390 LEU A CA 1
ATOM 2917 C C . LEU A 1 390 ? 11.041 15.559 30.617 1.00 28.94 390 LEU A C 1
ATOM 2919 O O . LEU A 1 390 ? 10.028 15.993 30.099 1.00 28.94 390 LEU A O 1
ATOM 2923 N N . TYR A 1 391 ? 11.773 14.726 29.866 1.00 27.17 391 TYR A N 1
ATOM 2924 C CA . TYR A 1 391 ? 13.023 13.976 30.041 1.00 27.17 391 TYR A CA 1
ATOM 2925 C C . TYR A 1 391 ? 13.558 13.664 28.622 1.00 27.17 391 TYR A C 1
ATOM 2927 O O . TYR A 1 391 ? 12.815 13.166 27.784 1.00 27.17 391 TYR A O 1
ATOM 2935 N N . LEU A 1 392 ? 14.837 13.934 28.355 1.00 27.98 392 LEU A N 1
ATOM 2936 C CA . LEU A 1 392 ? 15.596 13.376 27.227 1.00 27.98 392 LEU A CA 1
ATOM 2937 C C . LEU A 1 392 ? 16.531 12.307 27.805 1.00 27.98 392 LEU A C 1
ATOM 2939 O O . LEU A 1 392 ? 17.265 12.641 28.742 1.00 27.98 392 LEU A O 1
ATOM 2943 N N . PRO A 1 393 ? 16.622 11.087 27.255 1.00 37.34 393 PRO A N 1
ATOM 2944 C CA . PRO A 1 393 ? 17.791 10.255 27.474 1.00 37.34 393 PRO A CA 1
ATOM 2945 C C . PRO A 1 393 ? 18.902 10.692 26.514 1.00 37.34 393 PRO A C 1
ATOM 2947 O O . PRO A 1 393 ? 18.758 10.697 25.293 1.00 37.34 393 PRO A O 1
ATOM 2950 N N . ARG A 1 394 ? 20.028 11.099 27.099 1.00 31.31 394 ARG A N 1
ATOM 2951 C CA . ARG A 1 394 ? 21.278 11.429 26.418 1.00 31.31 394 ARG A CA 1
ATOM 2952 C C . ARG A 1 394 ? 22.057 10.159 26.058 1.00 31.31 394 ARG A C 1
ATOM 2954 O O . ARG A 1 394 ? 22.361 9.370 26.939 1.00 31.31 394 ARG A O 1
ATOM 2961 N N . LEU A 1 395 ? 22.524 10.157 24.809 1.00 32.38 395 LEU A N 1
ATOM 2962 C CA . LEU A 1 395 ? 23.901 9.920 24.349 1.00 32.38 395 LEU A CA 1
ATOM 2963 C C . LEU A 1 395 ? 24.557 8.552 24.588 1.00 32.38 395 LEU A C 1
ATOM 2965 O O . LEU A 1 395 ? 24.862 8.158 25.708 1.00 32.38 395 LEU A O 1
ATOM 2969 N N . SER A 1 396 ? 25.108 8.024 23.496 1.00 29.81 396 SER A N 1
ATOM 2970 C CA . SER A 1 396 ? 26.530 7.678 23.478 1.00 29.81 396 SER A CA 1
ATOM 2971 C C . SER A 1 396 ? 27.198 8.300 22.257 1.00 29.81 396 SER A C 1
ATOM 2973 O O . SER A 1 396 ? 26.769 8.130 21.123 1.00 29.81 396 SER A O 1
ATOM 2975 N N . ARG A 1 397 ? 28.215 9.111 22.547 1.00 31.12 397 ARG A N 1
ATOM 2976 C CA . ARG A 1 397 ? 29.068 9.835 21.607 1.00 31.12 397 ARG A CA 1
ATOM 2977 C C . ARG A 1 397 ? 30.078 8.867 20.992 1.00 31.12 397 ARG A C 1
ATOM 2979 O O . ARG A 1 397 ? 30.757 8.178 21.746 1.00 31.12 397 ARG A O 1
ATOM 2986 N N . PHE A 1 398 ? 30.303 8.964 19.687 1.00 28.86 398 PHE A N 1
ATOM 2987 C CA . PHE A 1 398 ? 31.647 8.823 19.136 1.00 28.86 398 PHE A CA 1
ATOM 2988 C C . PHE A 1 398 ? 31.997 10.095 18.369 1.00 28.86 398 PHE A C 1
ATOM 2990 O O . PHE A 1 398 ? 31.260 10.564 17.509 1.00 28.86 398 PHE A O 1
ATOM 2997 N N . VAL A 1 399 ? 33.107 10.691 18.788 1.00 33.09 399 VAL A N 1
ATOM 2998 C CA . VAL A 1 399 ? 33.765 11.842 18.181 1.00 33.09 399 VAL A CA 1
ATOM 2999 C C . VAL A 1 399 ? 34.924 11.291 17.365 1.00 33.09 399 VAL A C 1
ATOM 3001 O O . VAL A 1 399 ? 35.767 10.613 17.945 1.00 33.09 399 VAL A O 1
ATOM 3004 N N . ALA A 1 400 ? 35.001 11.628 16.079 1.00 30.80 400 ALA A N 1
ATOM 3005 C CA . ALA A 1 400 ? 36.210 12.175 15.456 1.00 30.80 400 ALA A CA 1
ATOM 3006 C C . ALA A 1 400 ? 35.916 12.656 14.016 1.00 30.80 400 ALA A C 1
ATOM 3008 O O . ALA A 1 400 ? 35.005 12.133 13.382 1.00 30.80 400 ALA A O 1
ATOM 3009 N N . PRO A 1 401 ? 36.648 13.677 13.533 1.00 55.09 401 PRO A N 1
ATOM 3010 C CA . PRO A 1 401 ? 36.300 14.518 12.382 1.00 55.09 401 PRO A CA 1
ATOM 3011 C C . PRO A 1 401 ? 37.005 14.047 11.102 1.00 55.09 401 PRO A C 1
ATOM 3013 O O . PRO A 1 401 ? 37.881 13.210 11.221 1.00 55.09 401 PRO A O 1
ATOM 3016 N N . TRP A 1 402 ? 36.702 14.622 9.930 1.00 33.88 402 TRP A N 1
ATOM 3017 C CA . TRP A 1 402 ? 37.688 15.186 8.983 1.00 33.88 402 TRP A CA 1
ATOM 3018 C C . TRP A 1 402 ? 36.980 16.006 7.890 1.00 33.88 402 TRP A C 1
ATOM 3020 O O . TRP A 1 402 ? 35.908 15.650 7.413 1.00 33.88 402 TRP A O 1
ATOM 3030 N N . LEU A 1 403 ? 37.611 17.134 7.562 1.00 40.19 403 LEU A N 1
ATOM 3031 C CA . LEU A 1 403 ? 37.313 18.058 6.468 1.00 40.19 403 LEU A CA 1
ATOM 3032 C C . LEU A 1 403 ? 37.599 17.412 5.101 1.00 40.19 403 LEU A C 1
ATOM 3034 O O . LEU A 1 403 ? 38.615 16.728 4.988 1.00 40.19 403 LEU A O 1
ATOM 3038 N N . TRP A 1 404 ? 36.774 17.670 4.083 1.00 47.38 404 TRP A N 1
ATOM 3039 C CA . TRP A 1 404 ? 36.986 18.623 2.973 1.00 47.38 404 TRP A CA 1
ATOM 3040 C C . TRP A 1 404 ? 35.708 18.727 2.141 1.00 47.38 404 TRP A C 1
ATOM 3042 O O . TRP A 1 404 ? 35.041 17.683 1.974 1.00 47.38 404 TRP A O 1
#

pLDDT: mean 79.06, std 24.96, range [27.17, 98.94]

Foldseek 3Di:
DDDDDDDDDPPPPPPPPDPPADDWQFQDACQQLAQHRFQAQAALLDPVQWDDDVVIARQLQLLLQLLSLLSRVQSV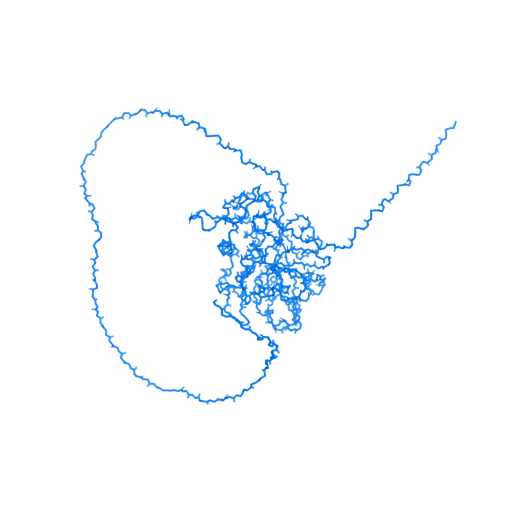PQPPHHHFVDADRRRQSADDPPPDDPGGHSSDLVCSVVSSVLLCVQQCAQVDPPAPAGHGAPVSSLRSSCVSCVVSVNCVQWPKDKDFQDDPVVVQVLSVLSWWKKFKKFKWFQDPVAIFGFFIGIWIFRTDDRQKTWTSGNADLQQLCPADDDWPPNHSCCTHSPRHNVSSSRSRTTRTDIFGWDQDPSDPRSFTWGPVPADPVRLVVCVNGGSYHHYPVCPVRHDHDDSGDIIMTGRMMMIGRGDPDPPPDPDPPDDDDDDDDDDDDDDDDDDDDDDDDDDDDDDDDDDDDDDDDDDDDDDDDDDDDDDDDDDDDDDDDDDDDDDD

Sequence (404 aa):
MLSVAAALLCAGATVVPLRAGPETDWLPGDYVDYAPAGLPDFSQCRGEWSQPGQPPQWTHAGPVAMADLLWWLDSRAEPDPRPPEQVHDGHGLVTAYPVFGPPRDDHAQANLGPLVLDLAVRSRTNAESGSTWRGSSWANAEVAMRRYVADRGLASRYPIESRIAPDRDWLAEGVANRAGILLLLGVWESQAQGWRRVGGHYAAVAGIDGSAILLADPLADRAGIGGEGRRRPEDPGWHSCREAPAAHDDAAIISHDRYPMLPASELPTGAVRLDGYFDAESYGEAAAFRSLNAADFLATLQGTWQRGTVVMAIDAALALIPIDGPSRTPTPTVPIPSTTSTSEASRTPSATVPPTRSPQPEASASPSATPDRRLSPEPGATRMPDAAHLYLPRLSRFVAPWLW